Protein AF-0000000072634372 (afdb_homodimer)

Sequence (576 aa):
MAIQLDMNSPKYSQESLPKKKAKNDYFDNLQPISSNPHNFIQINLTENLLTKPACIGEFSLDKSRLPSLGRSQARYFYESSLGNCNKTKISTKLTQGFDKFKKEEKEDEGLLVLMRWILAVSVPNSSLKKSIHESDFIVWRGTITRLMFSCYDNGPNSVGVKVACCKFKGVYFIRELNTKTKIKNENSKTDYEEKMCFAGHKFEQIVTVEDLNMKPNTSQNVDLNSEFVGIFKATLNPPSNLLNSSNLDKFNLFYGAEIDCISSNGQHLEIKTQYKNIGFGKGFSNKGMAIQLDMNSPKYSQESLPKKKAKNDYFDNLQPISSNPHNFIQINLTENLLTKPACIGEFSLDKSRLPSLGRSQARYFYESSLGNCNKTKISTKLTQGFDKFKKEEKEDEGLLVLMRWILAVSVPNSSLKKSIHESDFIVWRGTITRLMFSCYDNGPNSVGVKVACCKFKGVYFIRELNTKTKIKNENSKTDYEEKMCFAGHKFEQIVTVEDLNMKPNTSQNVDLNSEFVGIFKATLNPPSNLLNSSNLDKFNLFYGAEIDCISSNGQHLEIKTQYKNIGFGKGFSNKG

pLDDT: mean 74.03, std 22.65, range [18.2, 98.06]

Nearest PDB structures (foldseek):
  6wuk-assembly1_A  TM=7.743E-01  e=7.594E-12  Mus musculus
  6aix-assembly1_A  TM=7.696E-01  e=8.062E-12  Mus musculus
  6aiy-assembly1_A  TM=7.689E-01  e=1.154E-11  Mus musculus
  3fqj-assembly1_A  TM=7.912E-01  e=3.187E-11  Mus musculus
  3fqi-assembly1_A  TM=8.073E-01  e=5.458E-11  Mus musculus

InterPro domains:
  IPR013961 RAI1-like [PF08652] (52-274)
  IPR039039 RAI1-like family [PTHR12395] (49-275)

Solvent-accessible surface area (backbone atoms only — not comparable to full-atom values): 34393 Å² total; per-residue (Å²): 136,77,88,75,78,77,74,76,60,76,75,70,67,80,65,68,65,76,72,62,70,65,63,65,57,62,70,68,63,57,74,76,75,78,73,51,64,87,75,48,76,86,58,66,84,84,59,76,41,59,49,78,68,42,58,55,38,38,25,27,32,40,86,83,60,52,70,43,44,27,46,34,79,43,28,26,51,38,66,78,66,60,34,62,98,82,67,65,72,78,78,70,62,49,60,70,64,53,88,74,60,74,85,69,85,73,71,87,47,52,56,59,45,49,50,50,44,51,55,70,28,32,58,88,93,48,52,64,40,53,52,51,54,53,26,39,33,41,35,30,45,65,47,54,51,48,62,70,42,50,78,69,52,75,51,96,82,46,45,73,86,39,72,48,76,46,78,56,88,84,28,36,38,43,42,71,46,83,31,73,54,41,50,50,50,64,74,60,56,46,70,65,57,52,47,51,53,47,24,54,50,38,46,50,43,56,39,26,16,73,46,90,92,53,69,51,64,76,85,56,78,80,67,86,47,59,45,31,34,39,30,31,38,32,39,38,44,54,50,72,90,48,54,80,43,90,77,61,65,68,42,32,37,26,32,41,38,82,43,72,27,21,40,90,73,51,43,81,38,83,82,80,87,78,72,94,46,76,85,52,84,70,58,78,81,78,75,114,136,79,86,74,79,77,75,76,60,78,75,70,68,77,64,66,66,74,74,60,70,63,61,67,57,61,70,68,63,57,74,77,75,79,72,50,65,86,74,48,74,87,58,67,84,83,57,75,42,60,48,80,68,42,59,54,37,39,26,26,31,40,86,82,61,52,71,43,43,27,47,34,80,43,26,26,51,37,66,77,66,60,32,62,98,81,68,64,73,79,79,70,64,49,59,70,62,54,88,76,58,73,84,70,87,73,71,87,47,53,56,60,46,50,49,50,44,52,56,69,27,31,56,87,94,48,52,65,40,52,51,51,54,54,26,40,33,42,36,29,45,67,46,53,53,48,62,70,43,50,78,69,53,74,51,95,82,45,45,74,84,40,72,49,77,47,76,54,88,83,27,35,39,44,41,72,45,84,32,72,54,41,51,49,51,62,73,61,57,48,71,65,56,50,47,52,54,47,24,53,51,37,47,51,41,57,37,25,17,73,45,92,91,54,69,51,64,74,83,56,77,79,66,87,47,58,43,31,34,38,31,31,38,32,38,39,45,53,50,73,89,46,54,80,43,90,80,61,66,67,43,32,36,27,33,41,38,81,42,72,26,21,40,92,73,52,44,82,38,82,82,80,88,76,73,93,52,75,84,53,84,70,58,76,83,78,73,115

Foldseek 3Di:
DDPPPPCPPPCPDPPPPPCPVPCPVVLVPDDDDPLPCVPPDDFPPPDDQKDDKDFPFKFKWFPVLATHGDCLQFWAFAVCVVPPVPDDPPVDDLLPCVVVDDDDDDDPCFQVSVVNVLPVQDDPPDQPCVSLPNFAEEEAPVLVVCVVCQSVQPDPLRQHWDWDWDDDNRHIYIDTDGGPSNVVCVVPDDPVNSSVVSSVQLVLQQGIGRDNPDHRDSPDHRGPGIWMKTKIKIKRHDRPVCVVVVPDDIGIYIYMDTFSGAYPVGHTDDDADDDPPPPVPPRVVPPD/DDPDPPCPPPPPPPPPPPCPVPVPVVLVPDDDDPLPCVPPDDFPPPDDQKDDKDFPFKFKWFPVLATHGDCLQFWAFAVVVVDPVPDDPPVDDLLPCVVVDDDDDDDPCFQVSVVNVLPVPDDPPDQPCVSLPNFAEEEAPVLVVCVVCQSVQPDPLRQHWDWDWDDDNRHIYIDTDGGPSNVVCVVPDDPVNSSVVSSVQLVLQQGIGRDNPDHRDSPDHRGPGIWMKTKIKIKRHDRPVCVVVVPDDIGIYIYMDTFSGAYPVGHTDDDDDDDPPPPPPPRVVPPD

Structure (mmCIF, N/CA/C/O backbone):
data_AF-0000000072634372-model_v1
#
loop_
_entity.id
_entity.type
_entity.pdbx_description
1 polymer 'Decapping nuclease'
#
loop_
_atom_site.group_PDB
_atom_site.id
_atom_site.type_symbol
_atom_site.label_atom_id
_atom_site.label_alt_id
_atom_site.label_comp_id
_atom_site.label_asym_id
_atom_site.label_entity_id
_atom_site.label_seq_id
_atom_site.pdbx_PDB_ins_code
_atom_site.Cartn_x
_atom_site.Cartn_y
_atom_site.Cartn_z
_atom_site.occupancy
_atom_site.B_iso_or_equiv
_atom_site.auth_seq_id
_atom_site.auth_comp_id
_atom_site.auth_asym_id
_atom_site.auth_atom_id
_atom_site.pdbx_PDB_model_num
ATOM 1 N N . MET A 1 1 ? -29.188 11.773 -32.438 1 18.2 1 MET A N 1
ATOM 2 C CA . MET A 1 1 ? -28.141 11.672 -33.438 1 18.2 1 MET A CA 1
ATOM 3 C C . MET A 1 1 ? -26.781 11.445 -32.812 1 18.2 1 MET A C 1
ATOM 5 O O . MET A 1 1 ? -26.375 12.195 -31.922 1 18.2 1 MET A O 1
ATOM 9 N N . ALA A 1 2 ? -26.156 10.305 -32.656 1 20.25 2 ALA A N 1
ATOM 10 C CA . ALA A 1 2 ? -25.312 9.625 -31.688 1 20.25 2 ALA A CA 1
ATOM 11 C C . ALA A 1 2 ? -23.844 9.883 -31.969 1 20.25 2 ALA A C 1
ATOM 13 O O . ALA A 1 2 ? -23.406 9.836 -33.125 1 20.25 2 ALA A O 1
ATOM 14 N N . ILE A 1 3 ? -23.125 10.789 -31.406 1 20.84 3 ILE A N 1
ATOM 15 C CA . ILE A 1 3 ? -21.875 11.336 -31.938 1 20.84 3 ILE A CA 1
ATOM 16 C C . ILE A 1 3 ? -20.828 10.227 -32.062 1 20.84 3 ILE A C 1
ATOM 18 O O . ILE A 1 3 ? -20.547 9.516 -31.094 1 20.84 3 ILE A O 1
ATOM 22 N N . GLN A 1 4 ? -20.5 9.586 -33.156 1 18.42 4 GLN A N 1
ATOM 23 C CA . GLN A 1 4 ? -19.672 8.461 -33.594 1 18.42 4 GLN A CA 1
ATOM 24 C C . GLN A 1 4 ? -18.188 8.828 -33.562 1 18.42 4 GLN A C 1
ATOM 26 O O . GLN A 1 4 ? -17.75 9.742 -34.25 1 18.42 4 GLN A O 1
ATOM 31 N N . LEU A 1 5 ? -17.609 8.922 -32.531 1 20.69 5 LEU A N 1
ATOM 32 C CA . LEU A 1 5 ? -16.234 9.391 -32.406 1 20.69 5 LEU A CA 1
ATOM 33 C C . LEU A 1 5 ? -15.297 8.539 -33.25 1 20.69 5 LEU A C 1
ATOM 35 O O . LEU A 1 5 ? -15.312 7.312 -33.156 1 20.69 5 LEU A O 1
ATOM 39 N N . ASP A 1 6 ? -15.102 8.883 -34.438 1 21.09 6 ASP A N 1
ATOM 40 C CA . ASP A 1 6 ? -14.273 8.219 -35.438 1 21.09 6 ASP A CA 1
ATOM 41 C C . ASP A 1 6 ? -12.82 8.148 -35 1 21.09 6 ASP A C 1
ATOM 43 O O . ASP A 1 6 ? -12.164 9.18 -34.844 1 21.09 6 ASP A O 1
ATOM 47 N N . MET A 1 7 ? -12.43 7.559 -34.219 1 21.91 7 MET A N 1
ATOM 48 C CA . MET A 1 7 ? -11.148 7.25 -33.594 1 21.91 7 MET A CA 1
ATOM 49 C C . MET A 1 7 ? -10.125 6.805 -34.625 1 21.91 7 MET A C 1
ATOM 51 O O . MET A 1 7 ? -9.953 5.609 -34.875 1 21.91 7 MET A O 1
ATOM 55 N N . ASN A 1 8 ? -10 7.531 -35.688 1 23.95 8 ASN A N 1
ATOM 56 C CA . ASN A 1 8 ? -8.977 7.129 -36.656 1 23.95 8 ASN A CA 1
ATOM 57 C C . ASN A 1 8 ? -7.582 7.176 -36.031 1 23.95 8 ASN A C 1
ATOM 59 O O . ASN A 1 8 ? -7.07 8.258 -35.719 1 23.95 8 ASN A O 1
ATOM 63 N N . SER A 1 9 ? -7.332 6.578 -35.188 1 23.83 9 SER A N 1
ATOM 64 C CA . SER A 1 9 ? -6.055 6.379 -34.5 1 23.83 9 SER A CA 1
ATOM 65 C C . SER A 1 9 ? -4.926 6.168 -35.531 1 23.83 9 SER A C 1
ATOM 67 O O . SER A 1 9 ? -5.055 5.367 -36.438 1 23.83 9 SER A O 1
ATOM 69 N N . PRO A 1 10 ? -4.281 7.219 -35.875 1 25.64 10 PRO A N 1
ATOM 70 C CA . PRO A 1 10 ? -3.277 6.789 -36.844 1 25.64 10 PRO A CA 1
ATOM 71 C C . PRO A 1 10 ? -2.615 5.465 -36.469 1 25.64 10 PRO A C 1
ATOM 73 O O . PRO A 1 10 ? -2.596 5.098 -35.312 1 25.64 10 PRO A O 1
ATOM 76 N N . LYS A 1 11 ? -2.51 4.582 -37.312 1 26.45 11 LYS A N 1
ATOM 77 C CA . LYS A 1 11 ? -1.83 3.289 -37.375 1 26.45 11 LYS A CA 1
ATOM 78 C C . LYS A 1 11 ? -0.406 3.396 -36.844 1 26.45 11 LYS A C 1
ATOM 80 O O . LYS A 1 11 ? 0.443 4.055 -37.438 1 26.45 11 LYS A O 1
ATOM 85 N N . TYR A 1 12 ? -0.3 3.869 -35.688 1 25.3 12 TYR A N 1
ATOM 86 C CA . TYR A 1 12 ? 1.075 3.734 -35.219 1 25.3 12 TYR A CA 1
ATOM 87 C C . TYR A 1 12 ? 1.694 2.434 -35.719 1 25.3 12 TYR A C 1
ATOM 89 O O . TYR A 1 12 ? 1.144 1.353 -35.5 1 25.3 12 TYR A O 1
ATOM 97 N N . SER A 1 13 ? 2.195 2.49 -36.812 1 24.62 13 SER A N 1
ATOM 98 C CA . SER A 1 13 ? 2.969 1.38 -37.344 1 24.62 13 SER A CA 1
ATOM 99 C C . SER A 1 13 ? 3.775 0.684 -36.25 1 24.62 13 SER A C 1
ATOM 101 O O . SER A 1 13 ? 4.258 1.331 -35.344 1 24.62 13 SER A O 1
ATOM 103 N N . GLN A 1 14 ? 3.328 -0.469 -35.875 1 26.27 14 GLN A N 1
ATOM 104 C CA . GLN A 1 14 ? 4.148 -1.471 -35.188 1 26.27 14 GLN A CA 1
ATOM 105 C C . GLN A 1 14 ? 5.613 -1.349 -35.594 1 26.27 14 GLN A C 1
ATOM 107 O O . GLN A 1 14 ? 6.039 -1.954 -36.594 1 26.27 14 GLN A O 1
ATOM 112 N N . GLU A 1 15 ? 6.016 -0.118 -35.812 1 28.86 15 GLU A N 1
ATOM 113 C CA . GLU A 1 15 ? 7.422 -0.174 -36.219 1 28.86 15 GLU A CA 1
ATOM 114 C C . GLU A 1 15 ? 8.195 -1.167 -35.344 1 28.86 15 GLU A C 1
ATOM 116 O O . GLU A 1 15 ? 8.023 -1.209 -34.125 1 28.86 15 GLU A O 1
ATOM 121 N N . SER A 1 16 ? 8.664 -2.254 -36 1 26.5 16 SER A N 1
ATOM 122 C CA . SER A 1 16 ? 9.5 -3.365 -35.531 1 26.5 16 SER A CA 1
ATOM 123 C C . SER A 1 16 ? 10.57 -2.893 -34.562 1 26.5 16 SER A C 1
ATOM 125 O O . SER A 1 16 ? 11.32 -1.958 -34.875 1 26.5 16 SER A O 1
ATOM 127 N N . LEU A 1 17 ? 10.172 -2.619 -33.438 1 29.97 17 LEU A N 1
ATOM 128 C CA . LEU A 1 17 ? 11.359 -2.477 -32.594 1 29.97 17 LEU A CA 1
ATOM 129 C C . LEU A 1 17 ? 12.547 -3.205 -33.219 1 29.97 17 LEU A C 1
ATOM 131 O O . LEU A 1 17 ? 12.406 -4.324 -33.719 1 29.97 17 LEU A O 1
ATOM 135 N N . PRO A 1 18 ? 13.43 -2.428 -33.844 1 30.77 18 PRO A N 1
ATOM 136 C CA . PRO A 1 18 ? 14.508 -3.221 -34.438 1 30.77 18 PRO A CA 1
ATOM 137 C C . PRO A 1 18 ? 14.859 -4.457 -33.625 1 30.77 18 PRO A C 1
ATOM 139 O O . PRO A 1 18 ? 14.906 -4.387 -32.406 1 30.77 18 PRO A O 1
ATOM 142 N N . LYS A 1 19 ? 14.406 -5.613 -34 1 28.61 19 LYS A N 1
ATOM 143 C CA . LYS A 1 19 ? 15.07 -6.82 -33.5 1 28.61 19 LYS A CA 1
ATOM 144 C C . LYS A 1 19 ? 16.594 -6.656 -33.531 1 28.61 19 LYS A C 1
ATOM 146 O O . LYS A 1 19 ? 17.219 -6.859 -34.562 1 28.61 19 LYS A O 1
ATOM 151 N N . LYS A 1 20 ? 17.125 -5.566 -33.125 1 31.62 20 LYS A N 1
ATOM 152 C CA . LYS A 1 20 ? 18.547 -5.887 -33.094 1 31.62 20 LYS A CA 1
ATOM 153 C C . LYS A 1 20 ? 18.781 -7.32 -32.625 1 31.62 20 LYS A C 1
ATOM 155 O O . LYS A 1 20 ? 18.234 -7.746 -31.609 1 31.62 20 LYS A O 1
ATOM 160 N N . LYS A 1 21 ? 19.109 -8.102 -33.469 1 31.5 21 LYS A N 1
ATOM 161 C CA . LYS A 1 21 ? 19.594 -9.438 -33.156 1 31.5 21 LYS A CA 1
ATOM 162 C C . LYS A 1 21 ? 20.172 -9.484 -31.75 1 31.5 21 LYS A C 1
ATOM 164 O O . LYS A 1 21 ? 21.141 -8.789 -31.438 1 31.5 21 LYS A O 1
ATOM 169 N N . ALA A 1 22 ? 19.375 -9.547 -30.828 1 32.88 22 ALA A N 1
ATOM 170 C CA . ALA A 1 22 ? 19.953 -9.922 -29.547 1 32.88 22 ALA A CA 1
ATOM 171 C C . ALA A 1 22 ? 21.25 -10.719 -29.734 1 32.88 22 ALA A C 1
ATOM 173 O O . ALA A 1 22 ? 21.234 -11.781 -30.359 1 32.88 22 ALA A O 1
ATOM 174 N N . LYS A 1 23 ? 22.281 -10.141 -30.078 1 33.59 23 LYS A N 1
ATOM 175 C CA . LYS A 1 23 ? 23.484 -10.961 -30.094 1 33.59 23 LYS A CA 1
ATOM 176 C C . LYS A 1 23 ? 23.375 -12.117 -29.109 1 33.59 23 LYS A C 1
ATOM 178 O O . LYS A 1 23 ? 23.375 -11.898 -27.891 1 33.59 23 LYS A O 1
ATOM 183 N N . ASN A 1 24 ? 22.406 -13.094 -29.234 1 34.84 24 ASN A N 1
ATOM 184 C CA . ASN A 1 24 ? 22.344 -14.406 -28.594 1 34.84 24 ASN A CA 1
ATOM 185 C C . ASN A 1 24 ? 23.656 -14.773 -27.922 1 34.84 24 ASN A C 1
ATOM 187 O O . ASN A 1 24 ? 23.719 -15.719 -27.141 1 34.84 24 ASN A O 1
ATOM 191 N N . ASP A 1 25 ? 24.609 -14.102 -28.438 1 37.81 25 ASP A N 1
ATOM 192 C CA . ASP A 1 25 ? 25.969 -14.406 -27.969 1 37.81 25 ASP A CA 1
ATOM 193 C C . ASP A 1 25 ? 26.203 -13.859 -26.562 1 37.81 25 ASP A C 1
ATOM 195 O O . ASP A 1 25 ? 27.047 -14.367 -25.828 1 37.81 25 ASP A O 1
ATOM 199 N N . TYR A 1 26 ? 25.531 -12.75 -26.297 1 39.28 26 TYR A N 1
ATOM 200 C CA . TYR A 1 26 ? 25.828 -12.211 -24.969 1 39.28 26 TYR A CA 1
ATOM 201 C C . TYR A 1 26 ? 25.344 -13.156 -23.875 1 39.28 26 TYR A C 1
ATOM 203 O O . TYR A 1 26 ? 25.969 -13.266 -22.828 1 39.28 26 TYR A O 1
ATOM 211 N N . PHE A 1 27 ? 24.188 -13.711 -24.125 1 44.34 27 PHE A N 1
ATOM 212 C CA . PHE A 1 27 ? 23.703 -14.617 -23.094 1 44.34 27 PHE A CA 1
ATOM 213 C C . PHE A 1 27 ? 24.516 -15.906 -23.078 1 44.34 27 PHE A C 1
ATOM 215 O O . PHE A 1 27 ? 24.5 -16.641 -22.094 1 44.34 27 PHE A O 1
ATOM 222 N N . ASP A 1 28 ? 25.031 -16.172 -24.219 1 44.62 28 ASP A N 1
ATOM 223 C CA . ASP A 1 28 ? 25.781 -17.422 -24.297 1 44.62 28 ASP A CA 1
ATOM 224 C C . ASP A 1 28 ? 27.047 -17.359 -23.422 1 44.62 28 ASP A C 1
ATOM 226 O O . ASP A 1 28 ? 27.578 -18.391 -23.016 1 44.62 28 ASP A O 1
ATOM 230 N N . ASN A 1 29 ? 27.516 -16.109 -23.172 1 43.69 29 ASN A N 1
ATOM 231 C CA . ASN A 1 29 ? 28.766 -16.016 -22.438 1 43.69 29 ASN A CA 1
ATOM 232 C C . ASN A 1 29 ? 28.547 -15.758 -20.953 1 43.69 29 ASN A C 1
ATOM 234 O O . ASN A 1 29 ? 29.438 -15.258 -20.266 1 43.69 29 ASN A O 1
ATOM 238 N N . LEU A 1 30 ? 27.359 -15.844 -20.547 1 46.5 30 LEU A N 1
ATOM 239 C CA . LEU A 1 30 ? 27.219 -15.562 -19.125 1 46.5 30 LEU A CA 1
ATOM 240 C C . LEU A 1 30 ? 27.781 -16.703 -18.281 1 46.5 30 LEU A C 1
ATOM 242 O O . LEU A 1 30 ? 27.578 -17.875 -18.594 1 46.5 30 LEU A O 1
ATOM 246 N N . GLN A 1 31 ? 28.797 -16.422 -17.562 1 47.88 31 GLN A N 1
ATOM 247 C CA . GLN A 1 31 ? 29.438 -17.375 -16.672 1 47.88 31 GLN A CA 1
ATOM 248 C C . GLN A 1 31 ? 28.453 -17.969 -15.672 1 47.88 31 GLN A C 1
ATOM 250 O O . GLN A 1 31 ? 27.641 -17.234 -15.102 1 47.88 31 GLN A O 1
ATOM 255 N N . PRO A 1 32 ? 28.25 -19.25 -15.75 1 50.31 32 PRO A N 1
ATOM 256 C CA . PRO A 1 32 ? 27.406 -19.922 -14.758 1 50.31 32 PRO A CA 1
ATOM 257 C C . PRO A 1 32 ? 27.812 -19.609 -13.32 1 50.31 32 PRO A C 1
ATOM 259 O O . PRO A 1 32 ? 29 -19.406 -13.047 1 50.31 32 PRO A O 1
ATOM 262 N N . ILE A 1 33 ? 26.984 -19.078 -12.586 1 51.38 33 ILE A N 1
ATOM 263 C CA . ILE A 1 33 ? 27.25 -18.953 -11.156 1 51.38 33 ILE A CA 1
ATOM 264 C C . ILE A 1 33 ? 27.422 -20.344 -10.547 1 51.38 33 ILE A C 1
ATOM 266 O O . ILE A 1 33 ? 26.609 -21.234 -10.797 1 51.38 33 ILE A O 1
ATOM 270 N N . SER A 1 34 ? 28.656 -20.562 -10.062 1 49.47 34 SER A N 1
ATOM 271 C CA . SER A 1 34 ? 28.953 -21.875 -9.477 1 49.47 34 SER A CA 1
ATOM 272 C C . SER A 1 34 ? 27.969 -22.219 -8.375 1 49.47 34 SER A C 1
ATOM 274 O O . SER A 1 34 ? 27.672 -21.391 -7.508 1 49.47 34 SER A O 1
ATOM 276 N N . SER A 1 35 ? 27.141 -23.172 -8.562 1 50.69 35 SER A N 1
ATOM 277 C CA . SER A 1 35 ? 26.266 -23.719 -7.531 1 50.69 35 SER A CA 1
ATOM 278 C C . SER A 1 35 ? 27.062 -24.562 -6.531 1 50.69 35 SER A C 1
ATOM 280 O O . SER A 1 35 ? 26.484 -25.391 -5.82 1 50.69 35 SER A O 1
ATOM 282 N N . ASN A 1 36 ? 28.328 -24.344 -6.465 1 51.19 36 ASN A N 1
ATOM 283 C CA . ASN A 1 36 ? 29.125 -25.109 -5.508 1 51.19 36 ASN A CA 1
ATOM 284 C C . ASN A 1 36 ? 28.812 -24.703 -4.07 1 51.19 36 ASN A C 1
ATOM 286 O O . ASN A 1 36 ? 29.062 -23.547 -3.686 1 51.19 36 ASN A O 1
ATOM 290 N N . PRO A 1 37 ? 28.156 -25.562 -3.35 1 52.97 37 PRO A N 1
ATOM 291 C CA . PRO A 1 37 ? 27.797 -25.25 -1.964 1 52.97 37 PRO A CA 1
ATOM 292 C C . PRO A 1 37 ? 28.969 -24.703 -1.158 1 52.97 37 PRO A C 1
ATOM 294 O O . PRO A 1 37 ? 28.766 -24 -0.17 1 52.97 37 PRO A O 1
ATOM 297 N N . HIS A 1 38 ? 30.125 -25.188 -1.522 1 52.88 38 HIS A N 1
ATOM 298 C CA . HIS A 1 38 ? 31.281 -24.688 -0.797 1 52.88 38 HIS A CA 1
ATOM 299 C C . HIS A 1 38 ? 31.375 -23.156 -0.879 1 52.88 38 HIS A C 1
ATOM 301 O O . HIS A 1 38 ? 32.031 -22.531 -0.052 1 52.88 38 HIS A O 1
ATOM 307 N N . ASN A 1 39 ? 30.75 -22.672 -1.9 1 51.47 39 ASN A N 1
ATOM 308 C CA . ASN A 1 39 ? 30.766 -21.219 -2.094 1 51.47 39 ASN A CA 1
ATOM 309 C C . ASN A 1 39 ? 29.672 -20.531 -1.284 1 51.47 39 ASN A C 1
ATOM 311 O O . ASN A 1 39 ? 29.594 -19.297 -1.247 1 51.47 39 ASN A O 1
ATOM 315 N N . PHE A 1 40 ? 28.906 -21.438 -0.699 1 55.62 40 PHE A N 1
ATOM 316 C CA . PHE A 1 40 ? 27.797 -20.859 0.059 1 55.62 40 PHE A CA 1
ATOM 317 C C . PHE A 1 40 ? 28.25 -20.5 1.471 1 55.62 40 PHE A C 1
ATOM 319 O O . PHE A 1 40 ? 29.016 -21.234 2.098 1 55.62 40 PHE A O 1
ATOM 326 N N . ILE A 1 41 ? 28.047 -19.312 1.795 1 56.53 41 ILE A N 1
ATOM 327 C CA . ILE A 1 41 ? 28.312 -18.875 3.158 1 56.53 41 ILE A CA 1
ATOM 328 C C . ILE A 1 41 ? 27.391 -19.609 4.129 1 56.53 41 ILE A C 1
ATOM 330 O O . ILE A 1 41 ? 26.203 -19.766 3.857 1 56.53 41 ILE A O 1
ATOM 334 N N . GLN A 1 42 ? 28.016 -20.281 5.035 1 55.25 42 GLN A N 1
ATOM 335 C CA . GLN A 1 42 ? 27.234 -20.906 6.094 1 55.25 42 GLN A CA 1
ATOM 336 C C . GLN A 1 42 ? 26.422 -19.891 6.875 1 55.25 42 GLN A C 1
ATOM 338 O O . GLN A 1 42 ? 26.969 -18.891 7.348 1 55.25 42 GLN A O 1
ATOM 343 N N . ILE A 1 43 ? 25.203 -19.797 6.574 1 59.12 43 ILE A N 1
ATOM 344 C CA . ILE A 1 43 ? 24.312 -18.891 7.293 1 59.12 43 ILE A CA 1
ATOM 345 C C . ILE A 1 43 ? 23.641 -19.641 8.445 1 59.12 43 ILE A C 1
ATOM 347 O O . ILE A 1 43 ? 23.391 -20.844 8.359 1 59.12 43 ILE A O 1
ATOM 351 N N . ASN A 1 44 ? 23.703 -18.938 9.578 1 57.84 44 ASN A N 1
ATOM 352 C CA . ASN A 1 44 ? 22.875 -19.469 10.656 1 57.84 44 ASN A CA 1
ATOM 353 C C . ASN A 1 44 ? 21.438 -19.672 10.211 1 57.84 44 ASN A C 1
ATOM 355 O O . ASN A 1 44 ? 20.75 -18.719 9.836 1 57.84 44 ASN A O 1
ATOM 359 N N . LEU A 1 45 ? 21.047 -20.891 10.031 1 57.62 45 LEU A N 1
ATOM 360 C CA . LEU A 1 45 ? 19.766 -21.312 9.477 1 57.62 45 LEU A CA 1
ATOM 361 C C . LEU A 1 45 ? 18.609 -20.703 10.273 1 57.62 45 LEU A C 1
ATOM 363 O O . LEU A 1 45 ? 17.484 -20.609 9.781 1 57.62 45 LEU A O 1
ATOM 367 N N . THR A 1 46 ? 18.953 -20.203 11.5 1 60.25 46 THR A N 1
ATOM 368 C CA . THR A 1 46 ? 17.844 -19.703 12.32 1 60.25 46 THR A CA 1
ATOM 369 C C . THR A 1 46 ? 17.609 -18.219 12.055 1 60.25 46 THR A C 1
ATOM 371 O O . THR A 1 46 ? 16.609 -17.656 12.516 1 60.25 46 THR A O 1
ATOM 374 N N . GLU A 1 47 ? 18.562 -17.781 11.281 1 7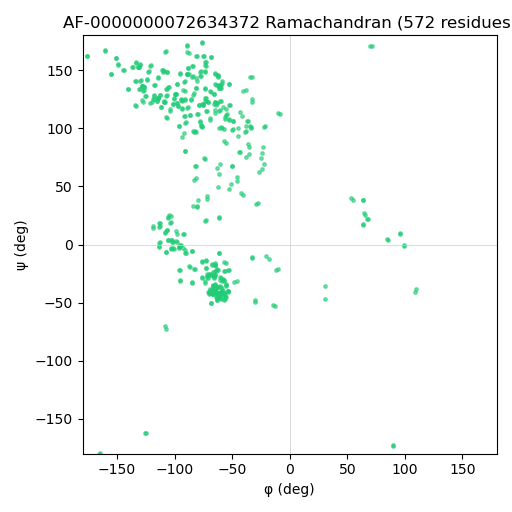0 47 GLU A N 1
ATOM 375 C CA . GLU A 1 47 ? 18.438 -16.344 11.086 1 70 47 GLU A CA 1
ATOM 376 C C . GLU A 1 47 ? 17.547 -16.016 9.891 1 70 47 GLU A C 1
ATOM 378 O O . GLU A 1 47 ? 17.734 -16.578 8.805 1 70 47 GLU A O 1
ATOM 383 N N . ASN A 1 48 ? 16.469 -15.359 10.148 1 74.69 48 ASN A N 1
ATOM 384 C CA . ASN A 1 48 ? 15.648 -14.844 9.055 1 74.69 48 ASN A CA 1
ATOM 385 C C . ASN A 1 48 ? 16.25 -13.578 8.453 1 74.69 48 ASN A C 1
ATOM 387 O O . ASN A 1 48 ? 16.25 -12.516 9.094 1 74.69 48 ASN A O 1
ATOM 391 N N . LEU A 1 49 ? 16.797 -13.758 7.312 1 81 49 LEU A N 1
ATOM 392 C CA . LEU A 1 49 ? 17.516 -12.648 6.695 1 81 49 LEU A CA 1
ATOM 393 C C . LEU A 1 49 ? 16.547 -11.711 5.973 1 81 49 LEU A C 1
ATOM 395 O O . LEU A 1 49 ? 16.891 -10.562 5.68 1 81 49 LEU A O 1
ATOM 399 N N . LEU A 1 50 ? 15.359 -12.258 5.656 1 85.06 50 LEU A N 1
ATOM 400 C CA . LEU A 1 50 ? 14.375 -11.438 4.961 1 85.06 50 LEU A CA 1
ATOM 401 C C . LEU A 1 50 ? 13.406 -10.797 5.945 1 85.06 50 LEU A C 1
ATOM 403 O O . LEU A 1 50 ? 12.812 -11.484 6.781 1 85.06 50 LEU A O 1
ATOM 407 N N . THR A 1 51 ? 13.289 -9.484 5.879 1 89.56 51 THR A N 1
ATOM 408 C CA . THR A 1 51 ? 12.328 -8.797 6.738 1 89.56 51 THR A CA 1
ATOM 409 C C . THR A 1 51 ? 10.898 -9.133 6.332 1 89.56 51 THR A C 1
ATOM 411 O O . THR A 1 51 ? 10.656 -9.609 5.219 1 89.56 51 THR A O 1
ATOM 414 N N . LYS A 1 52 ? 9.992 -8.891 7.23 1 89.88 52 LYS A N 1
ATOM 415 C CA . LYS A 1 52 ? 8.578 -9.086 6.91 1 89.88 52 LYS A CA 1
ATOM 416 C C . LYS A 1 52 ? 8.156 -8.195 5.742 1 89.88 52 LYS A C 1
ATOM 418 O O . LYS A 1 52 ? 8.359 -6.98 5.777 1 89.88 52 LYS A O 1
ATOM 423 N N . PRO A 1 53 ? 7.641 -8.852 4.742 1 92.5 53 PRO A N 1
ATOM 424 C CA . PRO A 1 53 ? 7.207 -8.062 3.586 1 92.5 53 PRO A CA 1
ATOM 425 C C . PRO A 1 53 ? 6.098 -7.07 3.93 1 92.5 53 PRO A C 1
ATOM 427 O O . PRO A 1 53 ? 5.219 -7.379 4.734 1 92.5 53 PRO A O 1
ATOM 430 N N . ALA A 1 54 ? 6.227 -5.871 3.467 1 94.12 54 ALA A N 1
ATOM 431 C CA . ALA A 1 54 ? 5.176 -4.863 3.568 1 94.12 54 ALA A CA 1
ATOM 432 C C . ALA A 1 54 ? 4.426 -4.719 2.246 1 94.12 54 ALA A C 1
ATOM 434 O O . ALA A 1 54 ? 5.039 -4.504 1.198 1 94.12 54 ALA A O 1
ATOM 435 N N . CYS A 1 55 ? 3.139 -4.953 2.283 1 95.75 55 CYS A N 1
ATOM 436 C CA . CYS A 1 55 ? 2.328 -4.758 1.087 1 95.75 55 CYS A CA 1
ATOM 437 C C . CYS A 1 55 ? 2.096 -3.277 0.818 1 95.75 55 CYS A C 1
ATOM 439 O O . CYS A 1 55 ? 1.521 -2.574 1.649 1 95.75 55 CYS A O 1
ATOM 441 N N . ILE A 1 56 ? 2.52 -2.799 -0.305 1 95.44 56 ILE A N 1
ATOM 442 C CA . ILE A 1 56 ? 2.457 -1.36 -0.538 1 95.44 56 ILE A CA 1
ATOM 443 C C . ILE A 1 56 ? 1.461 -1.062 -1.656 1 95.44 56 ILE A C 1
ATOM 445 O O . ILE A 1 56 ? 1.22 0.101 -1.987 1 95.44 56 ILE A O 1
ATOM 449 N N . GLY A 1 57 ? 0.913 -2.088 -2.184 1 96.56 57 GLY A N 1
ATOM 450 C CA . GLY A 1 57 ? -0.074 -1.914 -3.238 1 96.56 57 GLY A CA 1
ATOM 451 C C . GLY A 1 57 ? -0.693 -3.221 -3.695 1 96.56 57 GLY A C 1
ATOM 452 O O . GLY A 1 57 ? -0.17 -4.297 -3.402 1 96.56 57 GLY A O 1
ATOM 453 N N . GLU A 1 58 ? -1.799 -3.096 -4.355 1 97.94 58 GLU A N 1
ATOM 454 C CA . GLU A 1 58 ? -2.535 -4.227 -4.914 1 97.94 58 GLU A CA 1
ATOM 455 C C . GLU A 1 58 ? -3.186 -3.859 -6.242 1 97.94 58 GLU A C 1
ATOM 457 O O . GLU A 1 58 ? -3.498 -2.691 -6.484 1 97.94 58 GLU A O 1
ATOM 462 N N . PHE A 1 59 ? -3.314 -4.867 -7.055 1 98 59 PHE A N 1
ATOM 463 C CA . PHE A 1 59 ? -4.02 -4.641 -8.312 1 98 59 PHE A CA 1
ATOM 464 C C . PHE A 1 59 ? -4.492 -5.957 -8.914 1 98 59 PHE A C 1
ATOM 466 O O . PHE A 1 59 ? -4.094 -7.031 -8.461 1 98 59 PHE A O 1
ATOM 473 N N . SER A 1 60 ? -5.332 -5.824 -9.875 1 96.75 60 SER A N 1
ATOM 474 C CA . SER A 1 60 ? -5.844 -6.984 -10.602 1 96.75 60 SER A CA 1
ATOM 475 C C . SER A 1 60 ? -5.562 -6.875 -12.094 1 96.75 60 SER A C 1
ATOM 477 O O . SER A 1 60 ? -5.387 -5.773 -12.617 1 96.75 60 SER A O 1
ATOM 479 N N . LEU A 1 61 ? -5.391 -8.039 -12.633 1 93.31 61 LEU A N 1
ATOM 480 C CA . LEU A 1 61 ? -5.18 -8.141 -14.07 1 93.31 61 LEU A CA 1
ATOM 481 C C . LEU A 1 61 ? -6.34 -8.867 -14.742 1 93.31 61 LEU A C 1
ATOM 483 O O . LEU A 1 61 ? -6.941 -9.766 -14.148 1 93.31 61 LEU A O 1
ATOM 487 N N . ASP A 1 62 ? -6.617 -8.367 -15.914 1 89.5 62 ASP A N 1
ATOM 488 C CA . ASP A 1 62 ? -7.559 -9.07 -16.781 1 89.5 62 ASP A CA 1
ATOM 489 C C . ASP A 1 62 ? -6.934 -9.375 -18.141 1 89.5 62 ASP A C 1
ATOM 491 O O . ASP A 1 62 ? -5.711 -9.445 -18.266 1 89.5 62 ASP A O 1
ATOM 495 N N . LYS A 1 63 ? -7.695 -9.672 -19.125 1 84.5 63 LYS A N 1
ATOM 496 C CA . LYS A 1 63 ? -7.211 -10.055 -20.453 1 84.5 63 LYS A CA 1
ATOM 497 C C . LYS A 1 63 ? -6.367 -8.945 -21.062 1 84.5 63 LYS A C 1
ATOM 499 O O . LYS A 1 63 ? -5.445 -9.219 -21.844 1 84.5 63 LYS A O 1
ATOM 504 N N . SER A 1 64 ? -6.641 -7.715 -20.688 1 86.19 64 SER A N 1
ATOM 505 C CA . SER A 1 64 ? -5.898 -6.578 -21.234 1 86.19 64 SER A CA 1
ATOM 506 C C . SER A 1 64 ? -4.488 -6.516 -20.656 1 86.19 64 SER A C 1
ATOM 508 O O . SER A 1 64 ? -3.615 -5.844 -21.203 1 86.19 64 SER A O 1
ATOM 510 N N . ARG A 1 65 ? -4.281 -7.152 -19.547 1 89 65 ARG A N 1
ATOM 511 C CA . ARG A 1 65 ? -3.021 -7.215 -18.812 1 89 65 ARG A CA 1
ATOM 512 C C . ARG A 1 65 ? -2.613 -5.832 -18.312 1 89 65 ARG A C 1
ATOM 514 O O . ARG A 1 65 ? -1.436 -5.586 -18.047 1 89 65 ARG A O 1
ATOM 521 N N . LEU A 1 66 ? -3.572 -4.902 -18.281 1 91.56 66 LEU A N 1
ATOM 522 C CA . LEU A 1 66 ? -3.379 -3.617 -17.625 1 91.56 66 LEU A CA 1
ATOM 523 C C . LEU A 1 66 ? -3.855 -3.678 -16.172 1 91.56 66 LEU A C 1
ATOM 525 O O . LEU A 1 66 ? -4.895 -4.273 -15.883 1 91.56 66 LEU A O 1
ATOM 529 N N . PRO A 1 67 ? -3.09 -3.057 -15.367 1 95.31 67 PRO A N 1
ATOM 530 C CA . PRO A 1 67 ? -3.438 -3.172 -13.945 1 95.31 67 PRO A CA 1
ATOM 531 C C . PRO A 1 67 ? -4.684 -2.371 -13.578 1 95.31 67 PRO A C 1
ATOM 533 O O . PRO A 1 67 ? -4.785 -1.188 -13.906 1 95.31 67 PRO A O 1
ATOM 536 N N . SER A 1 68 ? -5.656 -3.057 -13.031 1 96.44 68 SER A N 1
ATOM 537 C CA . SER A 1 68 ? -6.727 -2.402 -12.289 1 96.44 68 SER A CA 1
ATOM 538 C C . SER A 1 68 ? -6.332 -2.193 -10.828 1 96.44 68 SER A C 1
ATOM 540 O O . SER A 1 68 ? -6.309 -3.145 -10.047 1 96.44 68 SER A O 1
ATOM 542 N N . LEU A 1 69 ? -6.141 -0.942 -10.453 1 97.44 69 LEU A N 1
ATOM 543 C CA . LEU A 1 69 ? -5.512 -0.633 -9.172 1 97.44 69 LEU A CA 1
ATOM 544 C C . LEU A 1 69 ? -6.469 -0.908 -8.016 1 97.44 69 LEU A C 1
ATOM 546 O O . LEU A 1 69 ? -7.68 -0.712 -8.148 1 97.44 69 LEU A O 1
ATOM 550 N N . GLY A 1 70 ? -5.855 -1.292 -6.879 1 97 70 GLY A N 1
ATOM 551 C CA . GLY A 1 70 ? -6.629 -1.568 -5.68 1 97 70 GLY A CA 1
ATOM 552 C C . GLY A 1 70 ? -7.074 -3.016 -5.578 1 97 70 GLY A C 1
ATOM 553 O O . GLY A 1 70 ? -6.668 -3.854 -6.383 1 97 70 GLY A O 1
ATOM 554 N N . ARG A 1 71 ? -7.891 -3.299 -4.602 1 97.25 71 ARG A N 1
ATOM 555 C CA . ARG A 1 71 ? -8.234 -4.688 -4.328 1 97.25 71 ARG A CA 1
ATOM 556 C C . ARG A 1 71 ? -9.711 -4.957 -4.621 1 97.25 71 ARG A C 1
ATOM 558 O O . ARG A 1 71 ? -10.258 -5.977 -4.199 1 97.25 71 ARG A O 1
ATOM 565 N N . SER A 1 72 ? -10.367 -4.062 -5.344 1 94.94 72 SER A N 1
ATOM 566 C CA . SER A 1 72 ? -11.812 -4.156 -5.539 1 94.94 72 SER A CA 1
ATOM 567 C C . SER A 1 72 ? -12.18 -5.414 -6.32 1 94.94 72 SER A C 1
ATOM 569 O O . SER A 1 72 ? -13.312 -5.895 -6.234 1 94.94 72 SER A O 1
ATOM 571 N N . GLN A 1 73 ? -11.227 -5.957 -7.078 1 94.06 73 GLN A N 1
ATOM 572 C CA . GLN A 1 73 ? -11.531 -7.125 -7.898 1 94.06 73 GLN A CA 1
ATOM 573 C C . GLN A 1 73 ? -10.992 -8.398 -7.266 1 94.06 73 GLN A C 1
ATOM 575 O O . GLN A 1 73 ? -11.047 -9.477 -7.871 1 94.06 73 GLN A O 1
ATOM 580 N N . ALA A 1 74 ? -10.422 -8.281 -6.086 1 95.94 74 ALA A N 1
ATOM 581 C CA . ALA A 1 74 ? -9.992 -9.469 -5.359 1 95.94 74 ALA A CA 1
ATOM 582 C C . ALA A 1 74 ? -11.18 -10.375 -5.035 1 95.94 74 ALA A C 1
ATOM 584 O O . ALA A 1 74 ? -12.281 -9.891 -4.789 1 95.94 74 ALA A O 1
ATOM 585 N N . ARG A 1 75 ? -10.953 -11.648 -5.078 1 94.44 75 ARG A N 1
ATOM 586 C CA . ARG A 1 75 ? -12 -12.586 -4.699 1 94.44 75 ARG A CA 1
ATOM 587 C C . ARG A 1 75 ? -11.852 -13.008 -3.242 1 94.44 75 ARG A C 1
ATOM 589 O O . ARG A 1 75 ? -10.742 -13.086 -2.717 1 94.44 75 ARG A O 1
ATOM 596 N N . TYR A 1 76 ? -13 -13.258 -2.617 1 95.5 76 TYR A N 1
ATOM 597 C CA . TYR A 1 76 ? -13.023 -13.727 -1.236 1 95.5 76 TYR A CA 1
ATOM 598 C C . TYR A 1 76 ? -12.961 -15.25 -1.175 1 95.5 76 TYR A C 1
ATOM 600 O O . TYR A 1 76 ? -13.484 -15.93 -2.057 1 95.5 76 TYR A O 1
ATOM 608 N N . PHE A 1 77 ? -12.344 -15.727 -0.182 1 93 77 PHE A N 1
ATOM 609 C CA . PHE A 1 77 ? -12.469 -17.156 0.12 1 93 77 PHE A CA 1
ATOM 610 C C . PHE A 1 77 ? -13.898 -17.484 0.526 1 93 77 PHE A C 1
ATOM 612 O O . PHE A 1 77 ? -14.5 -16.797 1.351 1 93 77 PHE A O 1
ATOM 619 N N . TYR A 1 78 ? -14.422 -18.469 -0.097 1 90.5 78 TYR A N 1
ATOM 620 C CA . TYR A 1 78 ? -15.766 -18.938 0.228 1 90.5 78 TYR A CA 1
ATOM 621 C C . TYR A 1 78 ? -15.742 -19.859 1.437 1 90.5 78 TYR A C 1
ATOM 623 O O . TYR A 1 78 ? -15.617 -21.078 1.29 1 90.5 78 TYR A O 1
ATOM 631 N N . GLU A 1 79 ? -16.031 -19.359 2.617 1 82.88 79 GLU A N 1
ATOM 632 C CA . GLU A 1 79 ? -15.852 -20.062 3.881 1 82.88 79 GLU A CA 1
ATOM 633 C C . GLU A 1 79 ? -16.781 -21.281 3.969 1 82.88 79 GLU A C 1
ATOM 635 O O . GLU A 1 79 ? -16.453 -22.281 4.598 1 82.88 79 GLU A O 1
ATOM 640 N N . SER A 1 80 ? -17.938 -21.078 3.379 1 77.44 80 SER A N 1
ATOM 641 C CA . SER A 1 80 ? -18.922 -22.156 3.441 1 77.44 80 SER A CA 1
ATOM 642 C C . SER A 1 80 ? -18.438 -23.391 2.699 1 77.44 80 SER A C 1
ATOM 644 O O . SER A 1 80 ? -19.016 -24.484 2.84 1 77.44 80 SER A O 1
ATOM 646 N N . SER A 1 81 ? -17.453 -23.203 1.862 1 68.81 81 SER A N 1
ATOM 647 C CA . SER A 1 81 ? -16.875 -24.328 1.142 1 68.81 81 SER A CA 1
ATOM 648 C C . SER A 1 81 ? -16.125 -25.266 2.086 1 68.81 81 SER A C 1
ATOM 650 O O . SER A 1 81 ? -15.867 -26.422 1.752 1 68.81 81 SER A O 1
ATOM 652 N N . LEU A 1 82 ? -15.664 -24.625 3.197 1 62.72 82 LEU A N 1
ATOM 653 C CA . LEU A 1 82 ? -14.969 -25.438 4.18 1 62.72 82 LEU A CA 1
ATOM 654 C C . LEU A 1 82 ? -15.938 -26.344 4.922 1 62.72 82 LEU A C 1
ATOM 656 O O . LEU A 1 82 ? -16.844 -25.875 5.605 1 62.72 82 LEU A O 1
ATOM 660 N N . GLY A 1 83 ? -16.922 -26.906 4.238 1 51.19 83 GLY A N 1
ATOM 661 C CA . GLY A 1 83 ? -17.922 -27.828 4.754 1 51.19 83 GLY A CA 1
ATOM 662 C C . GLY A 1 83 ? -17.625 -28.312 6.156 1 51.19 83 GLY A C 1
ATOM 663 O O . GLY A 1 83 ? -16.453 -28.422 6.543 1 51.19 83 GLY A O 1
ATOM 664 N N . ASN A 1 84 ? -18.344 -28 7.117 1 46.81 84 ASN A N 1
ATOM 665 C CA . ASN A 1 84 ? -18.391 -29 8.172 1 46.81 84 ASN A CA 1
ATOM 666 C C . ASN A 1 84 ? -18.266 -30.422 7.605 1 46.81 84 ASN A C 1
ATOM 668 O O . ASN A 1 84 ? -18.688 -30.672 6.477 1 46.81 84 ASN A O 1
ATOM 672 N N . CYS A 1 85 ? -17.344 -31.391 7.957 1 41.84 85 CYS A N 1
ATOM 673 C CA . CYS A 1 85 ? -17.328 -32.781 7.504 1 41.84 85 CYS A CA 1
ATOM 674 C C . CYS A 1 85 ? -18.656 -33.156 6.855 1 41.84 85 CYS A C 1
ATOM 676 O O . CYS A 1 85 ? -18.688 -34 5.953 1 41.84 85 CYS A O 1
ATOM 678 N N . ASN A 1 86 ? -19.797 -32.938 7.48 1 41.03 86 ASN A N 1
ATOM 679 C CA . ASN A 1 86 ? -21.031 -33.656 7.234 1 41.03 86 ASN A CA 1
ATOM 680 C C . ASN A 1 86 ? -21.812 -33.062 6.062 1 41.03 86 ASN A C 1
ATOM 682 O O . ASN A 1 86 ? -22.75 -33.688 5.555 1 41.03 86 ASN A O 1
ATOM 686 N N . LYS A 1 87 ? -21.812 -31.703 5.742 1 46.81 87 LYS A N 1
ATOM 687 C CA . LYS A 1 87 ? -23.016 -31.375 4.965 1 46.81 87 LYS A CA 1
ATOM 688 C C . LYS A 1 87 ? -22.672 -31.125 3.5 1 46.81 87 LYS A C 1
ATOM 690 O O . LYS A 1 87 ? -23.359 -31.609 2.604 1 46.81 87 LYS A O 1
ATOM 695 N N . THR A 1 88 ? -21.984 -29.953 2.977 1 45.5 88 THR A N 1
ATOM 696 C CA . THR A 1 88 ? -22.109 -29.641 1.557 1 45.5 88 THR A CA 1
ATOM 697 C C . THR A 1 88 ? -20.984 -30.297 0.761 1 45.5 88 THR A C 1
ATOM 699 O O . THR A 1 88 ? -19.812 -29.953 0.928 1 45.5 88 THR A O 1
ATOM 702 N N . LYS A 1 89 ? -21.109 -31.516 0.476 1 46.78 89 LYS A N 1
ATOM 703 C CA . LYS A 1 89 ? -20.297 -32.281 -0.477 1 46.78 89 LYS A CA 1
ATOM 704 C C . LYS A 1 89 ? -20.062 -31.469 -1.756 1 46.78 89 LYS A C 1
ATOM 706 O O . LYS A 1 89 ? -21.016 -31.156 -2.479 1 46.78 89 LYS A O 1
ATOM 711 N N . ILE A 1 90 ? -19.125 -30.516 -1.782 1 51.44 90 ILE A N 1
ATOM 712 C CA . ILE A 1 90 ? -18.781 -29.953 -3.09 1 51.44 90 ILE A CA 1
ATOM 713 C C . ILE A 1 90 ? -18.5 -31.094 -4.07 1 51.44 90 ILE A C 1
ATOM 715 O O . ILE A 1 90 ? -17.453 -31.75 -3.979 1 51.44 90 ILE A O 1
ATOM 719 N N . SER A 1 91 ? -19.5 -31.844 -4.418 1 56.19 91 SER A N 1
ATOM 720 C CA . SER A 1 91 ? -19.422 -32.938 -5.391 1 56.19 91 SER A CA 1
ATOM 721 C C . SER A 1 91 ? -19 -32.406 -6.762 1 56.19 91 SER A C 1
ATOM 723 O O . SER A 1 91 ? -19.25 -33.062 -7.781 1 56.19 91 SER A O 1
ATOM 725 N N . THR A 1 92 ? -18.297 -31.188 -6.832 1 59.78 92 THR A N 1
ATOM 726 C CA . THR A 1 92 ? -18.016 -30.75 -8.188 1 59.78 92 THR A CA 1
ATOM 727 C C . THR A 1 92 ? -16.75 -31.422 -8.727 1 59.78 92 THR A C 1
ATOM 729 O O . THR A 1 92 ? -15.773 -31.578 -8 1 59.78 92 THR A O 1
ATOM 732 N N . LYS A 1 93 ? -16.891 -32 -9.914 1 70.62 93 LYS A N 1
ATOM 733 C CA . LYS A 1 93 ? -15.758 -32.562 -10.641 1 70.62 93 LYS A CA 1
ATOM 734 C C . LYS A 1 93 ? -14.773 -31.453 -11.039 1 70.62 93 LYS A C 1
ATOM 736 O O . LYS A 1 93 ? -15.133 -30.516 -11.758 1 70.62 93 LYS A O 1
ATOM 741 N N . LEU A 1 94 ? -13.617 -31.453 -10.555 1 77.88 94 LEU A N 1
ATOM 742 C CA . LEU A 1 94 ? -12.562 -30.469 -10.82 1 77.88 94 LEU A CA 1
ATOM 743 C C . LEU A 1 94 ? -12.188 -30.469 -12.297 1 77.88 94 LEU A C 1
ATOM 745 O O . LEU A 1 94 ? -11.469 -29.578 -12.75 1 77.88 94 LEU A O 1
ATOM 749 N N . THR A 1 95 ? -12.75 -31.422 -12.992 1 78 95 THR A N 1
ATOM 750 C CA . THR A 1 95 ? -12.383 -31.484 -14.398 1 78 95 THR A CA 1
ATOM 751 C C . THR A 1 95 ? -13.523 -30.984 -15.281 1 78 95 THR A C 1
ATOM 753 O O . THR A 1 95 ? -13.414 -30.984 -16.516 1 78 95 THR A O 1
ATOM 756 N N . GLN A 1 96 ? -14.516 -30.547 -14.609 1 79 96 GLN A N 1
ATOM 757 C CA . GLN A 1 96 ? -15.633 -30.016 -15.383 1 79 96 GLN A CA 1
ATOM 758 C C . GLN A 1 96 ? -15.219 -28.781 -16.172 1 79 96 GLN A C 1
ATOM 760 O O . GLN A 1 96 ? -14.734 -27.812 -15.594 1 79 96 GLN A O 1
ATOM 765 N N . GLY A 1 97 ? -15.352 -28.859 -17.516 1 80 97 GLY A N 1
ATOM 766 C CA . GLY A 1 97 ? -15.031 -27.719 -18.375 1 80 97 GLY A CA 1
ATOM 767 C C . GLY A 1 97 ? -13.656 -27.828 -19 1 80 97 GLY A C 1
ATOM 768 O O . GLY A 1 97 ? -13.242 -26.938 -19.75 1 80 97 GLY A O 1
ATOM 769 N N . PHE A 1 98 ? -12.945 -28.891 -18.703 1 84.12 98 PHE A N 1
ATOM 770 C CA . PHE A 1 98 ? -11.602 -29.062 -19.234 1 84.12 98 PHE A CA 1
ATOM 771 C C . PHE A 1 98 ? -11.617 -29.109 -20.766 1 84.12 98 PHE A C 1
ATOM 773 O O . PHE A 1 98 ? -10.688 -28.625 -21.406 1 84.12 98 PHE A O 1
ATOM 780 N N . ASP A 1 99 ? -12.602 -29.562 -21.266 1 80.5 99 ASP A N 1
ATOM 781 C CA . ASP A 1 99 ? -12.727 -29.703 -22.719 1 80.5 99 ASP A CA 1
ATOM 782 C C . ASP A 1 99 ? -12.742 -28.328 -23.391 1 80.5 99 ASP A C 1
ATOM 784 O O . ASP A 1 99 ? -12.344 -28.203 -24.547 1 80.5 99 ASP A O 1
ATOM 788 N N . LYS A 1 100 ? -13.18 -27.297 -22.719 1 78.12 100 LYS A N 1
ATOM 789 C CA . LYS A 1 100 ? -13.273 -25.953 -23.266 1 78.12 100 LYS A CA 1
ATOM 790 C C . LYS A 1 100 ? -12.055 -25.125 -22.891 1 78.12 100 LYS A C 1
ATOM 792 O O . LYS A 1 100 ? -11.93 -23.969 -23.297 1 78.12 100 LYS A O 1
ATOM 797 N N . PHE A 1 101 ? -11.227 -25.781 -22.125 1 76.56 101 PHE A N 1
ATOM 798 C CA . PHE A 1 101 ? -10.094 -25.062 -21.547 1 76.56 101 PHE A CA 1
ATOM 799 C C . PHE A 1 101 ? -8.977 -24.922 -22.578 1 76.56 101 PHE A C 1
ATOM 801 O O . PHE A 1 101 ? -8.547 -25.922 -23.172 1 76.56 101 PHE A O 1
ATOM 808 N N . LYS A 1 102 ? -8.711 -23.703 -23.016 1 67.62 102 LYS A N 1
ATOM 809 C CA . LYS A 1 102 ? -7.551 -23.422 -23.859 1 67.62 102 LYS A CA 1
ATOM 810 C C . LYS A 1 102 ? -6.461 -22.688 -23.094 1 67.62 102 LYS A C 1
ATOM 812 O O . LYS A 1 102 ? -6.672 -21.578 -22.625 1 67.62 102 LYS A O 1
ATOM 817 N N . LYS A 1 103 ? -5.418 -23.453 -22.859 1 65.19 103 LYS A N 1
ATOM 818 C CA . LYS A 1 103 ? -4.305 -22.812 -22.172 1 65.19 103 LYS A CA 1
ATOM 819 C C . LYS A 1 103 ? -3.51 -21.922 -23.109 1 65.19 103 LYS A C 1
ATOM 821 O O . LYS A 1 103 ? -3.037 -22.375 -24.156 1 65.19 103 LYS A O 1
ATOM 826 N N . GLU A 1 104 ? -3.746 -20.641 -23.016 1 60.03 104 GLU A N 1
ATOM 827 C CA . GLU A 1 104 ? -2.865 -19.75 -23.766 1 60.03 104 GLU A CA 1
ATOM 828 C C . GLU A 1 104 ? -1.505 -19.609 -23.094 1 60.03 104 GLU A C 1
ATOM 830 O O . GLU A 1 104 ? -1.416 -19.609 -21.859 1 60.03 104 GLU A O 1
ATOM 835 N N . GLU A 1 105 ? -0.475 -19.984 -23.875 1 56.72 105 GLU A N 1
ATOM 836 C CA . GLU A 1 105 ? 0.885 -19.812 -23.375 1 56.72 105 GLU A CA 1
ATOM 837 C C . GLU A 1 105 ? 1.1 -18.406 -22.828 1 56.72 105 GLU A C 1
ATOM 839 O O . GLU A 1 105 ? 0.827 -17.422 -23.516 1 56.72 105 GLU A O 1
ATOM 844 N N . LYS A 1 106 ? 1.149 -18.375 -21.484 1 58.31 106 LYS A N 1
ATOM 845 C CA . LYS A 1 106 ? 1.433 -17.062 -20.906 1 58.31 106 LYS A CA 1
ATOM 846 C C . LYS A 1 106 ? 2.934 -16.859 -20.719 1 58.31 106 LYS A C 1
ATOM 848 O O . LYS A 1 106 ? 3.623 -17.719 -20.188 1 58.31 106 LYS A O 1
ATOM 853 N N . GLU A 1 107 ? 3.549 -16 -21.656 1 58.06 107 GLU A N 1
ATOM 854 C CA . GLU A 1 107 ? 4.906 -15.578 -21.312 1 58.06 107 GLU A CA 1
ATOM 855 C C . GLU A 1 107 ? 4.969 -14.984 -19.906 1 58.06 107 GLU A C 1
ATOM 857 O O . GLU A 1 107 ? 3.98 -14.438 -19.422 1 58.06 107 GLU A O 1
ATOM 862 N N . ASP A 1 108 ? 6.031 -15.391 -19.234 1 62.81 108 ASP A N 1
ATOM 863 C CA . ASP A 1 108 ? 6.293 -14.781 -17.938 1 62.81 108 ASP A CA 1
ATOM 864 C C . ASP A 1 108 ? 6.234 -13.258 -18.031 1 62.81 108 ASP A C 1
ATOM 866 O O . ASP A 1 108 ? 7.137 -12.625 -18.578 1 62.81 108 ASP A O 1
ATOM 870 N N . GLU A 1 109 ? 5.074 -12.773 -17.609 1 78.38 109 GLU A N 1
ATOM 871 C CA . GLU A 1 109 ? 4.891 -11.336 -17.75 1 78.38 109 GLU A CA 1
ATOM 872 C C . GLU A 1 109 ? 5.031 -10.633 -16.406 1 78.38 109 GLU A C 1
ATOM 874 O O . GLU A 1 109 ? 4.523 -9.523 -16.219 1 78.38 109 GLU A O 1
ATOM 879 N N . GLY A 1 110 ? 5.84 -11.383 -15.531 1 83.75 110 GLY A N 1
ATOM 880 C CA . GLY A 1 110 ? 5.867 -10.828 -14.188 1 83.75 110 GLY A CA 1
ATOM 881 C C . GLY A 1 110 ? 6.477 -9.438 -14.125 1 83.75 110 GLY A C 1
ATOM 882 O O . GLY A 1 110 ? 5.844 -8.5 -13.648 1 83.75 110 GLY A O 1
ATOM 883 N N . LEU A 1 111 ? 7.586 -9.32 -14.75 1 89.06 111 LEU A N 1
ATOM 884 C CA . LEU A 1 111 ? 8.281 -8.039 -14.688 1 89.06 111 LEU A CA 1
ATOM 885 C C . LEU A 1 111 ? 7.516 -6.969 -15.453 1 89.06 111 LEU A C 1
ATOM 887 O O . LEU A 1 111 ? 7.445 -5.816 -15.023 1 89.06 111 LEU A O 1
ATOM 891 N N . LEU A 1 112 ? 6.957 -7.41 -16.578 1 89.25 112 LEU A N 1
ATOM 892 C CA . LEU A 1 112 ? 6.219 -6.457 -17.391 1 89.25 112 LEU A CA 1
ATOM 893 C C . LEU A 1 112 ? 5.016 -5.906 -16.641 1 89.25 112 LEU A C 1
ATOM 895 O O . LEU A 1 112 ? 4.746 -4.703 -16.688 1 89.25 112 LEU A O 1
ATOM 899 N N . VAL A 1 113 ? 4.359 -6.773 -15.969 1 92 113 VAL A N 1
ATOM 900 C CA . VAL A 1 113 ? 3.172 -6.367 -15.227 1 92 113 VAL A CA 1
ATOM 901 C C . VAL A 1 113 ? 3.572 -5.441 -14.078 1 92 113 VAL A C 1
ATOM 903 O O . VAL A 1 113 ? 2.869 -4.477 -13.773 1 92 113 VAL A O 1
ATOM 906 N N . LEU A 1 114 ? 4.719 -5.68 -13.477 1 95.56 114 LEU A N 1
ATOM 907 C CA . LEU A 1 114 ? 5.227 -4.82 -12.414 1 95.56 114 LEU A CA 1
ATOM 908 C C . LEU A 1 114 ? 5.551 -3.428 -12.945 1 95.56 114 LEU A C 1
ATOM 910 O O . LEU A 1 114 ? 5.23 -2.424 -12.305 1 95.56 114 LEU A O 1
ATOM 914 N N . MET A 1 115 ? 6.094 -3.451 -14.078 1 95.19 115 MET A N 1
ATOM 915 C CA . MET A 1 115 ? 6.441 -2.17 -14.688 1 95.19 115 MET A CA 1
ATOM 916 C C . MET A 1 115 ? 5.188 -1.37 -15.031 1 95.19 115 MET A C 1
ATOM 918 O O . MET A 1 115 ? 5.16 -0.151 -14.859 1 95.19 115 MET A O 1
ATOM 922 N N . ARG A 1 116 ? 4.23 -2.084 -15.484 1 95.5 116 ARG A N 1
ATOM 923 C CA . ARG A 1 116 ? 2.975 -1.409 -15.789 1 95.5 116 ARG A CA 1
ATOM 924 C C . ARG A 1 116 ? 2.355 -0.812 -14.531 1 95.5 116 ARG A C 1
ATOM 926 O O . ARG A 1 116 ? 1.794 0.285 -14.562 1 95.5 116 ARG A O 1
ATOM 933 N N . TRP A 1 117 ? 2.404 -1.539 -13.469 1 97 117 TRP A N 1
ATOM 934 C CA . TRP A 1 117 ? 1.89 -1.011 -12.203 1 97 117 TRP A CA 1
ATOM 935 C C . TRP A 1 117 ? 2.67 0.226 -11.773 1 97 117 TRP A C 1
ATOM 937 O O . TRP A 1 117 ? 2.08 1.231 -11.367 1 97 117 TRP A O 1
ATOM 947 N N . ILE A 1 118 ? 4.008 0.162 -11.875 1 97.31 118 ILE A N 1
ATOM 948 C CA . ILE A 1 118 ? 4.859 1.283 -11.492 1 97.31 118 ILE A CA 1
ATOM 949 C C . ILE A 1 118 ? 4.488 2.518 -12.312 1 97.31 118 ILE A C 1
ATOM 951 O O . ILE A 1 118 ? 4.379 3.619 -11.766 1 97.31 118 ILE A O 1
ATOM 955 N N . LEU A 1 119 ? 4.262 2.311 -13.555 1 95.69 119 LEU A N 1
ATOM 956 C CA . LEU A 1 119 ? 3.891 3.418 -14.43 1 95.69 119 LEU A CA 1
ATOM 957 C C . LEU A 1 119 ? 2.531 3.988 -14.039 1 95.69 119 LEU A C 1
ATOM 959 O O . LEU A 1 119 ? 2.316 5.199 -14.109 1 95.69 119 LEU A O 1
ATOM 963 N N . ALA A 1 120 ? 1.657 3.115 -13.633 1 95.31 120 ALA A N 1
ATOM 964 C CA . ALA A 1 120 ? 0.3 3.529 -13.289 1 95.31 120 ALA A CA 1
ATOM 965 C C . ALA A 1 120 ? 0.291 4.359 -12.008 1 95.31 120 ALA A C 1
ATOM 967 O O . ALA A 1 120 ? -0.602 5.188 -11.797 1 95.31 120 ALA A O 1
ATOM 968 N N . VAL A 1 121 ? 1.303 4.172 -11.133 1 95.81 121 VAL A N 1
ATOM 969 C CA . VAL A 1 121 ? 1.264 4.848 -9.836 1 95.81 121 VAL A CA 1
ATOM 970 C C . VAL A 1 121 ? 2.391 5.875 -9.758 1 95.81 121 VAL A C 1
ATOM 972 O O . VAL A 1 121 ? 2.883 6.184 -8.672 1 95.81 121 VAL A O 1
ATOM 975 N N . SER A 1 122 ? 2.881 6.219 -10.82 1 95.31 122 SER A N 1
ATOM 976 C CA . SER A 1 122 ? 3.914 7.25 -10.875 1 95.31 122 SER A CA 1
ATOM 977 C C . SER A 1 122 ? 3.6 8.297 -11.938 1 95.31 122 SER A C 1
ATOM 979 O O . SER A 1 122 ? 2.885 8.016 -12.898 1 95.31 122 SER A O 1
ATOM 981 N N . VAL A 1 123 ? 4.109 9.461 -11.672 1 93.31 123 VAL A N 1
ATOM 982 C CA . VAL A 1 123 ? 3.967 10.492 -12.703 1 93.31 123 VAL A CA 1
ATOM 983 C C . VAL A 1 123 ? 5.09 10.352 -13.727 1 93.31 123 VAL A C 1
ATOM 985 O O . VAL A 1 123 ? 6.18 9.875 -13.406 1 93.31 123 VAL A O 1
ATOM 988 N N . PRO A 1 124 ? 4.852 10.789 -14.898 1 91.75 124 PRO A N 1
ATOM 989 C CA . PRO A 1 124 ? 5.875 10.68 -15.945 1 91.75 124 PRO A CA 1
ATOM 990 C C . PRO A 1 124 ? 7.172 11.406 -15.578 1 91.75 124 PRO A C 1
ATOM 992 O O . PRO A 1 124 ? 7.133 12.477 -14.969 1 91.75 124 PRO A O 1
ATOM 995 N N . ASN A 1 125 ? 8.305 10.766 -15.906 1 89.88 125 ASN A N 1
ATOM 996 C CA . ASN A 1 125 ? 9.641 11.328 -15.766 1 89.88 125 ASN A CA 1
ATOM 997 C C . ASN A 1 125 ? 10.016 11.508 -14.297 1 89.88 125 ASN A C 1
ATOM 999 O O . ASN A 1 125 ? 10.836 12.367 -13.961 1 89.88 125 ASN A O 1
ATOM 1003 N N . SER A 1 126 ? 9.352 10.781 -13.523 1 91.94 126 SER A N 1
ATOM 1004 C CA . SER A 1 126 ? 9.688 10.82 -12.102 1 91.94 126 SER A CA 1
ATOM 1005 C C . SER A 1 126 ? 10.758 9.789 -11.766 1 91.94 126 SER A C 1
ATOM 1007 O O . SER A 1 126 ? 11.141 8.977 -12.609 1 91.94 126 SER A O 1
ATOM 1009 N N . SER A 1 127 ? 11.25 9.844 -10.602 1 93.5 127 SER A N 1
ATOM 1010 C CA . SER A 1 127 ? 12.312 8.953 -10.141 1 93.5 127 SER A CA 1
ATOM 1011 C C . SER A 1 127 ? 11.797 7.535 -9.945 1 93.5 127 SER A C 1
ATOM 1013 O O . SER A 1 127 ? 10.867 7.309 -9.156 1 93.5 127 SER A O 1
ATOM 1015 N N . LEU A 1 128 ? 12.438 6.613 -10.648 1 95.56 128 LEU A N 1
ATOM 1016 C CA . LEU A 1 128 ? 12.102 5.203 -10.477 1 95.56 128 LEU A CA 1
ATOM 1017 C C . LEU A 1 128 ? 12.398 4.742 -9.055 1 95.56 128 LEU A C 1
ATOM 1019 O O . LEU A 1 128 ? 11.555 4.098 -8.422 1 95.56 128 LEU A O 1
ATOM 1023 N N . LYS A 1 129 ? 13.578 5.125 -8.578 1 95.69 129 LYS A N 1
ATOM 1024 C CA . LYS A 1 129 ? 14 4.73 -7.238 1 95.69 129 LYS A CA 1
ATOM 1025 C C . LYS A 1 129 ? 12.992 5.188 -6.188 1 95.69 129 LYS A C 1
ATOM 1027 O O . LYS A 1 129 ? 12.656 4.434 -5.273 1 95.69 129 LYS A O 1
ATOM 1032 N N . LYS A 1 130 ? 12.523 6.336 -6.32 1 95.94 130 LYS A N 1
ATOM 1033 C CA . LYS A 1 130 ? 11.523 6.883 -5.402 1 95.94 130 LYS A CA 1
ATOM 1034 C C . LYS A 1 130 ? 10.203 6.129 -5.512 1 95.94 130 LYS A C 1
ATOM 1036 O O . LYS A 1 130 ? 9.594 5.781 -4.5 1 95.94 130 LYS A O 1
ATOM 1041 N N . SER A 1 131 ? 9.781 5.812 -6.734 1 96.5 131 SER A N 1
ATOM 1042 C CA . SER A 1 131 ? 8.5 5.156 -6.996 1 96.5 131 SER A CA 1
ATOM 1043 C C . SER A 1 131 ? 8.469 3.748 -6.418 1 96.5 131 SER A C 1
ATOM 1045 O O . SER A 1 131 ? 7.406 3.24 -6.059 1 96.5 131 SER A O 1
ATOM 1047 N N . ILE A 1 132 ? 9.656 3.162 -6.34 1 97.75 132 ILE A N 1
ATOM 1048 C CA . ILE A 1 132 ? 9.695 1.783 -5.867 1 97.75 132 ILE A CA 1
ATOM 1049 C C . ILE A 1 132 ? 10.242 1.74 -4.445 1 97.75 132 ILE A C 1
ATOM 1051 O O . ILE A 1 132 ? 10.844 0.746 -4.035 1 97.75 132 ILE A O 1
ATOM 1055 N N . HIS A 1 133 ? 10.148 2.854 -3.697 1 97.19 133 HIS A N 1
ATOM 1056 C CA . HIS A 1 133 ? 10.461 2.932 -2.275 1 97.19 133 HIS A CA 1
ATOM 1057 C C . HIS A 1 133 ? 11.93 2.645 -2.018 1 97.19 133 HIS A C 1
ATOM 1059 O O . HIS A 1 133 ? 12.273 1.902 -1.095 1 97.19 133 HIS A O 1
ATOM 1065 N N . GLU A 1 134 ? 12.789 3.123 -2.883 1 96.38 134 GLU A N 1
ATOM 1066 C CA . GLU A 1 134 ? 14.242 3.09 -2.758 1 96.38 134 GLU A CA 1
ATOM 1067 C C . GLU A 1 134 ? 14.766 1.656 -2.787 1 96.38 134 GLU A C 1
ATOM 1069 O O . GLU A 1 134 ? 15.781 1.35 -2.164 1 96.38 134 GLU A O 1
ATOM 1074 N N . SER A 1 135 ? 14.008 0.746 -3.412 1 97.19 135 SER A N 1
ATOM 1075 C CA . SER A 1 135 ? 14.438 -0.644 -3.537 1 97.19 135 SER A CA 1
ATOM 1076 C C . SER A 1 135 ? 15.57 -0.785 -4.551 1 97.19 135 SER A C 1
ATOM 1078 O O . SER A 1 135 ? 15.703 0.041 -5.457 1 97.19 135 SER A O 1
ATOM 1080 N N . ASP A 1 136 ? 16.297 -1.855 -4.363 1 97 136 ASP A N 1
ATOM 1081 C CA . ASP A 1 136 ? 17.438 -2.117 -5.23 1 97 136 ASP A CA 1
ATOM 1082 C C . ASP A 1 136 ? 17.062 -3.055 -6.375 1 97 136 ASP A C 1
ATOM 1084 O O . ASP A 1 136 ? 17.594 -2.949 -7.477 1 97 136 ASP A O 1
ATOM 1088 N N . PHE A 1 137 ? 16.125 -3.922 -6.098 1 97 137 PHE A N 1
ATOM 1089 C CA . PHE A 1 137 ? 15.773 -4.965 -7.051 1 97 137 PHE A CA 1
ATOM 1090 C C . PHE A 1 137 ? 14.266 -4.977 -7.312 1 97 137 PHE A C 1
ATOM 1092 O O . PHE A 1 137 ? 13.469 -4.809 -6.387 1 97 137 PHE A O 1
ATOM 1099 N N . ILE A 1 138 ? 13.898 -5.109 -8.547 1 97.44 138 ILE A N 1
ATOM 1100 C CA . ILE A 1 138 ? 12.539 -5.434 -8.945 1 97.44 138 ILE A CA 1
ATOM 1101 C C . ILE A 1 138 ? 12.484 -6.863 -9.484 1 97.44 138 ILE A C 1
ATOM 1103 O O . ILE A 1 138 ? 13.203 -7.211 -10.422 1 97.44 138 ILE A O 1
ATOM 1107 N N . VAL A 1 139 ? 11.68 -7.637 -8.883 1 95.81 139 VAL A N 1
ATOM 1108 C CA . VAL A 1 139 ? 11.672 -9.055 -9.219 1 95.81 139 VAL A CA 1
ATOM 1109 C C . VAL A 1 139 ? 10.305 -9.656 -8.891 1 95.81 139 VAL A C 1
ATOM 1111 O O . VAL A 1 139 ? 9.609 -9.18 -7.988 1 95.81 139 VAL A O 1
ATOM 1114 N N . TRP A 1 140 ? 9.914 -10.609 -9.68 1 94.81 140 TRP A N 1
ATOM 1115 C CA . TRP A 1 140 ? 8.695 -11.352 -9.375 1 94.81 140 TRP A CA 1
ATOM 1116 C C . TRP A 1 140 ? 8.945 -12.383 -8.281 1 94.81 140 TRP A C 1
ATOM 1118 O O . TRP A 1 140 ? 10.016 -12.984 -8.219 1 94.81 140 TRP A O 1
ATOM 1128 N N . ARG A 1 141 ? 7.957 -12.578 -7.453 1 92.25 141 ARG A N 1
ATOM 1129 C CA . ARG A 1 141 ? 8.133 -13.453 -6.297 1 92.25 141 ARG A CA 1
ATOM 1130 C C . ARG A 1 141 ? 8.578 -14.844 -6.723 1 92.25 141 ARG A C 1
ATOM 1132 O O . ARG A 1 141 ? 9.438 -15.445 -6.086 1 92.25 141 ARG A O 1
ATOM 1139 N N . GLY A 1 142 ? 7.992 -15.391 -7.75 1 87.94 142 GLY A N 1
ATOM 1140 C CA . GLY A 1 142 ? 8.391 -16.703 -8.242 1 87.94 142 GLY A CA 1
ATOM 1141 C C . GLY A 1 142 ? 9.867 -16.797 -8.57 1 87.94 142 GLY A C 1
ATOM 1142 O O . GLY A 1 142 ? 10.5 -17.812 -8.32 1 87.94 142 GLY A O 1
ATOM 1143 N N . THR A 1 143 ? 10.414 -15.773 -9.047 1 88.5 143 THR A N 1
ATOM 1144 C CA . THR A 1 143 ? 11.828 -15.734 -9.391 1 88.5 143 THR A CA 1
ATOM 1145 C C . THR A 1 143 ? 12.688 -15.766 -8.125 1 88.5 143 THR A C 1
ATOM 1147 O O . THR A 1 143 ? 13.727 -16.438 -8.094 1 88.5 143 THR A O 1
ATOM 1150 N N . ILE A 1 144 ? 12.289 -15.023 -7.141 1 86.5 144 ILE A N 1
ATOM 1151 C CA . ILE A 1 144 ? 13 -15.047 -5.867 1 86.5 144 ILE A CA 1
ATOM 1152 C C . ILE A 1 144 ? 13.055 -16.469 -5.332 1 86.5 144 ILE A C 1
ATOM 1154 O O . ILE A 1 144 ? 14.117 -16.953 -4.922 1 86.5 144 ILE A O 1
ATOM 1158 N N . THR A 1 145 ? 11.906 -17.125 -5.363 1 83 145 THR A N 1
ATOM 1159 C CA . THR A 1 145 ? 11.797 -18.5 -4.871 1 83 145 THR A CA 1
ATOM 1160 C C . THR A 1 145 ? 12.727 -19.422 -5.652 1 83 145 THR A C 1
ATOM 1162 O O . THR A 1 145 ? 13.438 -20.234 -5.062 1 83 145 THR A O 1
ATOM 1165 N N . ARG A 1 146 ? 12.68 -19.266 -6.926 1 83.5 146 ARG A N 1
ATOM 1166 C CA . ARG A 1 146 ? 13.523 -20.094 -7.773 1 83.5 146 ARG A CA 1
ATOM 1167 C C . ARG A 1 146 ? 15 -19.875 -7.465 1 83.5 146 ARG A C 1
ATOM 1169 O O . ARG A 1 146 ? 15.781 -20.828 -7.398 1 83.5 146 ARG A O 1
ATOM 1176 N N . LEU A 1 147 ? 15.375 -18.672 -7.281 1 83.12 147 LEU A N 1
ATOM 1177 C CA . LEU A 1 147 ? 16.75 -18.328 -6.965 1 83.12 147 LEU A CA 1
ATOM 1178 C C . LEU A 1 147 ? 17.156 -18.891 -5.613 1 83.12 147 LEU A C 1
ATOM 1180 O O . LEU A 1 147 ? 18.266 -19.422 -5.461 1 83.12 147 LEU A O 1
ATOM 1184 N N . MET A 1 148 ? 16.25 -18.844 -4.715 1 76.56 148 MET A N 1
ATOM 1185 C CA . MET A 1 148 ? 16.531 -19.312 -3.359 1 76.56 148 MET A CA 1
ATOM 1186 C C . MET A 1 148 ? 16.656 -20.828 -3.314 1 76.56 148 MET A C 1
ATOM 1188 O O . MET A 1 148 ? 17.438 -21.359 -2.533 1 76.56 148 MET A O 1
ATOM 1192 N N . PHE A 1 149 ? 15.961 -21.5 -4.215 1 74.5 149 PHE A N 1
ATOM 1193 C CA . PHE A 1 149 ? 15.938 -22.953 -4.184 1 74.5 149 PHE A CA 1
ATOM 1194 C C . PHE A 1 149 ? 16.891 -23.531 -5.219 1 74.5 149 PHE A C 1
ATOM 1196 O O . PHE A 1 149 ? 17.094 -24.75 -5.281 1 74.5 149 PHE A O 1
ATOM 1203 N N . SER A 1 150 ? 17.469 -22.703 -5.961 1 75.25 150 SER A N 1
ATOM 1204 C CA . SER A 1 150 ? 18.312 -23.156 -7.055 1 75.25 150 SER A CA 1
ATOM 1205 C C . SER A 1 150 ? 19.438 -24.047 -6.543 1 75.25 150 SER A C 1
ATOM 1207 O O . SER A 1 150 ? 19.859 -25 -7.223 1 75.25 150 SER A O 1
ATOM 1209 N N . CYS A 1 151 ? 19.875 -23.812 -5.32 1 68.06 151 CYS A N 1
ATOM 1210 C CA . CYS A 1 151 ? 20.984 -24.594 -4.781 1 68.06 151 CYS A CA 1
ATOM 1211 C C . CYS A 1 151 ? 20.547 -26.016 -4.453 1 68.06 151 CYS A C 1
ATOM 1213 O O . CYS A 1 151 ? 21.375 -26.922 -4.332 1 68.06 151 CYS A O 1
ATOM 1215 N N . TYR A 1 152 ? 19.25 -26.219 -4.43 1 68.44 152 TYR A N 1
ATOM 1216 C CA . TYR A 1 152 ? 18.703 -27.516 -4.078 1 68.44 152 TYR A CA 1
ATOM 1217 C C . TYR A 1 152 ? 18.141 -28.219 -5.305 1 68.44 152 TYR A C 1
ATOM 1219 O O . TYR A 1 152 ? 17.719 -29.375 -5.227 1 68.44 152 TYR A O 1
ATOM 1227 N N . ASP A 1 153 ? 18.156 -27.484 -6.34 1 67.75 153 ASP A N 1
ATOM 1228 C CA . ASP A 1 153 ? 17.562 -28.016 -7.562 1 67.75 153 ASP A CA 1
ATOM 1229 C C . ASP A 1 153 ? 18.547 -28.922 -8.297 1 67.75 153 ASP A C 1
ATOM 1231 O O . ASP A 1 153 ? 19.062 -28.547 -9.359 1 67.75 153 ASP A O 1
ATOM 1235 N N . ASN A 1 154 ? 18.891 -30.047 -7.75 1 63.84 154 ASN A N 1
ATOM 1236 C CA . ASN A 1 154 ? 19.891 -30.938 -8.344 1 63.84 154 ASN A CA 1
ATOM 1237 C C . ASN A 1 154 ? 19.281 -32.312 -8.688 1 63.84 154 ASN A C 1
ATOM 1239 O O . ASN A 1 154 ? 20 -33.25 -9.016 1 63.84 154 ASN A O 1
AT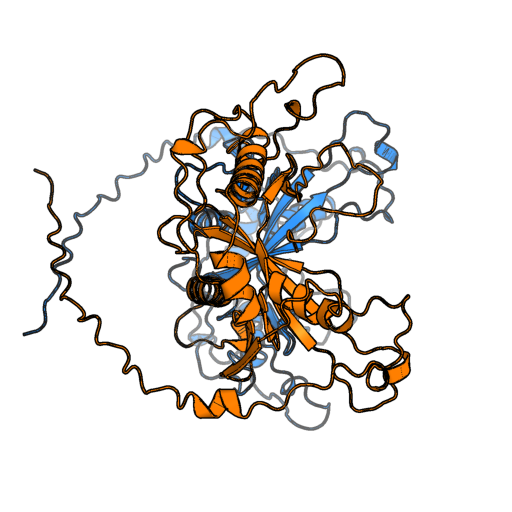OM 1243 N N . GLY A 1 155 ? 18.047 -32.344 -8.68 1 62.97 155 GLY A N 1
ATOM 1244 C CA . GLY A 1 155 ? 17.453 -33.625 -8.945 1 62.97 155 GLY A CA 1
ATOM 1245 C C . GLY A 1 155 ? 17.234 -33.906 -10.422 1 62.97 155 GLY A C 1
ATOM 1246 O O . GLY A 1 155 ? 17.5 -33.062 -11.258 1 62.97 155 GLY A O 1
ATOM 1247 N N . PRO A 1 156 ? 16.984 -35.156 -10.805 1 63.03 156 PRO A N 1
ATOM 1248 C CA . PRO A 1 156 ? 16.797 -35.594 -12.195 1 63.03 156 PRO A CA 1
ATOM 1249 C C . PRO A 1 156 ? 15.727 -34.781 -12.922 1 63.03 156 PRO A C 1
ATOM 1251 O O . PRO A 1 156 ? 15.797 -34.594 -14.141 1 63.03 156 PRO A O 1
ATOM 1254 N N . ASN A 1 157 ? 14.891 -34.188 -12.148 1 66.69 157 ASN A N 1
ATOM 1255 C CA . ASN A 1 157 ? 13.805 -33.438 -12.766 1 66.69 157 ASN A CA 1
ATOM 1256 C C . ASN A 1 157 ? 14.07 -31.922 -12.703 1 66.69 157 ASN A C 1
ATOM 1258 O O . ASN A 1 157 ? 13.156 -31.125 -12.898 1 66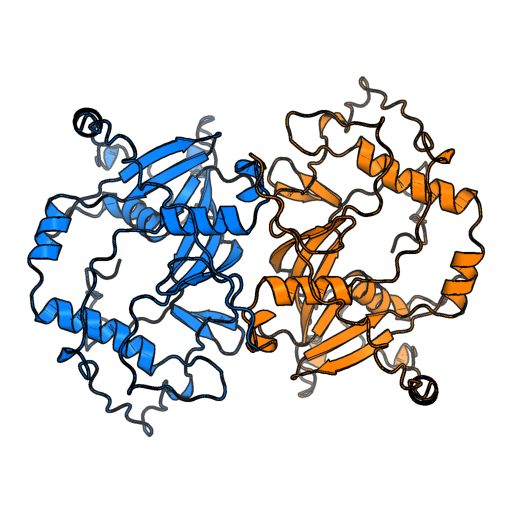.69 157 ASN A O 1
ATOM 1262 N N . SER A 1 158 ? 15.352 -31.703 -12.484 1 76.31 158 SER A N 1
ATOM 1263 C CA . SER A 1 158 ? 15.695 -30.297 -12.398 1 76.31 158 SER A CA 1
ATOM 1264 C C . SER A 1 158 ? 15.672 -29.641 -13.781 1 76.31 158 SER A C 1
ATOM 1266 O O . SER A 1 158 ? 16.125 -30.219 -14.766 1 76.31 158 SER A O 1
ATOM 1268 N N . VAL A 1 159 ? 15.062 -28.469 -13.859 1 77.38 159 VAL A N 1
ATOM 1269 C CA . VAL A 1 159 ? 14.977 -27.75 -15.133 1 77.38 159 VAL A CA 1
ATOM 1270 C C . VAL A 1 159 ? 16.016 -26.625 -15.164 1 77.38 159 VAL A C 1
ATOM 1272 O O . VAL A 1 159 ? 16.156 -25.938 -16.172 1 77.38 159 VAL A O 1
ATOM 1275 N N . GLY A 1 160 ? 16.75 -26.562 -14.148 1 77.88 160 GLY A N 1
ATOM 1276 C CA . GLY A 1 160 ? 17.734 -25.484 -14.094 1 77.88 160 GLY A CA 1
ATOM 1277 C C . GLY A 1 160 ? 17.094 -24.109 -13.906 1 77.88 160 GLY A C 1
ATOM 1278 O O . GLY A 1 160 ? 15.875 -23.984 -13.836 1 77.88 160 GLY A O 1
ATOM 1279 N N . VAL A 1 161 ? 17.922 -23.141 -13.672 1 81.75 161 VAL A N 1
ATOM 1280 C CA . VAL A 1 161 ? 17.438 -21.781 -13.492 1 81.75 161 VAL A CA 1
ATOM 1281 C C . VAL A 1 161 ? 18.219 -20.844 -14.414 1 81.75 161 VAL A C 1
ATOM 1283 O O . VAL A 1 161 ? 19.438 -20.922 -14.516 1 81.75 161 VAL A O 1
ATOM 1286 N N . LYS A 1 162 ? 17.5 -20.141 -15.211 1 85.69 162 LYS A N 1
ATOM 1287 C CA . LYS A 1 162 ? 18.047 -19.109 -16.062 1 85.69 162 LYS A CA 1
ATOM 1288 C C . LYS A 1 162 ? 17.406 -17.75 -15.773 1 85.69 162 LYS A C 1
ATOM 1290 O O . LYS A 1 162 ? 16.188 -17.609 -15.812 1 85.69 162 LYS A O 1
ATOM 1295 N N . VAL A 1 163 ? 18.281 -16.75 -15.398 1 87.81 163 VAL A N 1
ATOM 1296 C CA . VAL A 1 163 ? 17.766 -15.43 -15.062 1 87.81 163 VAL A CA 1
ATOM 1297 C C . VAL A 1 163 ? 18.531 -14.352 -15.836 1 87.81 163 VAL A C 1
ATOM 1299 O O . VAL A 1 163 ? 19.719 -14.523 -16.141 1 87.81 163 VAL A O 1
ATOM 1302 N N . ALA A 1 164 ? 17.797 -13.367 -16.266 1 89.94 164 ALA A N 1
ATOM 1303 C CA . ALA A 1 164 ? 18.391 -12.164 -16.844 1 89.94 164 ALA A CA 1
ATOM 1304 C C . ALA A 1 164 ? 18.297 -10.992 -15.867 1 89.94 164 ALA A C 1
ATOM 1306 O O . ALA A 1 164 ? 17.297 -10.828 -15.18 1 89.94 164 ALA A O 1
ATOM 1307 N N . CYS A 1 165 ? 19.406 -10.25 -15.75 1 92.44 165 CYS A N 1
ATOM 1308 C CA . CYS A 1 165 ? 19.453 -9.086 -14.883 1 92.44 165 CYS A CA 1
ATOM 1309 C C . CYS A 1 165 ? 19.906 -7.848 -15.656 1 92.44 165 CYS A C 1
ATOM 1311 O O . CYS A 1 165 ? 20.859 -7.91 -16.438 1 92.44 165 CYS A O 1
ATOM 1313 N N . CYS A 1 166 ? 19.141 -6.785 -15.57 1 93.31 166 CYS A N 1
ATOM 1314 C CA . CYS A 1 166 ? 19.469 -5.508 -16.188 1 93.31 166 CYS A CA 1
ATOM 1315 C C . CYS A 1 166 ? 19.422 -4.379 -15.164 1 93.31 166 CYS A C 1
ATOM 1317 O O . CYS A 1 166 ? 18.547 -4.34 -14.312 1 93.31 166 CYS A O 1
ATOM 1319 N N . LYS A 1 167 ? 20.406 -3.559 -15.242 1 94.69 167 LYS A N 1
ATOM 1320 C CA . LYS A 1 167 ? 20.406 -2.363 -14.406 1 94.69 167 LYS A CA 1
ATOM 1321 C C . LYS A 1 167 ? 19.906 -1.149 -15.18 1 94.69 167 LYS A C 1
ATOM 1323 O O . LYS A 1 167 ? 20.391 -0.848 -16.266 1 94.69 167 LYS A O 1
ATOM 1328 N N . PHE A 1 168 ? 18.922 -0.567 -14.727 1 94.12 168 PHE A N 1
ATOM 1329 C CA . PHE A 1 168 ? 18.328 0.629 -15.32 1 94.12 168 PHE A CA 1
ATOM 1330 C C . PHE A 1 168 ? 18.047 1.677 -14.258 1 94.12 168 PHE A C 1
ATOM 1332 O O . PHE A 1 168 ? 17.297 1.414 -13.305 1 94.12 168 PHE A O 1
ATOM 1339 N N . LYS A 1 169 ? 18.641 2.871 -14.328 1 93.38 169 LYS A N 1
ATOM 1340 C CA . LYS A 1 169 ? 18.469 3.992 -13.414 1 93.38 169 LYS A CA 1
ATOM 1341 C C . LYS A 1 169 ? 18.719 3.568 -11.969 1 93.38 169 LYS A C 1
ATOM 1343 O O . LYS A 1 169 ? 17.922 3.877 -11.078 1 93.38 169 LYS A O 1
ATOM 1348 N N . GLY A 1 170 ? 19.719 2.75 -11.805 1 93.88 170 GLY A N 1
ATOM 1349 C CA . GLY A 1 170 ? 20.188 2.387 -10.477 1 93.88 170 GLY A CA 1
ATOM 1350 C C . GLY A 1 170 ? 19.406 1.236 -9.867 1 93.88 170 GLY A C 1
ATOM 1351 O O . GLY A 1 170 ? 19.625 0.881 -8.703 1 93.88 170 GLY A O 1
ATOM 1352 N N . VAL A 1 171 ? 18.484 0.652 -10.617 1 96.69 171 VAL A N 1
ATOM 1353 C CA . VAL A 1 171 ? 17.641 -0.436 -10.125 1 96.69 171 VAL A CA 1
ATOM 1354 C C . VAL A 1 171 ? 17.906 -1.701 -10.938 1 96.69 171 VAL A C 1
ATOM 1356 O O . VAL A 1 171 ? 18.031 -1.643 -12.164 1 96.69 171 VAL A O 1
ATOM 1359 N N . TYR A 1 172 ? 18 -2.803 -10.273 1 97.12 172 TYR A N 1
ATOM 1360 C CA . TYR A 1 172 ? 18.219 -4.082 -10.945 1 97.12 172 TYR A CA 1
ATOM 1361 C C . TYR A 1 172 ? 16.891 -4.781 -11.219 1 97.12 172 TYR A C 1
ATOM 1363 O O . TYR A 1 172 ? 16.094 -5.012 -10.305 1 97.12 172 TYR A O 1
ATOM 1371 N N . PHE A 1 173 ? 16.719 -5.074 -12.5 1 96.12 173 PHE A N 1
ATOM 1372 C CA . PHE A 1 173 ? 15.555 -5.859 -12.922 1 96.12 173 PHE A CA 1
ATOM 1373 C C . PHE A 1 173 ? 15.945 -7.312 -13.156 1 96.12 173 PHE A C 1
ATOM 1375 O O . PHE A 1 173 ? 16.875 -7.602 -13.914 1 96.12 173 PHE A O 1
ATOM 1382 N N . ILE A 1 174 ? 15.219 -8.172 -12.484 1 93.81 174 ILE A N 1
ATOM 1383 C CA . ILE A 1 174 ? 15.539 -9.594 -12.633 1 93.81 174 ILE A CA 1
ATOM 1384 C C . ILE A 1 174 ? 14.344 -10.32 -13.242 1 93.81 174 ILE A C 1
ATOM 1386 O O . ILE A 1 174 ? 13.211 -10.18 -12.766 1 93.81 174 ILE A O 1
ATOM 1390 N N . ARG A 1 175 ? 14.633 -11.016 -14.258 1 90.69 175 ARG A N 1
ATOM 1391 C CA . ARG A 1 175 ? 13.602 -11.805 -14.922 1 90.69 175 ARG A CA 1
ATOM 1392 C C . ARG A 1 175 ? 14.039 -13.25 -15.102 1 90.69 175 ARG A C 1
ATOM 1394 O O . ARG A 1 175 ? 15.195 -13.516 -15.453 1 90.69 175 ARG A O 1
ATOM 1401 N N . GLU A 1 176 ? 13.133 -14.07 -14.828 1 87.25 176 GLU A N 1
ATOM 1402 C CA . GLU A 1 176 ? 13.391 -15.477 -15.117 1 87.25 176 GLU A CA 1
ATOM 1403 C C . GLU A 1 176 ? 13.141 -15.797 -16.594 1 87.25 176 GLU A C 1
ATOM 1405 O O . GLU A 1 176 ? 12.164 -15.328 -17.172 1 87.25 176 GLU A O 1
ATOM 1410 N N . LEU A 1 177 ? 14.07 -16.531 -17.156 1 85.12 177 LEU A N 1
ATOM 1411 C CA . LEU A 1 177 ? 13.93 -17.031 -18.516 1 85.12 177 LEU A CA 1
ATOM 1412 C C . LEU A 1 177 ? 13.695 -18.531 -18.531 1 85.12 177 LEU A C 1
ATOM 1414 O O . LEU A 1 177 ? 14.156 -19.25 -17.641 1 85.12 177 LEU A O 1
ATOM 1418 N N . ASN A 1 178 ? 12.977 -18.922 -19.531 1 84.25 178 ASN A N 1
ATOM 1419 C CA . ASN A 1 178 ? 12.766 -20.359 -19.672 1 84.25 178 ASN A CA 1
ATOM 1420 C C . ASN A 1 178 ? 14.023 -21.062 -20.172 1 84.25 178 ASN A C 1
ATOM 1422 O O . ASN A 1 178 ? 14.594 -20.688 -21.188 1 84.25 178 ASN A O 1
ATOM 1426 N N . THR A 1 179 ? 14.375 -22.062 -19.375 1 84.62 179 THR A N 1
ATOM 1427 C CA . THR A 1 179 ? 15.469 -22.906 -19.844 1 84.62 179 THR A CA 1
ATOM 1428 C C . THR A 1 179 ? 15 -23.828 -20.969 1 84.62 179 THR A C 1
ATOM 1430 O O . THR A 1 179 ? 13.797 -24.031 -21.156 1 84.62 179 THR A O 1
ATOM 1433 N N . LYS A 1 180 ? 15.984 -24.375 -21.719 1 85.25 180 LYS A N 1
ATOM 1434 C CA . LYS A 1 180 ? 15.633 -25.328 -22.766 1 85.25 180 LYS A CA 1
ATOM 1435 C C . LYS A 1 180 ? 14.891 -26.531 -22.203 1 85.25 180 LYS A C 1
ATOM 1437 O O . LYS A 1 180 ? 13.93 -27.016 -22.797 1 85.25 180 LYS A O 1
ATOM 1442 N N . THR A 1 181 ? 15.344 -26.906 -21.062 1 84.44 181 THR A N 1
ATOM 1443 C CA . THR A 1 181 ? 14.727 -28.062 -20.406 1 84.44 181 THR A CA 1
ATOM 1444 C C . THR A 1 181 ? 13.297 -27.734 -19.984 1 84.44 181 THR A C 1
ATOM 1446 O O . THR A 1 181 ? 12.391 -28.562 -20.156 1 84.44 181 THR A O 1
ATOM 1449 N N . LYS A 1 182 ? 13.125 -26.594 -19.469 1 82.06 182 LYS A N 1
ATOM 1450 C CA . LYS A 1 182 ? 11.781 -26.172 -19.062 1 82.06 182 LYS A CA 1
ATOM 1451 C C . LYS A 1 182 ? 10.844 -26.125 -20.266 1 82.06 182 LYS A C 1
ATOM 1453 O O . LYS A 1 182 ? 9.695 -26.562 -20.188 1 82.06 182 LYS A O 1
ATOM 1458 N N . ILE A 1 183 ? 11.336 -25.562 -21.312 1 83.56 183 ILE A N 1
ATOM 1459 C CA . ILE A 1 183 ? 10.539 -25.453 -22.531 1 83.56 183 ILE A CA 1
ATOM 1460 C C . ILE A 1 183 ? 10.172 -26.844 -23.031 1 83.56 183 ILE A C 1
ATOM 1462 O O . ILE A 1 183 ? 9.023 -27.094 -23.422 1 83.56 183 ILE A O 1
ATOM 1466 N N . LYS A 1 184 ? 11.125 -27.734 -22.984 1 84.31 184 LYS A N 1
ATOM 1467 C CA . LYS A 1 184 ? 10.883 -29.094 -23.422 1 84.31 184 LYS A CA 1
ATOM 1468 C C . LYS A 1 184 ? 9.836 -29.781 -22.547 1 84.31 184 LYS A C 1
ATOM 1470 O O . LYS A 1 184 ? 8.938 -30.453 -23.047 1 84.31 184 LYS A O 1
ATOM 1475 N N . ASN A 1 185 ? 10 -29.594 -21.312 1 79.88 185 ASN A N 1
ATOM 1476 C CA . ASN A 1 185 ? 9.062 -30.188 -20.375 1 79.88 185 ASN A CA 1
ATOM 1477 C C . ASN A 1 185 ? 7.648 -29.656 -20.578 1 79.88 185 ASN A C 1
ATOM 1479 O O . ASN A 1 185 ? 6.672 -30.406 -20.5 1 79.88 185 ASN A O 1
ATOM 1483 N N . GLU A 1 186 ? 7.578 -28.359 -20.781 1 77.75 186 GLU A N 1
ATOM 1484 C CA . GLU A 1 186 ? 6.273 -27.734 -21 1 77.75 186 GLU A CA 1
ATOM 1485 C C . GLU A 1 186 ? 5.617 -28.25 -22.281 1 77.75 186 GLU A C 1
ATOM 1487 O O . GLU A 1 186 ? 4.398 -28.453 -22.312 1 77.75 186 GLU A O 1
ATOM 1492 N N . ASN A 1 187 ? 6.422 -28.438 -23.219 1 80.5 187 ASN A N 1
ATOM 1493 C CA . ASN A 1 187 ? 5.918 -28.891 -24.516 1 80.5 187 ASN A CA 1
ATOM 1494 C C . ASN A 1 187 ? 5.566 -30.375 -24.484 1 80.5 187 ASN A C 1
ATOM 1496 O O . ASN A 1 187 ? 4.84 -30.859 -25.359 1 80.5 187 ASN A O 1
ATOM 1500 N N . SER A 1 188 ? 6.059 -31.031 -23.453 1 80.75 188 SER A N 1
ATOM 1501 C CA . SER A 1 188 ? 5.836 -32.469 -23.375 1 80.75 188 SER A CA 1
ATOM 1502 C C . SER A 1 188 ? 4.801 -32.812 -22.312 1 80.75 188 SER A C 1
ATOM 1504 O O . SER A 1 188 ? 4.699 -33.969 -21.891 1 80.75 188 SER A O 1
ATOM 1506 N N . LYS A 1 189 ? 4.172 -31.812 -21.891 1 77.88 189 LYS A N 1
ATOM 1507 C CA . LYS A 1 189 ? 3.189 -32.062 -20.844 1 77.88 189 LYS A CA 1
ATOM 1508 C C . LYS A 1 189 ? 2.115 -33.031 -21.328 1 77.88 189 LYS A C 1
ATOM 1510 O O . LYS A 1 189 ? 1.625 -32.938 -22.453 1 77.88 189 LYS A O 1
ATOM 1515 N N . THR A 1 190 ? 1.771 -33.938 -20.484 1 80.25 190 THR A N 1
ATOM 1516 C CA . THR A 1 190 ? 0.733 -34.906 -20.766 1 80.25 190 THR A CA 1
ATOM 1517 C C . THR A 1 190 ? -0.653 -34.344 -20.531 1 80.25 190 THR A C 1
ATOM 1519 O O . THR A 1 190 ? -0.784 -33.281 -19.891 1 80.25 190 THR A O 1
ATOM 1522 N N . ASP A 1 191 ? -1.599 -34.938 -21.047 1 79.19 191 ASP A N 1
ATOM 1523 C CA . ASP A 1 191 ? -2.986 -34.531 -20.812 1 79.19 191 ASP A CA 1
ATOM 1524 C C . ASP A 1 191 ? -3.314 -34.531 -19.328 1 79.19 191 ASP A C 1
ATOM 1526 O O . ASP A 1 191 ? -4.07 -33.656 -18.859 1 79.19 191 ASP A O 1
ATOM 1530 N N . TYR A 1 192 ? -2.645 -35.438 -18.719 1 79.94 192 TYR A N 1
ATOM 1531 C CA . TYR A 1 192 ? -2.879 -35.531 -17.281 1 79.94 192 TYR A CA 1
ATOM 1532 C C . TYR A 1 192 ? -2.354 -34.312 -16.562 1 79.94 192 TYR A C 1
ATOM 1534 O O . TYR A 1 192 ? -3.037 -33.75 -15.711 1 79.94 192 TYR A O 1
ATOM 1542 N N . GLU A 1 193 ? -1.219 -33.875 -16.969 1 77.25 193 GLU A N 1
ATOM 1543 C CA . GLU A 1 193 ? -0.619 -32.688 -16.344 1 77.25 193 GLU A CA 1
ATOM 1544 C C . GLU A 1 193 ? -1.44 -31.422 -16.641 1 77.25 193 GLU A C 1
ATOM 1546 O O . GLU A 1 193 ? -1.607 -30.578 -15.758 1 77.25 193 GLU A O 1
ATOM 1551 N N . GLU A 1 194 ? -1.955 -31.375 -17.75 1 79.31 194 GLU A N 1
ATOM 1552 C CA . GLU A 1 194 ? -2.797 -30.234 -18.125 1 79.31 194 GLU A CA 1
ATOM 1553 C C . GLU A 1 194 ? -4.109 -30.25 -17.344 1 79.31 194 GLU A C 1
ATOM 1555 O O . GLU A 1 194 ? -4.602 -29.188 -16.938 1 79.31 194 GLU A O 1
ATOM 1560 N N . LYS A 1 195 ? -4.625 -31.422 -17.219 1 80.06 195 LYS A N 1
ATOM 1561 C CA . LYS A 1 195 ? -5.863 -31.578 -16.469 1 80.06 195 LYS A CA 1
ATOM 1562 C C . LYS A 1 195 ? -5.66 -31.188 -15 1 80.06 195 LYS A C 1
ATOM 1564 O O . LYS A 1 195 ? -6.539 -30.562 -14.391 1 80.06 195 LYS A O 1
ATOM 1569 N N . MET A 1 196 ? -4.496 -31.516 -14.5 1 76.94 196 MET A N 1
ATOM 1570 C CA . MET A 1 196 ? -4.188 -31.172 -13.117 1 76.94 196 MET A CA 1
ATOM 1571 C C . MET A 1 196 ? -4.066 -29.656 -12.953 1 76.94 196 MET A C 1
ATOM 1573 O O . MET A 1 196 ? -4.527 -29.094 -11.953 1 76.94 196 MET A O 1
ATOM 1577 N N . CYS A 1 197 ? -3.453 -29.078 -13.953 1 76.62 197 CYS A N 1
ATOM 1578 C CA . CYS A 1 197 ? -3.355 -27.625 -13.938 1 76.62 197 CYS A CA 1
ATOM 1579 C C . CYS A 1 197 ? -4.738 -26.984 -13.984 1 76.62 197 CYS A C 1
ATOM 1581 O O . CYS A 1 197 ? -5.035 -26.078 -13.211 1 76.62 197 CYS A O 1
ATOM 1583 N N . PHE A 1 198 ? -5.551 -27.516 -14.82 1 81.56 198 PHE A N 1
ATOM 1584 C CA . PHE A 1 198 ? -6.922 -27.031 -14.938 1 81.56 198 PHE A CA 1
ATOM 1585 C C . PHE A 1 198 ? -7.68 -27.234 -13.633 1 81.56 198 PHE A C 1
ATOM 1587 O O . PHE A 1 198 ? -8.406 -26.344 -13.188 1 81.56 198 PHE A O 1
ATOM 1594 N N . ALA A 1 199 ? -7.488 -28.328 -13.07 1 79.06 199 ALA A N 1
ATOM 1595 C CA . ALA A 1 199 ? -8.172 -28.656 -11.82 1 79.06 199 ALA A CA 1
ATOM 1596 C C . ALA A 1 199 ? -7.809 -27.672 -10.719 1 79.06 199 ALA A C 1
ATOM 1598 O O . ALA A 1 199 ? -8.648 -27.328 -9.883 1 79.06 199 ALA A O 1
ATOM 1599 N N . GLY A 1 200 ? -6.562 -27.203 -10.711 1 80.06 200 GLY A N 1
ATOM 1600 C CA . GLY A 1 200 ? -6.156 -26.203 -9.75 1 80.06 200 GLY A CA 1
ATOM 1601 C C . GLY A 1 200 ? -6.91 -24.891 -9.898 1 80.06 200 GLY A C 1
ATOM 1602 O O . GLY A 1 200 ? -7.371 -24.312 -8.914 1 80.06 200 GLY A O 1
ATOM 1603 N N . HIS A 1 201 ? -7.047 -24.547 -11.07 1 82.5 201 HIS A N 1
ATOM 1604 C CA . HIS A 1 201 ? -7.766 -23.312 -11.344 1 82.5 201 HIS A CA 1
ATOM 1605 C C . HIS A 1 201 ? -9.258 -23.469 -11.047 1 82.5 201 HIS A C 1
ATOM 1607 O O . HIS A 1 201 ? -9.891 -22.516 -10.562 1 82.5 201 HIS A O 1
ATOM 1613 N N . LYS A 1 202 ? -9.734 -24.578 -11.422 1 83.44 202 LYS A N 1
ATOM 1614 C CA . LYS A 1 202 ? -11.148 -24.844 -11.156 1 83.44 202 LYS A CA 1
ATOM 1615 C C . LYS A 1 202 ? -11.43 -24.859 -9.656 1 83.44 202 LYS A C 1
ATOM 1617 O O . LYS A 1 202 ? -12.469 -24.359 -9.211 1 83.44 202 LYS A O 1
ATOM 1622 N N . PHE A 1 203 ? -10.508 -25.5 -8.93 1 84.06 203 PHE A N 1
ATOM 1623 C CA . PHE A 1 203 ? -10.641 -25.516 -7.477 1 84.06 203 PHE A CA 1
ATOM 1624 C C . PHE A 1 203 ? -10.734 -24.109 -6.922 1 84.06 203 PHE A C 1
ATOM 1626 O O . PHE A 1 203 ? -11.586 -23.812 -6.086 1 84.06 203 PHE A O 1
ATOM 1633 N N . GLU A 1 204 ? -9.867 -23.234 -7.402 1 85.12 204 GLU A N 1
ATOM 1634 C CA . GLU A 1 204 ? -9.898 -21.844 -6.98 1 85.12 204 GLU A CA 1
ATOM 1635 C C . GLU A 1 204 ? -11.242 -21.203 -7.312 1 85.12 204 GLU A C 1
ATOM 1637 O O . GLU A 1 204 ? -11.773 -20.422 -6.512 1 85.12 204 GLU A O 1
ATOM 1642 N N . GLN A 1 205 ? -11.711 -21.5 -8.398 1 85 205 GLN A N 1
ATOM 1643 C CA . GLN A 1 205 ? -12.992 -20.953 -8.82 1 85 205 GLN A CA 1
ATOM 1644 C C . GLN A 1 205 ? -14.117 -21.406 -7.887 1 85 205 GLN A C 1
ATOM 1646 O O . GLN A 1 205 ? -15.031 -20.625 -7.594 1 85 205 GLN A O 1
ATOM 1651 N N . ILE A 1 206 ? -14.008 -22.609 -7.438 1 84 206 ILE A N 1
ATOM 1652 C CA . ILE A 1 206 ? -15.062 -23.203 -6.629 1 84 206 ILE A CA 1
ATOM 1653 C C . ILE A 1 206 ? -15.023 -22.641 -5.215 1 84 206 ILE A C 1
ATOM 1655 O O . ILE A 1 206 ? -16.062 -22.469 -4.574 1 84 206 ILE A O 1
ATOM 1659 N N . VAL A 1 207 ? -13.828 -22.25 -4.824 1 87.62 207 VAL A N 1
ATOM 1660 C CA . VAL A 1 207 ? -13.719 -21.922 -3.406 1 87.62 207 VAL A CA 1
ATOM 1661 C C . VAL A 1 207 ? -13.57 -20.406 -3.23 1 87.62 207 VAL A C 1
ATOM 1663 O O . VAL A 1 207 ? -13.234 -19.938 -2.145 1 87.62 207 VAL A O 1
ATOM 1666 N N . THR A 1 208 ? -13.758 -19.656 -4.195 1 91.56 208 THR A N 1
ATOM 1667 C CA . THR A 1 208 ? -13.68 -18.203 -4.074 1 91.56 208 THR A CA 1
ATOM 1668 C C . THR A 1 208 ? -14.914 -17.547 -4.676 1 91.56 208 THR A C 1
ATOM 1670 O O . THR A 1 208 ? -15.586 -18.125 -5.527 1 91.56 208 THR A O 1
ATOM 1673 N N . VAL A 1 209 ? -15.195 -16.359 -4.188 1 93.69 209 VAL A N 1
ATOM 1674 C CA . VAL A 1 209 ? -16.344 -15.594 -4.656 1 93.69 209 VAL A CA 1
ATOM 1675 C C . VAL A 1 209 ? -15.945 -14.133 -4.844 1 93.69 209 VAL A C 1
ATOM 1677 O O . VAL A 1 209 ? -15.031 -13.641 -4.18 1 93.69 209 VAL A O 1
ATOM 1680 N N . GLU A 1 210 ? -16.609 -13.516 -5.703 1 91.94 210 GLU A N 1
ATOM 1681 C CA . GLU A 1 210 ? -16.312 -12.109 -5.984 1 91.94 210 GLU A CA 1
ATOM 1682 C C . GLU A 1 210 ? -16.688 -11.219 -4.801 1 91.94 210 GLU A C 1
ATOM 1684 O O . GLU A 1 210 ? -15.977 -10.273 -4.48 1 91.94 210 GLU A O 1
ATOM 1689 N N . ASP A 1 211 ? -17.859 -11.516 -4.184 1 92.56 211 ASP A N 1
ATOM 1690 C CA . ASP A 1 211 ? -18.344 -10.781 -3.02 1 92.56 211 ASP A CA 1
ATOM 1691 C C . ASP A 1 211 ? -18.828 -11.734 -1.926 1 92.56 211 ASP A C 1
ATOM 1693 O O . ASP A 1 211 ? -19.266 -12.844 -2.215 1 92.56 211 ASP A O 1
ATOM 1697 N N . LEU A 1 212 ? -18.812 -11.242 -0.715 1 90.12 212 LEU A N 1
ATOM 1698 C CA . LEU A 1 212 ? -19.078 -12.094 0.439 1 90.12 212 LEU A CA 1
ATOM 1699 C C . LEU A 1 212 ? -20.516 -12.625 0.405 1 90.12 212 LEU A C 1
ATOM 1701 O O . LEU A 1 212 ? -20.781 -13.703 0.931 1 90.12 212 LEU A O 1
ATOM 1705 N N . ASN A 1 213 ? -21.391 -11.922 -0.228 1 87.94 213 ASN A N 1
ATOM 1706 C CA . ASN A 1 213 ? -22.781 -12.32 -0.253 1 87.94 213 ASN A CA 1
ATOM 1707 C C . ASN A 1 213 ? -23.109 -13.188 -1.468 1 87.94 213 ASN A C 1
ATOM 1709 O O . ASN A 1 213 ? -24.266 -13.531 -1.705 1 87.94 213 ASN A O 1
ATOM 1713 N N . MET A 1 214 ? -22.141 -13.602 -2.18 1 90.31 214 MET A N 1
ATOM 1714 C CA . MET A 1 214 ? -22.344 -14.375 -3.398 1 90.31 214 MET A CA 1
ATOM 1715 C C . MET A 1 214 ? -21.953 -15.836 -3.186 1 90.31 214 MET A C 1
ATOM 1717 O O . MET A 1 214 ? -21.328 -16.172 -2.176 1 90.31 214 MET A O 1
ATOM 1721 N N . LYS A 1 215 ? -22.359 -16.656 -4.133 1 88.56 215 LYS A N 1
ATOM 1722 C CA . LYS A 1 215 ? -21.938 -18.047 -4.223 1 88.56 215 LYS A CA 1
ATOM 1723 C C . LYS A 1 215 ? -21.031 -18.281 -5.426 1 88.56 215 LYS A C 1
ATOM 1725 O O . LYS A 1 215 ? -21.109 -17.547 -6.418 1 88.56 215 LYS A O 1
ATOM 1730 N N . PRO A 1 216 ? -20.172 -19.25 -5.223 1 87.44 216 PRO A N 1
ATOM 1731 C CA . PRO A 1 216 ? -19.312 -19.516 -6.371 1 87.44 216 PRO A CA 1
ATOM 1732 C C . PRO A 1 216 ? -20.094 -19.906 -7.625 1 87.44 216 PRO A C 1
ATOM 1734 O O . PRO A 1 216 ? -21.094 -20.625 -7.531 1 87.44 216 PRO A O 1
ATOM 1737 N N . ASN A 1 217 ? -19.688 -19.312 -8.688 1 83.62 217 ASN A N 1
ATOM 1738 C CA . ASN A 1 217 ? -20.234 -19.688 -9.977 1 83.62 217 ASN A CA 1
ATOM 1739 C C . ASN A 1 217 ? -19.344 -20.688 -10.703 1 83.62 217 ASN A C 1
ATOM 1741 O O . ASN A 1 217 ? -18.375 -20.312 -11.352 1 83.62 217 ASN A O 1
ATOM 1745 N N . THR A 1 218 ? -19.688 -21.938 -10.703 1 79.06 218 THR A N 1
ATOM 1746 C CA . THR A 1 218 ? -18.844 -22.984 -11.242 1 79.06 218 THR A CA 1
ATOM 1747 C C . THR A 1 218 ? -19.219 -23.297 -12.688 1 79.06 218 THR A C 1
ATOM 1749 O O . THR A 1 218 ? -18.578 -24.141 -13.328 1 79.06 218 THR A O 1
ATOM 1752 N N . SER A 1 219 ? -20.188 -22.594 -13.133 1 79.44 219 SER A N 1
ATOM 1753 C CA . SER A 1 219 ? -20.625 -22.859 -14.5 1 79.44 219 SER A CA 1
ATOM 1754 C C . SER A 1 219 ? -19.828 -22.047 -15.508 1 79.44 219 SER A C 1
ATOM 1756 O O . SER A 1 219 ? -19.797 -22.375 -16.688 1 79.44 219 SER A O 1
ATOM 1758 N N . GLN A 1 220 ? -19.219 -21.047 -14.992 1 80.25 220 GLN A N 1
ATOM 1759 C CA . GLN A 1 220 ? -18.406 -20.219 -15.875 1 80.25 220 GLN A CA 1
ATOM 1760 C C . GLN A 1 220 ? -17.062 -20.891 -16.188 1 80.25 220 GLN A C 1
ATOM 1762 O O . GLN A 1 220 ? -16.547 -21.656 -15.367 1 80.25 220 GLN A O 1
ATOM 1767 N N . ASN A 1 221 ? -16.578 -20.609 -17.391 1 82.94 221 ASN A N 1
ATOM 1768 C CA . ASN A 1 221 ? -15.258 -21.125 -17.734 1 82.94 221 ASN A CA 1
ATOM 1769 C C . ASN A 1 221 ? -14.18 -20.562 -16.828 1 82.94 221 ASN A C 1
ATOM 1771 O O . ASN A 1 221 ? -14.281 -19.422 -16.359 1 82.94 221 ASN A O 1
ATOM 1775 N N . VAL A 1 222 ? -13.258 -21.391 -16.609 1 81.06 222 VAL A N 1
ATOM 1776 C CA . VAL A 1 222 ? -12.125 -20.969 -15.805 1 81.06 222 VAL A CA 1
ATOM 1777 C C . VAL A 1 222 ? -11.359 -19.859 -16.531 1 81.06 222 VAL A C 1
ATOM 1779 O O . VAL A 1 222 ? -11.039 -20 -17.719 1 81.06 222 VAL A O 1
ATOM 1782 N N . ASP A 1 223 ? -11.25 -18.75 -15.852 1 78 223 ASP A N 1
ATOM 1783 C CA . ASP A 1 223 ? -10.5 -17.641 -16.406 1 78 223 ASP A CA 1
ATOM 1784 C C . ASP A 1 223 ? -9.047 -17.656 -15.945 1 78 223 ASP A C 1
ATOM 1786 O O . ASP A 1 223 ? -8.773 -17.469 -14.758 1 78 223 ASP A O 1
ATOM 1790 N N . LEU A 1 224 ? -8.133 -17.812 -16.938 1 77.88 224 LEU A N 1
ATOM 1791 C CA . LEU A 1 224 ? -6.719 -17.891 -16.578 1 77.88 224 LEU A CA 1
ATOM 1792 C C . LEU A 1 224 ? -6.078 -16.5 -16.625 1 77.88 224 LEU A C 1
ATOM 1794 O O . LEU A 1 224 ? -4.926 -16.328 -16.234 1 77.88 224 LEU A O 1
ATOM 1798 N N . ASN A 1 225 ? -6.832 -15.547 -17.016 1 79.69 225 ASN A N 1
ATOM 1799 C CA . ASN A 1 225 ? -6.25 -14.227 -17.234 1 79.69 225 ASN A CA 1
ATOM 1800 C C . ASN A 1 225 ? -6.449 -13.328 -16 1 79.69 225 ASN A C 1
ATOM 1802 O O . ASN A 1 225 ? -5.75 -12.328 -15.844 1 79.69 225 ASN A O 1
ATOM 1806 N N . SER A 1 226 ? -7.402 -13.711 -15.273 1 87.06 226 SER A N 1
ATOM 1807 C CA . SER A 1 226 ? -7.664 -12.906 -14.086 1 87.06 226 SER A CA 1
ATOM 1808 C C . SER A 1 226 ? -6.684 -13.234 -12.969 1 87.06 226 SER A C 1
ATOM 1810 O O . SER A 1 226 ? -6.535 -14.398 -12.586 1 87.06 226 SER A O 1
ATOM 1812 N N . GLU A 1 227 ? -5.977 -12.289 -12.578 1 91.69 227 GLU A N 1
ATOM 1813 C CA . GLU A 1 227 ? -5.016 -12.445 -11.484 1 91.69 227 GLU A CA 1
ATOM 1814 C C . GLU A 1 227 ? -5.117 -11.297 -10.492 1 91.69 227 GLU A C 1
ATOM 1816 O O . GLU A 1 227 ? -5.445 -10.164 -10.867 1 91.69 227 GLU A O 1
ATOM 1821 N N . PHE A 1 228 ? -5.004 -11.594 -9.312 1 95.75 228 PHE A N 1
ATOM 1822 C CA . PHE A 1 228 ? -4.852 -10.617 -8.242 1 95.75 228 PHE A CA 1
ATOM 1823 C C . PHE A 1 228 ? -3.426 -10.617 -7.711 1 95.75 228 PHE A C 1
ATOM 1825 O O . PHE A 1 228 ? -2.871 -11.672 -7.402 1 95.75 228 PHE A O 1
ATOM 1832 N N . VAL A 1 229 ? -2.846 -9.391 -7.66 1 96.75 229 VAL A N 1
ATOM 1833 C CA . VAL A 1 229 ? -1.418 -9.281 -7.383 1 96.75 229 VAL A CA 1
ATOM 1834 C C . VAL A 1 229 ? -1.188 -8.32 -6.219 1 96.75 229 VAL A C 1
ATOM 1836 O O . VAL A 1 229 ? -1.812 -7.262 -6.148 1 96.75 229 VAL A O 1
ATOM 1839 N N . GLY A 1 230 ? -0.38 -8.719 -5.273 1 97.19 230 GLY A N 1
ATOM 1840 C CA . GLY A 1 230 ? 0.141 -7.82 -4.258 1 97.19 230 GLY A CA 1
ATOM 1841 C C . GLY A 1 230 ? 1.541 -7.32 -4.562 1 97.19 230 GLY A C 1
ATOM 1842 O O . GLY A 1 230 ? 2.379 -8.078 -5.059 1 97.19 230 GLY A O 1
ATOM 1843 N N . ILE A 1 231 ? 1.784 -6.035 -4.316 1 97.75 231 ILE A N 1
ATOM 1844 C CA . ILE A 1 231 ? 3.107 -5.43 -4.422 1 97.75 231 ILE A CA 1
ATOM 1845 C C . ILE A 1 231 ? 3.734 -5.316 -3.033 1 97.75 231 ILE A C 1
ATOM 1847 O O . ILE A 1 231 ? 3.123 -4.773 -2.109 1 97.75 231 ILE A O 1
ATOM 1851 N N . PHE A 1 232 ? 5.004 -5.82 -2.951 1 97.25 232 PHE A N 1
ATOM 1852 C CA . PHE A 1 232 ? 5.629 -5.902 -1.638 1 97.25 232 PHE A CA 1
ATOM 1853 C C . PHE A 1 232 ? 7.031 -5.309 -1.669 1 97.25 232 PHE A C 1
ATOM 1855 O O . PHE A 1 232 ? 7.664 -5.246 -2.727 1 97.25 232 PHE A O 1
ATOM 1862 N N . LYS A 1 233 ? 7.434 -4.832 -0.519 1 96.81 233 LYS A N 1
ATOM 1863 C CA . LYS A 1 233 ? 8.836 -4.496 -0.279 1 96.81 233 LYS A CA 1
ATOM 1864 C C . LYS A 1 233 ? 9.383 -5.246 0.934 1 96.81 233 LYS A C 1
ATOM 1866 O O . LYS A 1 233 ? 8.648 -5.496 1.895 1 96.81 233 LYS A O 1
ATOM 1871 N N . ALA A 1 234 ? 10.594 -5.648 0.816 1 95 234 ALA A N 1
ATOM 1872 C CA . ALA A 1 234 ? 11.297 -6.316 1.907 1 95 234 ALA A CA 1
ATOM 1873 C C . ALA A 1 234 ? 12.797 -6.066 1.828 1 95 234 ALA A C 1
ATOM 1875 O O . ALA A 1 234 ? 13.305 -5.598 0.805 1 95 234 ALA A O 1
ATOM 1876 N N . THR A 1 235 ? 13.469 -6.258 2.906 1 93.5 235 THR A N 1
ATOM 1877 C CA . THR A 1 235 ? 14.914 -6.086 2.965 1 93.5 235 THR A CA 1
ATOM 1878 C C . THR A 1 235 ? 15.609 -7.418 3.229 1 93.5 235 THR A C 1
ATOM 1880 O O . THR A 1 235 ? 15.172 -8.188 4.086 1 93.5 235 THR A O 1
ATOM 1883 N N . LEU A 1 236 ? 16.516 -7.762 2.426 1 89.56 236 LEU A N 1
ATOM 1884 C CA . LEU A 1 236 ? 17.391 -8.898 2.67 1 89.56 236 LEU A CA 1
ATOM 1885 C C . LEU A 1 236 ? 18.656 -8.461 3.402 1 89.56 236 LEU A C 1
ATOM 1887 O O . LEU A 1 236 ? 19.5 -7.773 2.828 1 89.56 236 LEU A O 1
ATOM 1891 N N . ASN A 1 237 ? 18.734 -8.867 4.59 1 86.31 237 ASN A N 1
ATOM 1892 C CA . ASN A 1 237 ? 19.875 -8.508 5.414 1 86.31 237 ASN A CA 1
ATOM 1893 C C . ASN A 1 237 ? 21.016 -9.523 5.258 1 86.31 237 ASN A C 1
ATOM 1895 O O . ASN A 1 237 ? 20.766 -10.703 5.016 1 86.31 237 ASN A O 1
ATOM 1899 N N . PRO A 1 238 ? 22.156 -8.984 5.469 1 82.06 238 PRO A N 1
ATOM 1900 C CA . PRO A 1 238 ? 23.266 -9.945 5.477 1 82.06 238 PRO A CA 1
ATOM 1901 C C . PRO A 1 238 ? 23.281 -10.805 6.738 1 82.06 238 PRO A C 1
ATOM 1903 O O . PRO A 1 238 ? 22.734 -10.414 7.77 1 82.06 238 PRO A O 1
ATOM 1906 N N . PRO A 1 239 ? 23.875 -11.961 6.547 1 77.25 239 PRO A N 1
ATOM 1907 C CA . PRO A 1 239 ? 24 -12.797 7.746 1 77.25 239 PRO A CA 1
ATOM 1908 C C . PRO A 1 239 ? 24.859 -12.133 8.828 1 77.25 239 PRO A C 1
ATOM 1910 O O . PRO A 1 239 ? 25.828 -11.445 8.523 1 77.25 239 PRO A O 1
ATOM 1913 N N . SER A 1 240 ? 24.281 -12.297 10.023 1 73.5 240 SER A N 1
ATOM 1914 C CA . SER A 1 240 ? 24.922 -11.641 11.164 1 73.5 240 SER A CA 1
ATOM 1915 C C . SER A 1 240 ? 26.391 -12.023 11.258 1 73.5 240 SER A C 1
ATOM 1917 O O . SER A 1 240 ? 27.219 -11.211 11.672 1 73.5 240 SER A O 1
ATOM 1919 N N . ASN A 1 241 ? 26.641 -13.297 11 1 70.38 241 ASN A N 1
ATOM 1920 C CA . ASN A 1 241 ? 28 -13.766 11.141 1 70.38 241 ASN A CA 1
ATOM 1921 C C . ASN A 1 241 ? 28.922 -13.156 10.078 1 70.38 241 ASN A C 1
ATOM 1923 O O . ASN A 1 241 ? 30.141 -13.25 10.18 1 70.38 241 ASN A O 1
ATOM 1927 N N . LEU A 1 242 ? 28.297 -12.664 9.086 1 67 242 LEU A N 1
ATOM 1928 C CA . LEU A 1 242 ? 29.109 -12.039 8.039 1 67 242 LEU A CA 1
ATOM 1929 C C . LEU A 1 242 ? 29.047 -10.516 8.148 1 67 242 LEU A C 1
ATOM 1931 O O . LEU A 1 242 ? 29.562 -9.812 7.277 1 67 242 LEU A O 1
ATOM 1935 N N . LEU A 1 243 ? 28.266 -10.047 9.07 1 60.44 243 LEU A N 1
ATOM 1936 C CA . LEU A 1 243 ? 28.078 -8.609 9.242 1 60.44 243 LEU A CA 1
ATOM 1937 C C . LEU A 1 243 ? 29.422 -7.902 9.391 1 60.44 243 LEU A C 1
ATOM 1939 O O . LEU A 1 243 ? 29.562 -6.75 8.969 1 60.44 243 LEU A O 1
ATOM 1943 N N . ASN A 1 244 ? 30.297 -8.594 10.148 1 55.72 244 ASN A N 1
ATOM 1944 C CA . ASN A 1 244 ? 31.609 -7.969 10.344 1 55.72 244 ASN A CA 1
ATOM 1945 C C . ASN A 1 244 ? 32.375 -7.852 9.031 1 55.72 244 ASN A C 1
ATOM 1947 O O . ASN A 1 244 ? 33.438 -7.234 8.977 1 55.72 244 ASN A O 1
ATOM 1951 N N . SER A 1 245 ? 31.859 -8.641 8.141 1 52.97 245 SER A N 1
ATOM 1952 C CA . SER A 1 245 ? 32.562 -8.477 6.875 1 52.97 245 SER A CA 1
ATOM 1953 C C . SER A 1 245 ? 32.031 -7.285 6.094 1 52.97 245 SER A C 1
ATOM 1955 O O . SER A 1 245 ? 30.812 -7.141 5.93 1 52.97 245 SER A O 1
ATOM 1957 N N . SER A 1 246 ? 32.688 -6.117 6.184 1 54.25 246 SER A N 1
ATOM 1958 C CA . SER A 1 246 ? 32.469 -4.727 5.789 1 54.25 246 SER A CA 1
ATOM 1959 C C . SER A 1 246 ? 31.672 -4.641 4.492 1 54.25 246 SER A C 1
ATOM 1961 O O . SER A 1 246 ? 31.172 -3.57 4.137 1 54.25 246 SER A O 1
ATOM 1963 N N . ASN A 1 247 ? 31.531 -5.949 3.764 1 56.34 247 ASN A N 1
ATOM 1964 C CA . ASN A 1 247 ? 31.234 -5.723 2.355 1 56.34 247 ASN A CA 1
ATOM 1965 C C . ASN A 1 247 ? 29.828 -6.199 2.002 1 56.34 247 ASN A C 1
ATOM 1967 O O . ASN A 1 247 ? 29.453 -6.25 0.828 1 56.34 247 ASN A O 1
ATOM 1971 N N . LEU A 1 248 ? 29.094 -6.707 3.049 1 63.62 248 LEU A N 1
ATOM 1972 C CA . LEU A 1 248 ? 27.812 -7.176 2.537 1 63.62 248 LEU A CA 1
ATOM 1973 C C . LEU A 1 248 ? 26.703 -6.191 2.881 1 63.62 248 LEU A C 1
ATOM 1975 O O . LEU A 1 248 ? 26.438 -5.926 4.059 1 63.62 248 LEU A O 1
ATOM 1979 N N . ASP A 1 249 ? 26.125 -5.633 1.893 1 78.62 249 ASP A N 1
ATOM 1980 C CA . ASP A 1 249 ? 25.062 -4.645 2.027 1 78.62 249 ASP A CA 1
ATOM 1981 C C . ASP A 1 249 ? 23.688 -5.316 2.082 1 78.62 249 ASP A C 1
ATOM 1983 O O . ASP A 1 249 ? 23.547 -6.473 1.676 1 78.62 249 ASP A O 1
ATOM 1987 N N . LYS A 1 250 ? 22.875 -4.672 2.836 1 88 250 LYS A N 1
ATOM 1988 C CA . LYS A 1 250 ? 21.469 -5.07 2.727 1 88 250 LYS A CA 1
ATOM 1989 C C . LYS A 1 250 ? 20.922 -4.758 1.34 1 88 250 LYS A C 1
ATOM 1991 O O . LYS A 1 250 ? 21.406 -3.854 0.659 1 88 250 LYS A O 1
ATOM 1996 N N . PHE A 1 251 ? 19.984 -5.633 0.879 1 91.75 251 PHE A N 1
ATOM 1997 C CA . PHE A 1 251 ? 19.297 -5.414 -0.387 1 91.75 251 PHE A CA 1
ATOM 1998 C C . PHE A 1 251 ? 17.812 -5.16 -0.157 1 91.75 251 PHE A C 1
ATOM 2000 O O . PHE A 1 251 ? 17.156 -5.914 0.556 1 91.75 251 PHE A O 1
ATOM 2007 N N . ASN A 1 252 ? 17.375 -4.086 -0.679 1 95.81 252 ASN A N 1
ATOM 2008 C CA . ASN A 1 252 ? 15.945 -3.797 -0.653 1 95.81 252 ASN A CA 1
ATOM 2009 C C . ASN A 1 252 ? 15.242 -4.336 -1.896 1 95.81 252 ASN A C 1
ATOM 2011 O O . ASN A 1 252 ? 15.641 -4.023 -3.021 1 95.81 252 ASN A O 1
ATOM 2015 N N . LEU A 1 253 ? 14.25 -5.125 -1.642 1 96.56 253 LEU A N 1
ATOM 2016 C CA . LEU A 1 253 ? 13.547 -5.824 -2.713 1 96.56 253 LEU A CA 1
ATOM 2017 C C . LEU A 1 253 ? 12.164 -5.211 -2.943 1 96.56 253 LEU A C 1
ATOM 2019 O O . LEU A 1 253 ? 11.469 -4.867 -1.989 1 96.56 253 LEU A O 1
ATOM 2023 N N . PHE A 1 254 ? 11.82 -4.98 -4.168 1 98.06 254 PHE A N 1
ATOM 2024 C CA . PHE A 1 254 ? 10.484 -4.664 -4.668 1 98.06 254 PHE A CA 1
ATOM 2025 C C . PHE A 1 254 ? 9.945 -5.801 -5.523 1 98.06 254 PHE A C 1
ATOM 2027 O O . PHE A 1 254 ? 10.516 -6.125 -6.566 1 98.06 254 PHE A O 1
ATOM 2034 N N . TYR A 1 255 ? 8.812 -6.41 -5.102 1 97.19 255 TYR A N 1
ATOM 2035 C CA . TYR A 1 255 ? 8.398 -7.578 -5.875 1 97.19 255 TYR A CA 1
ATOM 2036 C C . TYR A 1 255 ? 6.883 -7.727 -5.871 1 97.19 255 TYR A C 1
ATOM 2038 O O . TYR A 1 255 ? 6.195 -7.152 -5.023 1 97.19 255 TYR A O 1
ATOM 2046 N N . GLY A 1 256 ? 6.391 -8.344 -6.84 1 96.62 256 GLY A N 1
ATOM 2047 C CA . GLY A 1 256 ? 4.988 -8.703 -6.965 1 96.62 256 GLY A CA 1
ATOM 2048 C C . GLY A 1 256 ? 4.727 -10.18 -6.746 1 96.62 256 GLY A C 1
ATOM 2049 O O . GLY A 1 256 ? 5.594 -11.016 -7.016 1 96.62 256 GLY A O 1
ATOM 2050 N N . ALA A 1 257 ? 3.58 -10.461 -6.219 1 94.94 257 ALA A N 1
ATOM 2051 C CA . ALA A 1 257 ? 3.168 -11.844 -5.977 1 94.94 257 ALA A CA 1
ATOM 2052 C C . ALA A 1 257 ? 1.688 -12.039 -6.297 1 94.94 257 ALA A C 1
ATOM 2054 O O . ALA A 1 257 ? 0.856 -11.195 -5.945 1 94.94 257 ALA A O 1
ATOM 2055 N N . GLU A 1 258 ? 1.442 -13.062 -6.973 1 91.94 258 GLU A N 1
ATOM 2056 C CA . GLU A 1 258 ? 0.045 -13.43 -7.176 1 91.94 258 GLU A CA 1
ATOM 2057 C C . GLU A 1 258 ? -0.598 -13.906 -5.875 1 91.94 258 GLU A C 1
ATOM 2059 O O . GLU A 1 258 ? -0.008 -14.695 -5.137 1 91.94 258 GLU A O 1
ATOM 2064 N N . ILE A 1 259 ? -1.758 -13.367 -5.598 1 93.75 259 ILE A N 1
ATOM 2065 C CA . ILE A 1 259 ? -2.535 -13.719 -4.418 1 93.75 259 ILE A CA 1
ATOM 2066 C C . ILE A 1 259 ? -3.812 -14.445 -4.84 1 93.75 259 ILE A C 1
ATOM 2068 O O . ILE A 1 259 ? -4.535 -13.977 -5.723 1 93.75 259 ILE A O 1
ATOM 2072 N N . ASP A 1 260 ? -4.086 -15.555 -4.285 1 90.81 260 ASP A N 1
ATOM 2073 C CA . ASP A 1 260 ? -5.227 -16.359 -4.707 1 90.81 260 ASP A CA 1
ATOM 2074 C C . ASP A 1 260 ? -6.547 -15.672 -4.355 1 90.81 260 ASP A C 1
ATOM 2076 O O . ASP A 1 260 ? -7.449 -15.586 -5.191 1 90.81 260 ASP A O 1
ATOM 2080 N N . CYS A 1 261 ? -6.648 -15.281 -3.172 1 94.25 261 CYS A N 1
ATOM 2081 C CA . CYS A 1 261 ? -7.871 -14.625 -2.715 1 94.25 261 CYS A CA 1
ATOM 2082 C C . CYS A 1 261 ? -7.645 -13.922 -1.382 1 94.25 261 CYS A C 1
ATOM 2084 O O . CYS A 1 261 ? -6.52 -13.859 -0.888 1 94.25 261 CYS A O 1
ATOM 2086 N N . ILE A 1 262 ? -8.672 -13.289 -0.855 1 95.75 262 ILE A N 1
ATOM 2087 C CA . ILE A 1 262 ? -8.625 -12.656 0.457 1 95.75 262 ILE A CA 1
ATOM 2088 C C . ILE A 1 262 ? -9.688 -13.273 1.369 1 95.75 262 ILE A C 1
ATOM 2090 O O . ILE A 1 262 ? -10.68 -13.82 0.892 1 95.75 262 ILE A O 1
ATOM 2094 N N . SER A 1 263 ? -9.469 -13.227 2.666 1 93.69 263 SER A N 1
ATOM 2095 C CA . SER A 1 263 ? -10.445 -13.664 3.656 1 93.69 263 SER A CA 1
ATOM 2096 C C . SER A 1 263 ? -11.562 -12.633 3.824 1 93.69 263 SER A C 1
ATOM 2098 O O . SER A 1 263 ? -11.484 -11.531 3.27 1 93.69 263 SER A O 1
ATOM 2100 N N . SER A 1 264 ? -12.562 -13.008 4.605 1 92.38 264 SER A N 1
ATOM 2101 C CA . SER A 1 264 ? -13.688 -12.117 4.863 1 92.38 264 SER A CA 1
ATOM 2102 C C . SER A 1 264 ? -13.234 -10.844 5.582 1 92.38 264 SER A C 1
ATOM 2104 O O . SER A 1 264 ? -13.852 -9.789 5.441 1 92.38 264 SER A O 1
ATOM 2106 N N . ASN A 1 265 ? -12.086 -10.922 6.25 1 90.75 265 ASN A N 1
ATOM 2107 C CA . ASN A 1 265 ? -11.555 -9.758 6.949 1 90.75 265 ASN A CA 1
ATOM 2108 C C . ASN A 1 265 ? -10.5 -9.031 6.117 1 90.75 265 ASN A C 1
ATOM 2110 O O . ASN A 1 265 ? -9.844 -8.117 6.609 1 90.75 265 ASN A O 1
ATOM 2114 N N . GLY A 1 266 ? -10.273 -9.492 4.949 1 92.5 266 GLY A N 1
ATOM 2115 C CA . GLY A 1 266 ? -9.438 -8.758 4.012 1 92.5 266 GLY A CA 1
ATOM 2116 C C . GLY A 1 266 ? -7.996 -9.227 4.008 1 92.5 266 GLY A C 1
ATOM 2117 O O . GLY A 1 266 ? -7.137 -8.609 3.377 1 92.5 266 GLY A O 1
ATOM 2118 N N . GLN A 1 267 ? -7.707 -10.266 4.637 1 92.75 267 GLN A N 1
ATOM 2119 C CA . GLN A 1 267 ? -6.34 -10.773 4.672 1 92.75 267 GLN A CA 1
ATOM 2120 C C . GLN A 1 267 ? -6.035 -11.625 3.445 1 92.75 267 GLN A C 1
ATOM 2122 O O . GLN A 1 267 ? -6.898 -12.367 2.971 1 92.75 267 GLN A O 1
ATOM 2127 N N . HIS A 1 268 ? -4.84 -11.531 3.004 1 94.38 268 HIS A N 1
ATOM 2128 C CA . HIS A 1 268 ? -4.41 -12.359 1.887 1 94.38 268 HIS A CA 1
ATOM 2129 C C . HIS A 1 268 ? -4.426 -13.844 2.264 1 94.38 268 HIS A C 1
ATOM 2131 O O . HIS A 1 268 ? -4.035 -14.203 3.377 1 94.38 268 HIS A O 1
ATOM 2137 N N . LEU A 1 269 ? -4.902 -14.672 1.345 1 90.62 269 LEU A N 1
ATOM 2138 C CA . LEU A 1 269 ? -4.938 -16.109 1.571 1 90.62 269 LEU A CA 1
ATOM 2139 C C . LEU A 1 269 ? -4.344 -16.859 0.383 1 90.62 269 LEU A C 1
ATOM 2141 O O . LEU A 1 269 ? -4.582 -16.5 -0.77 1 90.62 269 LEU A O 1
ATOM 2145 N N . GLU A 1 270 ? -3.512 -17.797 0.646 1 84.81 270 GLU A N 1
ATOM 2146 C CA . GLU A 1 270 ? -3.057 -18.781 -0.339 1 84.81 270 GLU A CA 1
ATOM 2147 C C . GLU A 1 270 ? -3.818 -20.094 -0.205 1 84.81 270 GLU A C 1
ATOM 2149 O O . GLU A 1 270 ? -4.02 -20.594 0.905 1 84.81 270 GLU A O 1
ATOM 2154 N N . ILE A 1 271 ? -4.328 -20.562 -1.379 1 76.38 271 ILE A N 1
ATOM 2155 C CA . ILE A 1 271 ? -5.105 -21.797 -1.368 1 76.38 271 ILE A CA 1
ATOM 2156 C C . ILE A 1 271 ? -4.305 -22.906 -2.037 1 76.38 271 ILE A C 1
ATOM 2158 O O . ILE A 1 271 ? -3.727 -22.703 -3.107 1 76.38 271 ILE A O 1
ATOM 2162 N N . LYS A 1 272 ? -4.105 -24 -1.274 1 67.19 272 LYS A N 1
ATOM 2163 C CA . LYS A 1 272 ? -3.441 -25.172 -1.828 1 67.19 272 LYS A CA 1
ATOM 2164 C C . LYS A 1 272 ? -4.367 -26.391 -1.806 1 67.19 272 LYS A C 1
ATOM 2166 O O . LYS A 1 272 ? -5.113 -26.578 -0.847 1 67.19 272 LYS A O 1
ATOM 2171 N N . THR A 1 273 ? -4.602 -27.047 -2.918 1 59.91 273 THR A N 1
ATOM 2172 C CA . THR A 1 273 ? -5.391 -28.266 -3.014 1 59.91 273 THR A CA 1
ATOM 2173 C C . THR A 1 273 ? -4.484 -29.5 -3.008 1 59.91 273 THR A C 1
ATOM 2175 O O . THR A 1 273 ? -3.4 -29.469 -3.59 1 59.91 273 THR A O 1
ATOM 2178 N N . GLN A 1 274 ? -4.641 -30.391 -2.01 1 54.12 274 GLN A N 1
ATOM 2179 C CA . GLN A 1 274 ? -3.859 -31.625 -1.976 1 54.12 274 GLN A CA 1
ATOM 2180 C C . GLN A 1 274 ? -4.754 -32.844 -2.129 1 54.12 274 GLN A C 1
ATOM 2182 O O . GLN A 1 274 ? -5.895 -32.844 -1.665 1 54.12 274 GLN A O 1
ATOM 2187 N N . TYR A 1 275 ? -4.426 -33.625 -3.145 1 50.41 275 TYR A N 1
ATOM 2188 C CA . TYR A 1 275 ? -5.09 -34.938 -3.254 1 50.41 275 TYR A CA 1
ATOM 2189 C C . TYR A 1 275 ? -4.441 -35.938 -2.328 1 50.41 275 TYR A C 1
ATOM 2191 O O . TYR A 1 275 ? -3.24 -36.219 -2.422 1 50.41 275 TYR A O 1
ATOM 2199 N N . LYS A 1 276 ? -5.23 -36.844 -1.654 1 50.53 276 LYS A N 1
ATOM 2200 C CA . LYS A 1 276 ? -4.938 -37.969 -0.773 1 50.53 276 LYS A CA 1
ATOM 2201 C C . LYS A 1 276 ? -3.646 -37.75 0.007 1 50.53 276 LYS A C 1
ATOM 2203 O O . LYS A 1 276 ? -3.369 -38.438 0.981 1 50.53 276 LYS A O 1
ATOM 2208 N N . ASN A 1 277 ? -2.568 -37.125 -0.513 1 39.66 277 ASN A N 1
ATOM 2209 C CA . ASN A 1 277 ? -1.246 -37.156 0.105 1 39.66 277 ASN A CA 1
ATOM 2210 C C . ASN A 1 277 ? -1.115 -36.094 1.194 1 39.66 277 ASN A C 1
ATOM 2212 O O . ASN A 1 277 ? -0.108 -35.375 1.26 1 39.66 277 ASN A O 1
ATOM 2216 N N . ILE A 1 278 ? -2.027 -35.812 1.817 1 37.59 278 ILE A N 1
ATOM 2217 C CA . ILE A 1 278 ? -1.877 -35.062 3.055 1 37.59 278 ILE A CA 1
ATOM 2218 C C . ILE A 1 278 ? -0.937 -35.781 4.004 1 37.59 278 ILE A C 1
ATOM 2220 O O . ILE A 1 278 ? -1.123 -36.969 4.266 1 37.59 278 ILE A O 1
ATOM 2224 N N . GLY A 1 279 ? 0.234 -35.312 4.227 1 37.72 279 GLY A N 1
ATOM 2225 C CA . GLY A 1 279 ? 1.285 -35.875 5.062 1 37.72 279 GLY A CA 1
ATOM 2226 C C . GLY A 1 279 ? 2.451 -36.438 4.262 1 37.72 279 GLY A C 1
ATOM 2227 O O . GLY A 1 279 ? 3.5 -36.75 4.828 1 37.72 279 GLY A O 1
ATOM 2228 N N . PHE A 1 280 ? 2.125 -37.156 3.084 1 33.88 280 PHE A N 1
ATOM 2229 C CA . PHE A 1 280 ? 3.328 -37.562 2.383 1 33.88 280 PHE A CA 1
ATOM 2230 C C . PHE A 1 280 ? 3.973 -36.406 1.642 1 33.88 280 PHE A C 1
ATOM 2232 O O . PHE A 1 280 ? 3.275 -35.562 1.093 1 33.88 280 PHE A O 1
ATOM 2239 N N . GLY A 1 281 ? 4.988 -35.75 2.01 1 35.66 281 GLY A N 1
ATOM 2240 C CA . GLY A 1 281 ? 5.891 -34.688 1.611 1 35.66 281 GLY A CA 1
ATOM 2241 C C . GLY A 1 281 ? 5.855 -34.375 0.123 1 35.66 281 GLY A C 1
ATOM 2242 O O . GLY A 1 281 ? 6.719 -33.688 -0.399 1 35.66 281 GLY A O 1
ATOM 2243 N N . LYS A 1 282 ? 5.219 -35.25 -0.689 1 34 282 LYS A N 1
ATOM 2244 C CA . LYS A 1 282 ? 5.398 -34.906 -2.09 1 34 282 LYS A CA 1
ATOM 2245 C C . LYS A 1 282 ? 4.406 -33.812 -2.506 1 34 282 LYS A C 1
ATOM 2247 O O . LYS A 1 282 ? 3.205 -34.062 -2.613 1 34 282 LYS A O 1
ATOM 2252 N N . GLY A 1 283 ? 4.289 -32.656 -1.97 1 37.78 283 GLY A N 1
ATOM 2253 C CA . GLY A 1 283 ? 3.516 -31.594 -2.576 1 37.78 283 GLY A CA 1
ATOM 2254 C C . GLY A 1 283 ? 3.57 -31.594 -4.094 1 37.78 283 GLY A C 1
ATOM 2255 O O . GLY A 1 283 ? 4.371 -32.312 -4.688 1 37.78 283 GLY A O 1
ATOM 2256 N N . PHE A 1 284 ? 2.443 -31.234 -4.773 1 38.84 284 PHE A N 1
ATOM 2257 C CA . PHE A 1 284 ? 2.584 -31.172 -6.227 1 38.84 284 PHE A CA 1
ATOM 2258 C C . PHE A 1 284 ? 3.941 -30.594 -6.613 1 38.84 284 PHE A C 1
ATOM 2260 O O . PHE A 1 284 ? 4.348 -29.547 -6.102 1 38.84 284 PHE A O 1
ATOM 2267 N N . SER A 1 285 ? 4.934 -31.406 -6.91 1 36.59 285 SER A N 1
ATOM 2268 C CA . SER A 1 285 ? 6.309 -31.047 -7.246 1 36.59 285 SER A CA 1
ATOM 2269 C C . SER A 1 285 ? 6.379 -29.688 -7.926 1 36.59 285 SER A C 1
ATOM 2271 O O . SER A 1 285 ? 7.34 -28.938 -7.727 1 36.59 285 SER A O 1
ATOM 2273 N N . ASN A 1 286 ? 5.562 -29.391 -8.969 1 35.78 286 ASN A N 1
ATOM 2274 C CA . ASN A 1 286 ? 5.852 -28.312 -9.898 1 35.78 286 ASN A CA 1
ATOM 2275 C C . ASN A 1 286 ? 5.125 -27.031 -9.5 1 35.78 286 ASN A C 1
ATOM 2277 O O . ASN A 1 286 ? 4.965 -26.125 -10.312 1 35.78 286 ASN A O 1
ATOM 2281 N N . LYS A 1 287 ? 4.336 -27.031 -8.438 1 34.91 287 LYS A N 1
ATOM 2282 C CA . LYS A 1 287 ? 3.66 -25.75 -8.219 1 34.91 287 LYS A CA 1
ATOM 2283 C C . LYS A 1 287 ? 4.586 -24.75 -7.531 1 34.91 287 LYS A C 1
ATOM 2285 O O . LYS A 1 287 ? 4.145 -23.672 -7.113 1 34.91 287 LYS A O 1
ATOM 2290 N N . GLY A 1 288 ? 5.875 -24.688 -7.695 1 28.34 288 GLY A N 1
ATOM 2291 C CA . GLY A 1 288 ? 6.699 -23.625 -7.129 1 28.34 288 GLY A CA 1
ATOM 2292 C C . GLY A 1 288 ? 6.43 -22.266 -7.734 1 28.34 288 GLY A C 1
ATOM 2293 O O . GLY A 1 288 ? 6 -22.172 -8.883 1 28.34 288 GLY A O 1
ATOM 2294 N N . MET B 1 1 ? 0.948 19.797 -39.188 1 18.36 1 MET B N 1
ATOM 2295 C CA . MET B 1 1 ? -0.406 20.328 -39.062 1 18.36 1 MET B CA 1
ATOM 2296 C C . MET B 1 1 ? -1.086 19.797 -37.812 1 18.36 1 MET B C 1
ATOM 2298 O O . MET B 1 1 ? -1.089 18.578 -37.562 1 18.36 1 MET B O 1
ATOM 2302 N N . ALA B 1 2 ? -1.313 20.422 -36.719 1 19.98 2 ALA B N 1
ATOM 2303 C CA . ALA B 1 2 ? -1.33 20.125 -35.281 1 19.98 2 ALA B CA 1
ATOM 2304 C C . ALA B 1 2 ? -2.732 19.75 -34.812 1 19.98 2 ALA B C 1
ATOM 2306 O O . ALA B 1 2 ? -3.717 20.391 -35.188 1 19.98 2 ALA B O 1
ATOM 2307 N N . ILE B 1 3 ? -3.166 18.562 -34.75 1 20.97 3 ILE B N 1
ATOM 2308 C CA . ILE B 1 3 ? -4.566 18.156 -34.688 1 20.97 3 ILE B CA 1
ATOM 2309 C C . ILE B 1 3 ? -5.223 18.766 -33.438 1 20.97 3 ILE B C 1
ATOM 2311 O O . ILE B 1 3 ? -4.727 18.594 -32.312 1 20.97 3 ILE B O 1
ATOM 2315 N N . GLN B 1 4 ? -5.984 19.812 -33.406 1 18.39 4 GLN B N 1
ATOM 2316 C CA . GLN B 1 4 ? -6.637 20.672 -32.438 1 18.39 4 GLN B CA 1
ATOM 2317 C C . GLN B 1 4 ? -7.852 19.984 -31.812 1 18.39 4 GLN B C 1
ATOM 2319 O O . GLN B 1 4 ? -8.797 19.625 -32.531 1 18.39 4 GLN B O 1
ATOM 2324 N N . LEU B 1 5 ? -7.75 19.125 -31.016 1 20.62 5 LEU B N 1
ATOM 2325 C CA . LEU B 1 5 ? -8.828 18.344 -30.438 1 20.62 5 LEU B CA 1
ATOM 2326 C C . LEU B 1 5 ? -9.883 19.234 -29.797 1 20.62 5 LEU B C 1
ATOM 2328 O O . LEU B 1 5 ? -9.562 20.094 -28.969 1 20.62 5 LEU B O 1
ATOM 2332 N N . ASP B 1 6 ? -10.828 19.688 -30.5 1 21.42 6 ASP B N 1
ATOM 2333 C CA . ASP B 1 6 ? -11.906 20.578 -30.094 1 21.42 6 ASP B CA 1
ATOM 2334 C C . ASP B 1 6 ? -12.789 19.938 -29.031 1 21.42 6 ASP B C 1
ATOM 2336 O O . ASP B 1 6 ? -13.453 18.922 -29.297 1 21.42 6 ASP B O 1
ATOM 2340 N N . MET B 1 7 ? -12.531 19.672 -28.031 1 22.22 7 MET B N 1
ATOM 2341 C CA . MET B 1 7 ? -13.141 19.109 -26.844 1 22.22 7 MET B CA 1
ATOM 2342 C C . MET B 1 7 ? -14.43 19.844 -26.484 1 22.22 7 MET B C 1
ATOM 2344 O O . MET B 1 7 ? -14.391 20.859 -25.781 1 22.22 7 MET B O 1
ATOM 2348 N N . ASN B 1 8 ? -15.336 20 -27.391 1 24.27 8 ASN B N 1
ATOM 2349 C CA . ASN B 1 8 ? -16.594 20.625 -26.984 1 24.27 8 ASN B CA 1
ATOM 2350 C C . ASN B 1 8 ? -17.312 19.797 -25.938 1 24.27 8 ASN B C 1
ATOM 2352 O O . ASN B 1 8 ? -17.859 18.734 -26.234 1 24.27 8 ASN B O 1
ATOM 2356 N N . SER B 1 9 ? -16.859 19.422 -25.062 1 24.25 9 SER B N 1
ATOM 2357 C CA . SER B 1 9 ? -17.469 18.672 -23.969 1 24.25 9 SER B CA 1
ATOM 2358 C C . SER B 1 9 ? -18.797 19.281 -23.547 1 24.25 9 SER B C 1
ATOM 2360 O O . SER B 1 9 ? -18.906 20.5 -23.438 1 24.25 9 SER B O 1
ATOM 2362 N N . PRO B 1 10 ? -19.875 18.734 -23.984 1 25.97 10 PRO B N 1
ATOM 2363 C CA . PRO B 1 10 ? -21.047 19.469 -23.516 1 25.97 10 PRO B CA 1
ATOM 2364 C C . PRO B 1 10 ? -20.891 19.969 -22.078 1 25.97 10 PRO B C 1
ATOM 2366 O O . PRO B 1 10 ? -20.125 19.391 -21.312 1 25.97 10 PRO B O 1
ATOM 2369 N N . LYS B 1 11 ? -21.172 21.109 -21.812 1 26.61 11 LYS B N 1
ATOM 2370 C CA . LYS B 1 11 ? -21.297 21.875 -20.578 1 26.61 11 LYS B CA 1
ATOM 2371 C C . LYS B 1 11 ? -22.078 21.109 -19.531 1 26.61 11 LYS B C 1
ATOM 2373 O O . LYS B 1 11 ? -23.281 20.859 -19.688 1 26.61 11 LYS B O 1
ATOM 2378 N N . TYR B 1 12 ? -21.641 20.016 -19.203 1 25.28 12 TYR B N 1
ATOM 2379 C CA . TYR B 1 12 ? -22.359 19.484 -18.031 1 25.28 12 TYR B CA 1
ATOM 2380 C C . TYR B 1 12 ? -22.734 20.594 -17.078 1 25.28 12 TYR B C 1
ATOM 2382 O O . TYR B 1 12 ? -21.875 21.359 -16.609 1 25.28 12 TYR B O 1
ATOM 2390 N N . SER B 1 13 ? -23.766 21.203 -17.328 1 24.39 13 SER B N 1
ATOM 2391 C CA . SER B 1 13 ? -24.344 22.156 -16.375 1 24.39 13 SER B CA 1
ATOM 2392 C C . SER B 1 13 ? -24.125 21.703 -14.938 1 24.39 13 SER B C 1
ATOM 2394 O O . SER B 1 13 ? -24.172 20.516 -14.633 1 24.39 13 SER B O 1
ATOM 2396 N N . GLN B 1 14 ? -23.172 22.297 -14.312 1 26.58 14 GLN B N 1
ATOM 2397 C CA . GLN B 1 14 ? -23.094 22.344 -12.852 1 26.58 14 GLN B CA 1
ATOM 2398 C C . GLN B 1 14 ? -24.484 22.25 -12.227 1 26.58 14 GLN B C 1
ATOM 2400 O O . GLN B 1 14 ? -25.141 23.281 -12.023 1 26.58 14 GLN B O 1
ATOM 2405 N N . GLU B 1 15 ? -25.328 21.469 -12.859 1 28.89 15 GLU B N 1
ATOM 2406 C CA . GLU B 1 15 ? -26.609 21.484 -12.141 1 28.89 15 GLU B CA 1
ATOM 2407 C C . GLU B 1 15 ? -26.391 21.438 -10.633 1 28.89 15 GLU B C 1
ATOM 2409 O O . GLU B 1 15 ? -25.562 20.672 -10.141 1 28.89 15 GLU B O 1
ATOM 2414 N N . SER B 1 16 ? -26.703 22.547 -9.969 1 26.91 16 SER B N 1
ATOM 2415 C CA . SER B 1 16 ? -26.734 22.844 -8.539 1 26.91 16 SER B CA 1
ATOM 2416 C C . SER B 1 16 ? -27.188 21.625 -7.738 1 26.91 16 SER B C 1
ATOM 2418 O O . SER B 1 16 ? -28.219 21.031 -8.039 1 26.91 16 SER B O 1
ATOM 2420 N N . LEU B 1 17 ? -26.297 20.75 -7.574 1 30.31 17 LEU B N 1
ATOM 2421 C CA . LEU B 1 17 ? -26.797 19.812 -6.57 1 30.31 17 LEU B CA 1
ATOM 2422 C C . LEU B 1 17 ? -27.875 20.469 -5.719 1 30.31 17 LEU B C 1
ATOM 2424 O O . LEU B 1 17 ? -27.75 21.641 -5.32 1 30.31 17 LEU B O 1
ATOM 2428 N N . PRO B 1 18 ? -29.125 20.141 -6.051 1 29.78 18 PRO B N 1
ATOM 2429 C CA . PRO B 1 18 ? -30.109 20.828 -5.207 1 29.78 18 PRO B CA 1
ATOM 2430 C C . PRO B 1 18 ? -29.609 21.047 -3.779 1 29.78 18 PRO B C 1
ATOM 2432 O O . PRO B 1 18 ? -28.969 20.156 -3.201 1 29.78 18 PRO B O 1
ATOM 2435 N N . LYS B 1 19 ? -29.141 22.234 -3.469 1 29.73 19 LYS B N 1
ATOM 2436 C CA . LYS B 1 19 ? -29.094 22.594 -2.057 1 29.73 19 LYS B CA 1
ATOM 2437 C C . LYS B 1 19 ? -30.344 22.125 -1.322 1 29.73 19 LYS B C 1
ATOM 2439 O O . LYS B 1 19 ? -31.375 22.812 -1.317 1 29.73 19 LYS B O 1
ATOM 2444 N N . LYS B 1 20 ? -30.844 20.969 -1.527 1 30.5 20 LYS B N 1
ATOM 2445 C CA . LYS B 1 20 ? -31.875 20.781 -0.513 1 30.5 20 LYS B CA 1
ATOM 2446 C C . LYS B 1 20 ? -31.438 21.375 0.828 1 30.5 20 LYS B C 1
ATOM 2448 O O . LYS B 1 20 ? -30.328 21.125 1.288 1 30.5 20 LYS B O 1
ATOM 2453 N N . LYS B 1 21 ? -31.906 22.469 1.166 1 28.31 21 LYS B N 1
ATOM 2454 C CA . LYS B 1 21 ? -31.781 22.953 2.537 1 28.31 21 LYS B CA 1
ATOM 2455 C C . LYS B 1 21 ? -31.547 21.797 3.506 1 28.31 21 LYS B C 1
ATOM 2457 O O . LYS B 1 21 ? -32.438 20.953 3.693 1 28.31 21 LYS B O 1
ATOM 2462 N N . ALA B 1 22 ? -30.453 21.234 3.412 1 33.19 22 ALA B N 1
ATOM 2463 C CA . ALA B 1 22 ? -30.203 20.391 4.582 1 33.19 22 ALA B CA 1
ATOM 2464 C C . ALA B 1 22 ? -31.016 20.875 5.781 1 33.19 22 ALA B C 1
ATOM 2466 O O . ALA B 1 22 ? -30.938 22.031 6.176 1 33.19 22 ALA B O 1
ATOM 2467 N N . LYS B 1 23 ? -32.188 20.5 5.895 1 33.06 23 LYS B N 1
ATOM 2468 C CA . LYS B 1 23 ? -32.875 20.891 7.121 1 33.06 23 LYS B CA 1
ATOM 2469 C C . LYS B 1 23 ? -31.891 21.172 8.25 1 33.06 23 LYS B C 1
ATOM 2471 O O . LYS B 1 23 ? -31.219 20.266 8.734 1 33.06 23 LYS B O 1
ATOM 2476 N N . ASN B 1 24 ? -31.016 22.188 8.188 1 35.19 24 ASN B N 1
ATOM 2477 C CA . ASN B 1 24 ? -30.25 22.766 9.297 1 35.19 24 ASN B CA 1
ATOM 2478 C C . ASN B 1 24 ? -30.734 22.234 10.641 1 35.19 24 ASN B C 1
ATOM 2480 O O . ASN B 1 24 ? -30.078 22.438 11.664 1 35.19 24 ASN B O 1
ATOM 2484 N N . ASP B 1 25 ? -31.922 21.781 10.555 1 37.5 25 ASP B N 1
ATOM 2485 C CA . ASP B 1 25 ? -32.594 21.328 11.773 1 37.5 25 ASP B CA 1
ATOM 2486 C C . ASP B 1 25 ? -32 19.984 12.234 1 37.5 25 ASP B C 1
ATOM 2488 O O . ASP B 1 25 ? -32.062 19.656 13.422 1 37.5 25 ASP B O 1
ATOM 2492 N N . TYR B 1 26 ? -31.594 19.203 11.234 1 39.28 26 TYR B N 1
ATOM 2493 C CA . TYR B 1 26 ? -31.156 17.891 11.695 1 39.28 26 TYR B CA 1
ATOM 2494 C C . TYR B 1 26 ? -29.875 18 12.516 1 39.28 26 TYR B C 1
ATOM 2496 O O . TYR B 1 26 ? -29.672 17.25 13.461 1 39.28 26 TYR B O 1
ATOM 2504 N N . PHE B 1 27 ? -29.016 18.875 12.055 1 44.38 27 PHE B N 1
ATOM 2505 C CA . PHE B 1 27 ? -27.781 19 12.828 1 44.38 27 PHE B CA 1
ATOM 2506 C C . PHE B 1 27 ? -28.047 19.703 14.156 1 44.38 27 PHE B C 1
ATOM 2508 O O . PHE B 1 27 ? -27.25 19.609 15.086 1 44.38 27 PHE B O 1
ATOM 2515 N N . ASP B 1 28 ? -29.078 20.469 14.102 1 44.53 28 ASP B N 1
ATOM 2516 C CA . ASP B 1 28 ? -29.375 21.203 15.336 1 44.53 28 ASP B CA 1
ATOM 2517 C C . ASP B 1 28 ? -29.781 20.25 16.453 1 44.53 28 ASP B C 1
ATOM 2519 O O . ASP B 1 28 ? -29.672 20.578 17.641 1 44.53 28 ASP B O 1
ATOM 2523 N N . ASN B 1 29 ? -30.281 19.047 16.047 1 42.72 29 ASN B N 1
ATOM 2524 C CA . ASN B 1 29 ? -30.781 18.172 17.094 1 42.72 29 ASN B CA 1
ATOM 2525 C C . ASN B 1 29 ? -29.766 17.109 17.484 1 42.72 29 ASN B C 1
ATOM 2527 O O . ASN B 1 29 ? -30.125 16.047 18 1 42.72 29 ASN B O 1
ATOM 2531 N N . LEU B 1 30 ? -28.594 17.266 17.031 1 46.03 30 LEU B N 1
ATOM 2532 C CA . LEU B 1 30 ? -27.656 16.219 17.422 1 46.03 30 LEU B CA 1
ATOM 2533 C C . LEU B 1 30 ? -27.297 16.328 18.891 1 46.03 30 LEU B C 1
ATOM 2535 O O . LEU B 1 30 ? -27.047 17.422 19.406 1 46.03 30 LEU B O 1
ATOM 2539 N N . GLN B 1 31 ? -27.672 15.352 19.656 1 47.25 31 GLN B N 1
ATOM 2540 C CA . GLN B 1 31 ? -27.375 15.281 21.078 1 47.25 31 GLN B CA 1
ATOM 2541 C C . GLN B 1 31 ? -25.875 15.336 21.328 1 47.25 31 GLN B C 1
ATOM 2543 O O . GLN B 1 31 ? -25.094 14.672 20.641 1 47.25 31 GLN B O 1
ATOM 2548 N N . PRO B 1 32 ? -25.438 16.359 22.031 1 49.66 32 PRO B N 1
ATOM 2549 C CA . PRO B 1 32 ? -24.031 16.438 22.422 1 49.66 32 PRO B CA 1
ATOM 2550 C C . PRO B 1 32 ? -23.547 15.18 23.141 1 49.66 32 PRO B C 1
ATOM 2552 O O . PRO B 1 32 ? -24.328 14.523 23.844 1 49.66 32 PRO B O 1
ATOM 2555 N N . ILE B 1 33 ? -22.609 14.562 22.625 1 51 33 ILE B N 1
ATOM 2556 C CA . ILE B 1 33 ? -21.969 13.477 23.375 1 51 33 ILE B CA 1
ATOM 2557 C C . ILE B 1 33 ? -21.359 14.023 24.656 1 51 33 ILE B C 1
ATOM 2559 O O . ILE B 1 33 ? -20.656 15.039 24.625 1 51 33 ILE B O 1
ATOM 2563 N N . SER B 1 34 ? -21.938 13.539 25.766 1 49.16 34 SER B N 1
ATOM 2564 C CA . SER B 1 34 ? -21.469 14.008 27.078 1 49.16 34 SER B CA 1
ATOM 2565 C C . SER B 1 34 ? -19.953 13.797 27.219 1 49.16 34 SER B C 1
ATOM 2567 O O . SER B 1 34 ? -19.438 12.719 26.906 1 49.16 34 SER B O 1
ATOM 2569 N N . SER B 1 35 ? -19.188 14.805 27.266 1 50.53 35 SER B N 1
ATOM 2570 C CA . SER B 1 35 ? -17.766 14.766 27.578 1 50.53 35 SER B CA 1
ATOM 2571 C C . SER B 1 35 ? -17.531 14.516 29.062 1 50.53 35 SER B C 1
ATOM 2573 O O . SER B 1 35 ? -16.453 14.797 29.594 1 50.53 35 SER B O 1
ATOM 2575 N N . ASN B 1 36 ? -18.516 13.992 29.734 1 50.91 36 ASN B N 1
ATOM 2576 C CA . ASN B 1 36 ? -18.344 13.711 31.156 1 50.91 36 ASN B CA 1
ATOM 2577 C C . ASN B 1 36 ? -17.359 12.57 31.391 1 50.91 36 ASN B C 1
ATOM 2579 O O . ASN B 1 36 ? -17.609 11.438 30.969 1 50.91 36 ASN B O 1
ATOM 2583 N N . PRO B 1 37 ? -16.188 12.922 31.875 1 52.69 37 PRO B N 1
ATOM 2584 C CA . PRO B 1 37 ? -15.164 11.898 32.125 1 52.69 37 PRO B CA 1
ATOM 2585 C C . PRO B 1 37 ? -15.711 10.672 32.844 1 52.69 37 PRO B C 1
ATOM 2587 O O . PRO B 1 37 ? -15.148 9.578 32.719 1 52.69 37 PRO B O 1
ATOM 2590 N N . HIS B 1 38 ? -16.688 10.93 33.656 1 52.44 38 HIS B N 1
ATOM 2591 C CA . HIS B 1 38 ? -17.266 9.797 34.375 1 52.44 38 HIS B CA 1
ATOM 2592 C C . HIS B 1 38 ? -17.766 8.742 33.406 1 52.44 38 HIS B C 1
ATOM 2594 O O . HIS B 1 38 ? -17.938 7.574 33.781 1 52.44 38 HIS B O 1
ATOM 2600 N N . ASN B 1 39 ? -18.016 9.227 32.219 1 50.84 39 ASN B N 1
ATOM 2601 C CA . ASN B 1 39 ? -18.516 8.312 31.203 1 50.84 39 ASN B CA 1
ATOM 2602 C C . ASN B 1 39 ? -17.375 7.586 30.5 1 50.84 39 ASN B C 1
ATOM 2604 O O . ASN B 1 39 ? -17.625 6.703 29.672 1 50.84 39 ASN B O 1
ATOM 2608 N N . PHE B 1 40 ? -16.219 8.062 30.906 1 55.22 40 PHE B N 1
ATOM 2609 C CA . PHE B 1 40 ? -15.086 7.453 30.234 1 55.22 40 PHE B CA 1
ATOM 2610 C C . PHE B 1 40 ? -14.672 6.16 30.938 1 55.22 40 PHE B C 1
ATOM 2612 O O . PHE B 1 40 ? -14.664 6.086 32.156 1 55.22 40 PHE B O 1
ATOM 2619 N N . ILE B 1 41 ? -14.648 5.148 30.203 1 56.25 41 ILE B N 1
ATOM 2620 C CA . ILE B 1 41 ? -14.148 3.877 30.719 1 56.25 41 ILE B CA 1
ATOM 2621 C C . ILE B 1 41 ? -12.68 4.016 31.094 1 56.25 41 ILE B C 1
ATOM 2623 O O . ILE B 1 41 ? -11.898 4.629 30.375 1 56.25 41 ILE B O 1
ATOM 2627 N N . GLN B 1 42 ? -12.453 3.74 32.344 1 54.56 42 GLN B N 1
ATOM 2628 C CA . GLN B 1 42 ? -11.062 3.705 32.781 1 54.56 42 GLN B CA 1
ATOM 2629 C C . GLN B 1 42 ? -10.25 2.697 31.969 1 54.56 42 GLN B C 1
ATOM 2631 O O . GLN B 1 42 ? -10.625 1.529 31.859 1 54.56 42 GLN B O 1
ATOM 2636 N N . ILE B 1 43 ? -9.547 3.154 31.031 1 58.78 43 ILE B N 1
ATOM 2637 C CA . ILE B 1 43 ? -8.672 2.301 30.234 1 58.78 43 ILE B CA 1
ATOM 2638 C C . ILE B 1 43 ? -7.277 2.266 30.859 1 58.78 43 ILE B C 1
ATOM 2640 O O . ILE B 1 43 ? -6.836 3.244 31.469 1 58.78 43 ILE B O 1
ATOM 2644 N N . ASN B 1 44 ? -6.832 1.02 30.953 1 57.56 44 ASN B N 1
ATOM 2645 C CA . ASN B 1 44 ? -5.418 0.919 31.297 1 57.56 44 ASN B CA 1
ATOM 2646 C C . ASN B 1 44 ? -4.551 1.754 30.359 1 57.56 44 ASN B C 1
ATOM 2648 O O . ASN B 1 44 ? -4.508 1.5 29.156 1 57.56 44 ASN B O 1
ATOM 2652 N N . LEU B 1 45 ? -4.051 2.826 30.875 1 57.72 45 LEU B N 1
ATOM 2653 C CA . LEU B 1 45 ? -3.312 3.832 30.109 1 57.72 45 LEU B CA 1
ATOM 2654 C C . LEU B 1 45 ? -2.119 3.207 29.391 1 57.72 45 LEU B C 1
ATOM 2656 O O . LEU B 1 45 ? -1.593 3.779 28.438 1 57.72 45 LEU B O 1
ATOM 2660 N N . THR B 1 46 ? -1.766 1.957 29.828 1 60.09 46 THR B N 1
ATOM 2661 C CA . THR B 1 46 ? -0.571 1.376 29.234 1 60.09 46 THR B CA 1
ATOM 2662 C C . THR B 1 46 ? -0.935 0.552 28 1 60.09 46 THR B C 1
ATOM 2664 O O . THR B 1 46 ? -0.054 0.121 27.25 1 60.09 46 THR B O 1
ATOM 2667 N N . GLU B 1 47 ? -2.236 0.475 27.922 1 70.25 47 GLU B N 1
ATOM 2668 C CA . GLU B 1 47 ? -2.641 -0.393 26.828 1 70.25 47 GLU B CA 1
ATOM 2669 C C . GLU B 1 47 ? -2.771 0.393 25.516 1 70.25 47 GLU B C 1
ATOM 2671 O O . GLU B 1 47 ? -3.414 1.443 25.484 1 70.25 47 GLU B O 1
ATOM 2676 N N . ASN B 1 48 ? -1.979 0.035 24.562 1 74.69 48 ASN B N 1
ATOM 2677 C CA . ASN B 1 48 ? -2.158 0.59 23.219 1 74.69 48 ASN B CA 1
ATOM 2678 C C . ASN B 1 48 ? -3.312 -0.082 22.484 1 74.69 48 ASN B C 1
ATOM 2680 O O . ASN B 1 48 ? -3.213 -1.247 22.094 1 74.69 48 ASN B O 1
ATOM 2684 N N . LEU B 1 49 ? -4.359 0.656 22.391 1 81 49 LEU B N 1
ATOM 2685 C CA . LEU B 1 49 ? -5.57 0.074 21.828 1 81 49 LEU B CA 1
ATOM 2686 C C . LEU B 1 49 ? -5.531 0.127 20.297 1 81 49 LEU B C 1
ATOM 2688 O O . LEU B 1 49 ? -6.277 -0.592 19.625 1 81 49 LEU B O 1
ATOM 2692 N N . LEU B 1 50 ? -4.695 1.031 19.781 1 85.06 50 LEU B N 1
ATOM 2693 C CA . LEU B 1 50 ? -4.59 1.165 18.344 1 85.06 50 LEU B CA 1
ATOM 2694 C C . LEU B 1 50 ? -3.441 0.322 17.797 1 85.06 50 LEU B C 1
ATOM 2696 O O . LEU B 1 50 ? -2.309 0.428 18.266 1 85.06 50 LEU B O 1
ATOM 2700 N N . THR B 1 51 ? -3.74 -0.534 16.859 1 89.62 51 THR B N 1
ATOM 2701 C CA . THR B 1 51 ? -2.686 -1.325 16.234 1 89.62 51 THR B CA 1
ATOM 2702 C C . THR B 1 51 ? -1.765 -0.437 15.398 1 89.62 51 THR B C 1
ATOM 2704 O O . THR B 1 51 ? -2.131 0.685 15.039 1 89.62 51 THR B O 1
ATOM 2707 N N . LYS B 1 52 ? -0.598 -0.957 15.109 1 89.94 52 LYS B N 1
ATOM 2708 C CA . LYS B 1 52 ? 0.32 -0.231 14.234 1 89.94 52 LYS B CA 1
ATOM 2709 C C . LYS B 1 52 ? -0.301 0.005 12.859 1 89.94 52 LYS B C 1
ATOM 2711 O O . LYS B 1 52 ? -0.752 -0.938 12.203 1 89.94 52 LYS B O 1
ATOM 2716 N N . PRO B 1 53 ? -0.345 1.262 12.516 1 92.62 53 PRO B N 1
ATOM 2717 C CA . PRO B 1 53 ? -0.928 1.564 11.203 1 92.62 53 PRO B CA 1
ATOM 2718 C C . PRO B 1 53 ? -0.149 0.935 10.055 1 92.62 53 PRO B C 1
ATOM 2720 O O . PRO B 1 53 ? 1.082 0.87 10.094 1 92.62 53 PRO B O 1
ATOM 2723 N N . ALA B 1 54 ? -0.84 0.349 9.133 1 94.12 54 ALA B N 1
ATOM 2724 C CA . ALA B 1 54 ? -0.256 -0.152 7.895 1 94.12 54 ALA B CA 1
ATOM 2725 C C . ALA B 1 54 ? -0.531 0.8 6.734 1 94.12 54 ALA B C 1
ATOM 2727 O O . ALA B 1 54 ? -1.683 1.162 6.48 1 94.12 54 ALA B O 1
ATOM 2728 N N . CYS B 1 55 ? 0.522 1.283 6.129 1 95.75 55 CYS B N 1
ATOM 2729 C CA . CYS B 1 55 ? 0.356 2.139 4.961 1 95.75 55 CYS B CA 1
ATOM 2730 C C . CYS B 1 55 ? -0.029 1.32 3.732 1 95.75 55 CYS B C 1
ATOM 2732 O O . CYS B 1 55 ? 0.715 0.431 3.316 1 95.75 55 CYS B O 1
ATOM 2734 N N . ILE B 1 56 ? -1.152 1.603 3.154 1 95.5 56 ILE B N 1
ATOM 2735 C CA . ILE B 1 56 ? -1.631 0.746 2.074 1 95.5 56 ILE B CA 1
ATOM 2736 C C . ILE B 1 56 ? -1.631 1.523 0.761 1 95.5 56 ILE B C 1
ATOM 2738 O O . ILE B 1 56 ? -1.959 0.974 -0.293 1 95.5 56 ILE B O 1
ATOM 2742 N N . GLY B 1 57 ? -1.266 2.742 0.848 1 96.56 57 GLY B N 1
ATOM 2743 C CA . GLY B 1 57 ? -1.203 3.568 -0.348 1 96.56 57 GLY B CA 1
ATOM 2744 C C . GLY B 1 57 ? -0.667 4.961 -0.084 1 96.56 57 GLY B C 1
ATOM 2745 O O . GLY B 1 57 ? -0.601 5.398 1.066 1 96.56 57 GLY B O 1
ATOM 2746 N N . GLU B 1 58 ? -0.264 5.59 -1.135 1 97.94 58 GLU B N 1
ATOM 2747 C CA . GLU B 1 58 ? 0.254 6.953 -1.101 1 97.94 58 GLU B CA 1
ATOM 2748 C C . GLU B 1 58 ? -0.156 7.73 -2.348 1 97.94 58 GLU B C 1
ATOM 2750 O O . GLU B 1 58 ? -0.38 7.145 -3.406 1 97.94 58 GLU B O 1
ATOM 2755 N N . PHE B 1 59 ? -0.286 9.016 -2.154 1 98 59 PHE B N 1
ATOM 2756 C CA . PHE B 1 59 ? -0.571 9.859 -3.311 1 98 59 PHE B CA 1
ATOM 2757 C C . PHE B 1 59 ? -0.228 11.312 -3.018 1 98 59 PHE B C 1
ATOM 2759 O O . PHE B 1 59 ? 0.028 11.68 -1.867 1 98 59 PHE B O 1
ATOM 2766 N N . SER B 1 60 ? -0.198 12.07 -4.055 1 96.75 60 SER B N 1
ATOM 2767 C CA . SER B 1 60 ? 0.061 13.5 -3.941 1 96.75 60 SER B CA 1
ATOM 2768 C C . SER B 1 60 ? -1.08 14.312 -4.539 1 96.75 60 SER B C 1
ATOM 2770 O O . SER B 1 60 ? -1.821 13.828 -5.391 1 96.75 60 SER B O 1
ATOM 2772 N N . LEU B 1 61 ? -1.221 15.453 -3.938 1 93.31 61 LEU B N 1
ATOM 2773 C CA . LEU B 1 61 ? -2.219 16.406 -4.418 1 93.31 61 LEU B CA 1
ATOM 2774 C C . LEU B 1 61 ? -1.553 17.656 -4.957 1 93.31 61 LEU B C 1
ATOM 2776 O O . LEU B 1 61 ? -0.507 18.078 -4.457 1 93.31 61 LEU B O 1
ATOM 2780 N N . ASP B 1 62 ? -2.184 18.156 -5.992 1 89.5 62 ASP B N 1
ATOM 2781 C CA . ASP B 1 62 ? -1.809 19.469 -6.504 1 89.5 62 ASP B CA 1
ATOM 2782 C C . ASP B 1 62 ? -3.018 20.391 -6.566 1 89.5 62 ASP B C 1
ATOM 2784 O O . ASP B 1 62 ? -3.994 20.203 -5.84 1 89.5 62 ASP B O 1
ATOM 2788 N N . LYS B 1 63 ? -2.959 21.438 -7.293 1 84.5 63 LYS B N 1
ATOM 2789 C CA . LYS B 1 63 ? -4.02 22.438 -7.363 1 84.5 63 LYS B CA 1
ATOM 2790 C C . LYS B 1 63 ? -5.32 21.828 -7.867 1 84.5 63 LYS B C 1
ATOM 2792 O O . LYS B 1 63 ? -6.406 22.281 -7.5 1 84.5 63 LYS B O 1
ATOM 2797 N N . SER B 1 64 ? -5.223 20.781 -8.656 1 86.25 64 SER B N 1
ATOM 2798 C CA . SER B 1 64 ? -6.406 20.125 -9.195 1 86.25 64 SER B CA 1
ATOM 2799 C C . SER B 1 64 ? -7.137 19.328 -8.117 1 86.25 64 SER B C 1
ATOM 2801 O O . SER B 1 64 ? -8.305 18.984 -8.289 1 86.25 64 SER B O 1
ATOM 2803 N N . ARG B 1 65 ? -6.457 19.016 -7.07 1 89 65 ARG B N 1
ATOM 2804 C CA . ARG B 1 65 ? -6.941 18.25 -5.926 1 89 65 ARG B CA 1
ATOM 2805 C C . ARG B 1 65 ? -7.32 16.828 -6.344 1 89 65 ARG B C 1
ATOM 2807 O O . ARG B 1 65 ? -8.109 16.172 -5.668 1 89 65 ARG B O 1
ATOM 2814 N N . LEU B 1 66 ? -6.844 16.406 -7.512 1 91.56 66 LEU B N 1
ATOM 2815 C CA . LEU B 1 66 ? -6.93 15.008 -7.922 1 91.56 66 LEU B CA 1
ATOM 2816 C C . LEU B 1 66 ? -5.684 14.242 -7.492 1 91.56 66 LEU B C 1
ATOM 2818 O O . LEU B 1 66 ? -4.566 14.75 -7.594 1 91.56 66 LEU B O 1
ATOM 2822 N N . PRO B 1 67 ? -5.938 13.055 -7.066 1 95.31 67 PRO B N 1
ATOM 2823 C CA . PRO B 1 67 ? -4.789 12.312 -6.539 1 95.31 67 PRO B CA 1
ATOM 2824 C C . PRO B 1 67 ? -3.842 11.836 -7.637 1 95.31 67 PRO B C 1
ATOM 2826 O O . PRO B 1 67 ? -4.281 11.242 -8.625 1 95.31 67 PRO B O 1
ATOM 2829 N N . SER B 1 68 ? -2.59 12.234 -7.52 1 96.38 68 SER B N 1
ATOM 2830 C CA . SER B 1 68 ? -1.511 11.57 -8.242 1 96.38 68 SER B CA 1
ATOM 2831 C C . SER B 1 68 ? -0.983 10.367 -7.461 1 96.38 68 SER B C 1
ATOM 2833 O O . SER B 1 68 ? -0.276 10.531 -6.465 1 96.38 68 SER B O 1
ATOM 2835 N N . LEU B 1 69 ? -1.235 9.172 -7.984 1 97.44 69 LEU B N 1
ATOM 2836 C CA . LEU B 1 69 ? -1.022 7.953 -7.211 1 97.44 69 LEU B CA 1
ATOM 2837 C C . LEU B 1 69 ? 0.466 7.652 -7.07 1 97.44 69 LEU B C 1
ATOM 2839 O O . LEU B 1 69 ? 1.247 7.918 -7.984 1 97.44 69 LEU B O 1
ATOM 2843 N N . GLY B 1 70 ? 0.793 7.035 -5.926 1 97 70 GLY B N 1
ATOM 2844 C CA . GLY B 1 70 ? 2.17 6.66 -5.652 1 97 70 GLY B CA 1
ATOM 2845 C C . GLY B 1 70 ? 2.955 7.742 -4.938 1 97 70 GLY B C 1
ATOM 2846 O O . GLY B 1 70 ? 2.393 8.766 -4.539 1 97 70 GLY B O 1
ATOM 2847 N N . ARG B 1 71 ? 4.227 7.52 -4.781 1 97.31 71 ARG B N 1
ATOM 2848 C CA . ARG B 1 71 ? 5.023 8.43 -3.963 1 97.31 71 ARG B CA 1
ATOM 2849 C C . ARG B 1 71 ? 6.023 9.203 -4.816 1 97.31 71 ARG B C 1
ATOM 2851 O O . ARG B 1 71 ? 6.961 9.805 -4.293 1 97.31 71 ARG B O 1
ATOM 2858 N N . SER B 1 72 ? 5.832 9.203 -6.133 1 94.88 72 SER B N 1
ATOM 2859 C CA . SER B 1 72 ? 6.82 9.781 -7.031 1 94.88 72 SER B CA 1
ATOM 2860 C C . SER B 1 72 ? 6.961 11.281 -6.809 1 94.88 72 SER B C 1
ATOM 2862 O O . SER B 1 72 ? 7.992 11.875 -7.141 1 94.88 72 SER B O 1
ATOM 2864 N N . GLN B 1 73 ? 5.941 11.914 -6.227 1 94.12 73 GLN B N 1
ATOM 2865 C CA . GLN B 1 73 ? 5.984 13.359 -6.035 1 94.12 73 GLN B CA 1
ATOM 2866 C C . GLN B 1 73 ? 6.301 13.711 -4.586 1 94.12 73 GLN B C 1
ATOM 2868 O O . GLN B 1 73 ? 6.254 14.883 -4.203 1 94.12 73 GLN B O 1
ATOM 2873 N N . ALA B 1 74 ? 6.559 12.711 -3.775 1 95.94 74 ALA B N 1
ATOM 2874 C CA . ALA B 1 74 ? 6.988 12.977 -2.404 1 95.94 74 ALA B CA 1
ATOM 2875 C C . ALA B 1 74 ? 8.312 13.734 -2.379 1 95.94 74 ALA B C 1
ATOM 2877 O O . ALA B 1 74 ? 9.164 13.531 -3.25 1 95.94 74 ALA B O 1
ATOM 2878 N N . ARG B 1 75 ? 8.461 14.602 -1.433 1 94.44 75 ARG B N 1
ATOM 2879 C CA . ARG B 1 75 ? 9.727 15.312 -1.272 1 94.44 75 ARG B CA 1
ATOM 2880 C C . ARG B 1 75 ? 10.609 14.625 -0.239 1 94.44 75 ARG B C 1
ATOM 2882 O O . ARG B 1 75 ? 10.109 14.031 0.722 1 94.44 75 ARG B O 1
ATOM 2889 N N . TYR B 1 76 ? 11.914 14.703 -0.479 1 95.5 76 TYR B N 1
ATOM 2890 C CA . TYR B 1 76 ? 12.891 14.141 0.453 1 95.5 76 TYR B CA 1
ATOM 2891 C C . TYR B 1 76 ? 13.289 15.172 1.505 1 95.5 76 TYR B C 1
ATOM 2893 O O . TYR B 1 76 ? 13.328 16.375 1.225 1 95.5 76 TYR B O 1
ATOM 2901 N N . PHE B 1 77 ? 13.547 14.695 2.654 1 93.12 77 PHE B N 1
ATOM 2902 C CA . PHE B 1 77 ? 14.203 15.547 3.639 1 93.12 77 PHE B CA 1
ATOM 2903 C C . PHE B 1 77 ? 15.617 15.906 3.188 1 93.12 77 PHE B C 1
ATOM 2905 O O . PHE B 1 77 ? 16.375 15.039 2.756 1 93.12 77 PHE B O 1
ATOM 2912 N N . TYR B 1 78 ? 15.891 17.156 3.221 1 90.69 78 TYR B N 1
ATOM 2913 C CA . TYR B 1 78 ? 17.219 17.641 2.863 1 90.69 78 TYR B CA 1
ATOM 2914 C C . TYR B 1 78 ? 18.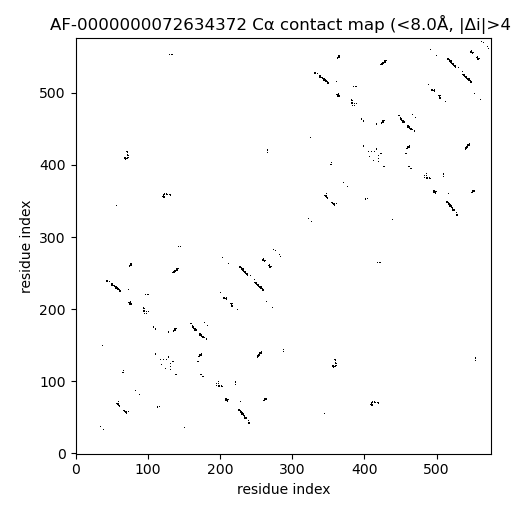188 17.5 4.039 1 90.69 78 TYR B C 1
ATOM 2916 O O . TYR B 1 78 ? 18.328 18.438 4.84 1 90.69 78 TYR B O 1
ATOM 2924 N N . GLU B 1 79 ? 18.969 16.453 4.09 1 83.19 79 GLU B N 1
ATOM 2925 C CA . GLU B 1 79 ? 19.797 16.094 5.242 1 83.19 79 GLU B CA 1
ATOM 2926 C C . GLU B 1 79 ? 20.875 17.141 5.504 1 83.19 79 GLU B C 1
ATOM 2928 O O . GLU B 1 79 ? 21.266 17.359 6.648 1 83.19 79 GLU B O 1
ATOM 2933 N N . SER B 1 80 ? 21.328 17.703 4.41 1 77.44 80 SER B N 1
ATOM 2934 C CA . SER B 1 80 ? 22.391 18.703 4.547 1 77.44 80 SER B CA 1
ATOM 2935 C C . SER B 1 80 ? 21.906 19.938 5.301 1 77.44 80 SER B C 1
ATOM 2937 O O . SER B 1 80 ? 22.703 20.766 5.723 1 77.44 80 SER B O 1
ATOM 2939 N N . SER B 1 81 ? 20.609 20.062 5.375 1 69.06 81 SER B N 1
ATOM 2940 C CA . SER B 1 81 ? 20.031 21.172 6.125 1 69.06 81 SER B CA 1
ATOM 2941 C C . SER B 1 81 ? 20.281 21.031 7.621 1 69.06 81 SER B C 1
ATOM 2943 O O . SER B 1 81 ? 20.203 22 8.375 1 69.06 81 SER B O 1
ATOM 2945 N N . LEU B 1 82 ? 20.438 19.719 7.992 1 62.97 82 LEU B N 1
ATOM 2946 C CA . LEU B 1 82 ? 20.719 19.469 9.398 1 62.97 82 LEU B CA 1
ATOM 2947 C C . LEU B 1 82 ? 22.141 19.891 9.75 1 62.97 82 LEU B C 1
ATOM 2949 O O . LEU B 1 82 ? 23.109 19.422 9.141 1 62.97 82 LEU B O 1
ATOM 2953 N N . GLY B 1 83 ? 22.609 21.031 9.258 1 51.34 83 GLY B N 1
ATOM 2954 C CA . GLY B 1 83 ? 23.906 21.625 9.508 1 51.34 83 GLY B CA 1
ATOM 2955 C C . GLY B 1 83 ? 24.688 20.906 10.602 1 51.34 83 GLY B C 1
ATOM 2956 O O . GLY B 1 83 ? 24.094 20.375 11.539 1 51.34 83 GLY B O 1
ATOM 2957 N N . ASN B 1 84 ? 25.719 20.266 10.336 1 46.75 84 ASN B N 1
ATOM 2958 C CA . ASN B 1 84 ? 26.672 20.266 11.438 1 46.75 84 ASN B CA 1
ATOM 2959 C C . ASN B 1 84 ? 26.625 21.562 12.227 1 46.75 84 ASN B C 1
ATOM 2961 O O . ASN B 1 84 ? 26.344 22.625 11.664 1 46.75 84 ASN B O 1
ATOM 2965 N N . CYS B 1 85 ? 26.391 21.75 13.578 1 41.72 85 CYS B N 1
ATOM 2966 C CA . CYS B 1 85 ? 26.5 23.016 14.312 1 41.72 85 CYS B CA 1
ATOM 2967 C C . CYS B 1 85 ? 27.203 24.062 13.477 1 41.72 85 CYS B C 1
ATOM 2969 O O . CYS B 1 85 ? 26.906 25.25 13.586 1 41.72 85 CYS B O 1
ATOM 2971 N N . ASN B 1 86 ? 28.375 23.828 12.93 1 40.88 86 ASN B N 1
ATOM 2972 C CA . ASN B 1 86 ? 29.359 24.844 12.555 1 40.88 86 ASN B CA 1
ATOM 2973 C C . ASN B 1 86 ? 29.078 25.406 11.172 1 40.88 86 ASN B C 1
ATOM 2975 O O . ASN B 1 86 ? 29.672 26.422 10.781 1 40.88 86 ASN B O 1
ATOM 2979 N N . LYS B 1 87 ? 28.516 24.672 10.133 1 46.72 87 LYS B N 1
ATOM 2980 C CA . LYS B 1 87 ? 28.875 25.297 8.852 1 46.72 87 LYS B CA 1
ATOM 2981 C C . LYS B 1 87 ? 27.656 25.969 8.219 1 46.72 87 LYS B C 1
ATOM 2983 O O . LYS B 1 87 ? 27.766 27.078 7.695 1 46.72 87 LYS B O 1
ATOM 2988 N N . THR B 1 88 ? 26.5 25.281 7.637 1 45.22 88 THR B N 1
ATOM 2989 C CA . THR B 1 88 ? 25.641 26.016 6.707 1 45.22 88 THR B CA 1
ATOM 2990 C C . THR B 1 88 ? 24.5 26.703 7.445 1 45.22 88 THR B C 1
ATOM 2992 O O . THR B 1 88 ? 23.641 26.047 8.016 1 45.22 88 THR B O 1
ATOM 2995 N N . LYS B 1 89 ? 24.766 27.812 8.023 1 46.5 89 LYS B N 1
ATOM 2996 C CA . LYS B 1 89 ? 23.797 28.75 8.562 1 46.5 89 LYS B CA 1
ATOM 2997 C C . LYS B 1 89 ? 22.625 28.953 7.598 1 46.5 89 LYS B C 1
ATOM 2999 O O . LYS B 1 89 ? 22.812 29.484 6.496 1 46.5 89 LYS B O 1
ATOM 3004 N N . ILE B 1 90 ? 21.625 28.047 7.531 1 50.94 90 ILE B N 1
ATOM 3005 C CA . ILE B 1 90 ? 20.422 28.422 6.777 1 50.94 90 ILE B CA 1
ATOM 3006 C C . ILE B 1 90 ? 19.938 29.797 7.234 1 50.94 90 ILE B C 1
ATOM 3008 O O . ILE B 1 90 ? 19.391 29.938 8.328 1 50.94 90 ILE B O 1
ATOM 3012 N N . SER B 1 91 ? 20.688 30.812 6.961 1 55.75 91 SER B N 1
ATOM 3013 C CA . SER B 1 91 ? 20.328 32.188 7.266 1 55.75 91 SER B CA 1
ATOM 3014 C C . SER B 1 91 ? 19.047 32.594 6.523 1 55.75 91 SER B C 1
ATOM 3016 O O . SER B 1 91 ? 18.828 33.781 6.293 1 55.75 91 SER B O 1
ATOM 3018 N N . THR B 1 92 ? 18.141 31.625 6.109 1 59.41 92 THR B N 1
ATOM 3019 C CA . THR B 1 92 ? 17 32.125 5.348 1 59.41 92 THR B CA 1
ATOM 3020 C C . THR B 1 92 ? 15.914 32.625 6.281 1 59.41 92 THR B C 1
ATOM 3022 O O . THR B 1 92 ? 15.633 32 7.316 1 59.41 92 THR B O 1
ATOM 3025 N N . LYS B 1 93 ? 15.461 33.812 6.012 1 70.25 93 LYS B N 1
ATOM 3026 C CA . LYS B 1 93 ? 14.312 34.406 6.703 1 70.25 93 LYS B CA 1
ATOM 3027 C C . LYS B 1 93 ? 13.039 33.625 6.395 1 70.25 93 LYS B C 1
ATOM 3029 O O . LYS B 1 93 ? 12.625 33.531 5.234 1 70.25 93 LYS B O 1
ATOM 3034 N N . LEU B 1 94 ? 12.445 32.969 7.309 1 77.88 94 LEU B N 1
ATOM 3035 C CA . LEU B 1 94 ? 11.242 32.156 7.168 1 77.88 94 LEU B CA 1
ATOM 3036 C C . LEU B 1 94 ? 10.062 33 6.703 1 77.88 94 LEU B C 1
ATOM 3038 O O . LEU B 1 94 ? 9.016 32.469 6.332 1 77.88 94 LEU B O 1
ATOM 3042 N N . THR B 1 95 ? 10.32 34.281 6.664 1 78.06 95 THR B N 1
ATOM 3043 C CA . THR B 1 95 ? 9.219 35.156 6.273 1 78.06 95 THR B CA 1
ATOM 3044 C C . THR B 1 95 ? 9.414 35.688 4.852 1 78.06 95 THR B C 1
ATOM 3046 O O . THR B 1 95 ? 8.594 36.438 4.344 1 78.06 95 THR B O 1
ATOM 3049 N N . GLN B 1 96 ? 10.453 35.188 4.285 1 78.88 96 GLN B N 1
ATOM 3050 C CA . GLN B 1 96 ? 10.695 35.625 2.908 1 78.88 96 GLN B CA 1
ATOM 3051 C C . GLN B 1 96 ? 9.578 35.125 1.985 1 78.88 96 GLN B C 1
ATOM 3053 O O . GLN B 1 96 ? 9.297 33.938 1.913 1 78.88 96 GLN B O 1
ATOM 3058 N N . GLY B 1 97 ? 8.875 36.094 1.312 1 80.25 97 GLY B N 1
ATOM 3059 C CA . GLY B 1 97 ? 7.816 35.781 0.377 1 80.25 97 GLY B CA 1
ATOM 3060 C C . GLY B 1 97 ? 6.43 35.906 0.983 1 80.25 97 GLY B C 1
ATOM 3061 O O . GLY B 1 97 ? 5.43 35.656 0.309 1 80.25 97 GLY B O 1
ATOM 3062 N N . PHE B 1 98 ? 6.359 36.25 2.238 1 84.12 98 PHE B N 1
ATOM 3063 C CA . PHE B 1 98 ? 5.074 36.375 2.92 1 84.12 98 PHE B CA 1
ATOM 3064 C C . PHE B 1 98 ? 4.18 37.406 2.223 1 84.12 98 PHE B C 1
ATOM 3066 O O . PHE B 1 98 ? 2.961 37.219 2.172 1 84.12 98 PHE B O 1
ATOM 3073 N N . ASP B 1 99 ? 4.742 38.312 1.696 1 80.25 99 ASP B N 1
ATOM 3074 C CA . ASP B 1 99 ? 3.996 39.406 1.037 1 80.25 99 ASP B CA 1
ATOM 3075 C C . ASP B 1 99 ? 3.234 38.875 -0.176 1 80.25 99 ASP B C 1
ATOM 3077 O O . ASP B 1 99 ? 2.197 39.406 -0.553 1 80.25 99 ASP B O 1
ATOM 3081 N N . LYS B 1 100 ? 3.697 37.812 -0.798 1 78 100 LYS B N 1
ATOM 3082 C CA . LYS B 1 100 ? 3.072 37.219 -1.984 1 78 100 LYS B CA 1
ATOM 3083 C C . LYS B 1 100 ? 2.166 36.062 -1.613 1 78 100 LYS B C 1
ATOM 3085 O O . LYS B 1 100 ? 1.52 35.469 -2.48 1 78 100 LYS B O 1
ATOM 3090 N N . PHE B 1 101 ? 2.178 35.812 -0.333 1 76.69 101 PHE B N 1
ATOM 3091 C CA . PHE B 1 101 ? 1.474 34.625 0.142 1 76.69 101 PHE B CA 1
ATOM 3092 C C . PHE B 1 101 ? -0.022 34.875 0.254 1 76.69 101 PHE B C 1
ATOM 3094 O O . PHE B 1 101 ? -0.439 35.875 0.883 1 76.69 101 PHE B O 1
ATOM 3101 N N . LYS B 1 102 ? -0.802 34.219 -0.597 1 67.44 102 LYS B N 1
ATOM 3102 C CA . LYS B 1 102 ? -2.256 34.281 -0.47 1 67.44 102 LYS B CA 1
ATOM 3103 C C . LYS B 1 102 ? -2.799 32.938 0.068 1 67.44 102 LYS B C 1
ATOM 3105 O O . LYS B 1 102 ? -2.662 31.906 -0.576 1 67.44 102 LYS B O 1
ATOM 3110 N N . LYS B 1 103 ? -3.242 33.062 1.311 1 65.06 103 LYS B N 1
ATOM 3111 C CA . LYS B 1 103 ? -3.832 31.859 1.878 1 65.06 103 LYS B CA 1
ATOM 3112 C C . LYS B 1 103 ? -5.242 31.641 1.343 1 65.06 103 LYS B C 1
ATOM 3114 O O . LYS B 1 103 ? -6.102 32.531 1.454 1 65.06 103 LYS B O 1
ATOM 3119 N N . GLU B 1 104 ? -5.359 30.734 0.408 1 59.94 104 GLU B N 1
ATOM 3120 C CA . GLU B 1 104 ? -6.715 30.359 0.018 1 59.94 104 GLU B CA 1
ATOM 3121 C C . GLU B 1 104 ? -7.359 29.453 1.062 1 59.94 104 GLU B C 1
ATOM 3123 O O . GLU B 1 104 ? -6.684 28.609 1.666 1 59.94 104 GLU B O 1
ATOM 3128 N N . GLU B 1 105 ? -8.5 29.938 1.587 1 56.69 105 GLU B N 1
ATOM 3129 C CA . GLU B 1 105 ? -9.258 29.125 2.531 1 56.69 105 GLU B CA 1
ATOM 3130 C C . GLU B 1 105 ? -9.477 27.719 1.99 1 56.69 105 GLU B C 1
ATOM 3132 O O . GLU B 1 105 ? -9.961 27.547 0.871 1 56.69 105 GLU B O 1
ATOM 3137 N N . LYS B 1 106 ? -8.703 26.797 2.604 1 58.5 106 LYS B N 1
ATOM 3138 C CA . LYS B 1 106 ? -8.938 25.422 2.18 1 58.5 106 LYS B CA 1
ATOM 3139 C C . LYS B 1 106 ? -10.008 24.75 3.035 1 58.5 106 LYS B C 1
ATOM 3141 O O . LYS B 1 106 ? -9.969 24.828 4.266 1 58.5 106 LYS B O 1
ATOM 3146 N N . GLU B 1 107 ? -11.258 24.578 2.42 1 58.16 107 GLU B N 1
ATOM 3147 C CA . GLU B 1 107 ? -12.188 23.703 3.121 1 58.16 107 GLU B CA 1
ATOM 3148 C C . GLU B 1 107 ? -11.547 22.344 3.428 1 58.16 107 GLU B C 1
ATOM 3150 O O . GLU B 1 107 ? -10.641 21.906 2.715 1 58.16 107 GLU B O 1
ATOM 3155 N N . ASP B 1 108 ? -11.836 21.906 4.637 1 63.03 108 ASP B N 1
ATOM 3156 C CA . ASP B 1 108 ? -11.414 20.562 5.004 1 63.03 108 ASP B CA 1
ATOM 3157 C C . ASP B 1 108 ? -11.828 19.547 3.941 1 63.03 108 ASP B C 1
ATOM 3159 O O . ASP B 1 108 ? -13.008 19.219 3.816 1 63.03 108 ASP B O 1
ATOM 3163 N N . GLU B 1 109 ? -10.836 19.25 3.125 1 78.81 109 GLU B N 1
ATOM 3164 C CA . GLU B 1 109 ? -11.156 18.375 2.012 1 78.81 109 GLU B CA 1
ATOM 3165 C C . GLU B 1 109 ? -10.648 16.953 2.268 1 78.81 109 GLU B C 1
ATOM 3167 O O . GLU B 1 109 ? -10.477 16.172 1.33 1 78.81 109 GLU B O 1
ATOM 3172 N N . GLY B 1 110 ? -10.516 16.703 3.65 1 83.75 110 GLY B N 1
ATOM 3173 C CA . GLY B 1 110 ? -9.875 15.43 3.934 1 83.75 110 GLY B CA 1
ATOM 3174 C C . GLY B 1 110 ? -10.672 14.234 3.43 1 83.75 110 GLY B C 1
ATOM 3175 O O . GLY B 1 110 ? -10.156 13.422 2.658 1 83.75 110 GLY B O 1
ATOM 3176 N N . LEU B 1 111 ? -11.914 14.266 3.725 1 89 111 LEU B N 1
ATOM 3177 C CA . LEU B 1 111 ? -12.742 13.133 3.342 1 89 111 LEU B CA 1
ATOM 3178 C C . LEU B 1 111 ? -12.914 13.07 1.827 1 89 111 LEU B C 1
ATOM 3180 O O . LEU B 1 111 ? -12.906 11.984 1.239 1 89 111 LEU B O 1
ATOM 3184 N N . LEU B 1 112 ? -13.07 14.266 1.264 1 89.31 112 LEU B N 1
ATOM 3185 C CA . LEU B 1 112 ? -13.266 14.312 -0.181 1 89.31 112 LEU B CA 1
ATOM 3186 C C . LEU B 1 112 ? -12.055 13.758 -0.915 1 89.31 112 LEU B C 1
ATOM 3188 O O . LEU B 1 112 ? -12.195 13 -1.881 1 89.31 112 LEU B O 1
ATOM 3192 N N . VAL B 1 113 ? -10.922 14.117 -0.434 1 92.12 113 VAL B N 1
ATOM 3193 C CA . VAL B 1 113 ? -9.688 13.656 -1.069 1 92.12 113 VAL B CA 1
ATOM 3194 C C . VAL B 1 113 ? -9.547 12.148 -0.893 1 92.12 113 VAL B C 1
ATOM 3196 O O . VAL B 1 113 ? -9.094 11.453 -1.804 1 92.12 113 VAL B O 1
ATOM 3199 N N . LEU B 1 114 ? -9.969 11.617 0.226 1 95.62 114 LEU B N 1
ATOM 3200 C CA . LEU B 1 114 ? -9.938 10.18 0.467 1 95.62 114 LEU B CA 1
ATOM 3201 C C . LEU B 1 114 ? -10.875 9.445 -0.49 1 95.62 114 LEU B C 1
ATOM 3203 O O . LEU B 1 114 ? -10.516 8.398 -1.037 1 95.62 114 LEU B O 1
ATOM 3207 N N . MET B 1 115 ? -11.969 10.055 -0.667 1 95.25 115 MET B N 1
ATOM 3208 C CA . MET B 1 115 ? -12.938 9.445 -1.573 1 95.25 115 MET B CA 1
ATOM 3209 C C . MET B 1 115 ? -12.406 9.43 -3.004 1 95.25 115 MET B C 1
ATOM 3211 O O . MET B 1 115 ? -12.609 8.453 -3.734 1 95.25 115 MET B O 1
ATOM 3215 N N . ARG B 1 116 ? -11.773 10.492 -3.328 1 95.56 116 ARG B N 1
ATOM 3216 C CA . ARG B 1 116 ? -11.195 10.539 -4.664 1 95.56 116 ARG B CA 1
ATOM 3217 C C . ARG B 1 116 ? -10.133 9.461 -4.84 1 95.56 116 ARG B C 1
ATOM 3219 O O . ARG B 1 116 ? -10.023 8.859 -5.91 1 95.56 116 ARG B O 1
ATOM 3226 N N . TRP B 1 117 ? -9.32 9.273 -3.848 1 97.06 117 TRP B N 1
ATOM 3227 C CA . TRP B 1 117 ? -8.32 8.219 -3.914 1 97.06 117 TRP B CA 1
ATOM 3228 C C . TRP B 1 117 ? -8.977 6.852 -4.047 1 97.06 117 TRP B C 1
ATOM 3230 O O . TRP B 1 117 ? -8.562 6.031 -4.871 1 97.06 117 TRP B O 1
ATOM 3240 N N . ILE B 1 118 ? -10.031 6.605 -3.25 1 97.38 118 ILE B N 1
ATOM 3241 C CA . ILE B 1 118 ? -10.734 5.328 -3.287 1 97.38 118 ILE B CA 1
ATOM 3242 C C . ILE B 1 118 ? -11.281 5.082 -4.691 1 97.38 118 ILE B C 1
ATOM 3244 O O . ILE B 1 118 ? -11.164 3.977 -5.223 1 97.38 118 ILE B O 1
ATOM 3248 N N . LEU B 1 119 ? -11.805 6.102 -5.262 1 95.81 119 LEU B N 1
ATOM 3249 C CA . LEU B 1 119 ? -12.352 5.98 -6.609 1 95.81 119 LEU B CA 1
ATOM 3250 C C . LEU B 1 119 ? -11.25 5.688 -7.621 1 95.81 119 LEU B C 1
ATOM 3252 O O . LEU B 1 119 ? -11.461 4.926 -8.57 1 95.81 119 LEU B O 1
ATOM 3256 N N . ALA B 1 120 ? -10.117 6.27 -7.398 1 95.38 120 ALA B N 1
ATOM 3257 C CA . ALA B 1 120 ? -9 6.109 -8.328 1 95.38 120 ALA B CA 1
ATOM 3258 C C . ALA B 1 120 ? -8.445 4.691 -8.273 1 95.38 120 ALA B C 1
ATOM 3260 O O . ALA B 1 120 ? -7.875 4.207 -9.25 1 95.38 120 ALA B O 1
ATOM 3261 N N . VAL B 1 121 ? -8.617 3.982 -7.137 1 95.88 121 VAL B N 1
ATOM 3262 C CA . VAL B 1 121 ? -7.992 2.674 -7 1 95.88 121 VAL B CA 1
ATOM 3263 C C . VAL B 1 121 ? -9.062 1.588 -6.95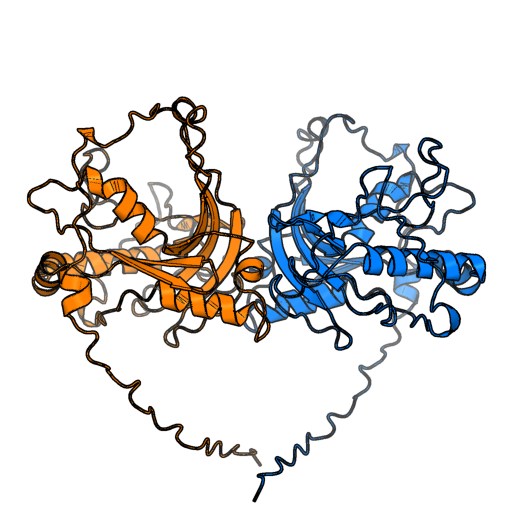3 1 95.88 121 VAL B C 1
ATOM 3265 O O . VAL B 1 121 ? -8.859 0.53 -6.352 1 95.88 121 VAL B O 1
ATOM 3268 N N . SER B 1 122 ? -10.164 1.906 -7.375 1 95.38 122 SER B N 1
ATOM 3269 C CA . SER B 1 122 ? -11.242 0.928 -7.441 1 95.38 122 SER B CA 1
ATOM 3270 C C . SER B 1 122 ? -11.93 0.952 -8.805 1 95.38 122 SER B C 1
ATOM 3272 O O . SER B 1 122 ? -11.891 1.965 -9.508 1 95.38 122 SER B O 1
ATOM 3274 N N . VAL B 1 123 ? -12.469 -0.182 -9.133 1 93.38 123 VAL B N 1
ATOM 3275 C CA . VAL B 1 123 ? -13.25 -0.213 -10.359 1 93.38 123 VAL B CA 1
ATOM 3276 C C . VAL B 1 123 ? -14.68 0.244 -10.07 1 93.38 123 VAL B C 1
ATOM 3278 O O . VAL B 1 123 ? -15.18 0.087 -8.953 1 93.38 123 VAL B O 1
ATOM 3281 N N . PRO B 1 124 ? -15.336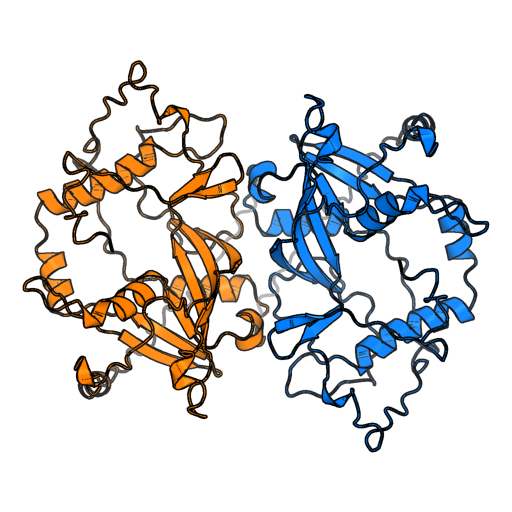 0.766 -11.039 1 91.75 124 PRO B N 1
ATOM 3282 C CA . PRO B 1 124 ? -16.703 1.241 -10.828 1 91.75 124 PRO B CA 1
ATOM 3283 C C . PRO B 1 124 ? -17.641 0.138 -10.352 1 91.75 124 PRO B C 1
ATOM 3285 O O . PRO B 1 124 ? -17.531 -1.011 -10.789 1 91.75 124 PRO B O 1
ATOM 3288 N N . ASN B 1 125 ? -18.531 0.504 -9.414 1 90 125 ASN B N 1
ATOM 3289 C CA . ASN B 1 125 ? -19.594 -0.356 -8.906 1 90 125 ASN B CA 1
ATOM 3290 C C . ASN B 1 125 ? -19.031 -1.535 -8.117 1 90 125 ASN B C 1
ATOM 3292 O O . ASN B 1 125 ? -19.672 -2.586 -8.031 1 90 125 ASN B O 1
ATOM 3296 N N . SER B 1 126 ? -17.875 -1.337 -7.68 1 92 126 SER B N 1
ATOM 3297 C CA . SER B 1 126 ? -17.281 -2.369 -6.84 1 92 126 SER B CA 1
ATOM 3298 C C . SER B 1 126 ? -17.609 -2.137 -5.367 1 92 126 SER B C 1
ATOM 3300 O O . SER B 1 126 ? -18.188 -1.11 -5.008 1 92 126 SER B O 1
ATOM 3302 N N . SER B 1 127 ? -17.297 -3.061 -4.574 1 93.56 127 SER B N 1
ATOM 3303 C CA . SER B 1 127 ? -17.578 -3.002 -3.143 1 93.56 127 SER B CA 1
ATOM 3304 C C . SER B 1 127 ? -16.688 -1.98 -2.441 1 93.56 127 SER B C 1
ATOM 3306 O O . SER B 1 127 ? -15.461 -2.08 -2.49 1 93.56 127 SER B O 1
ATOM 3308 N N . LEU B 1 128 ? -17.359 -1.044 -1.784 1 95.62 128 LEU B N 1
ATOM 3309 C CA . LEU B 1 128 ? -16.625 -0.063 -0.988 1 95.62 128 LEU B CA 1
ATOM 3310 C C . LEU B 1 128 ? -15.867 -0.739 0.149 1 95.62 128 LEU B C 1
ATOM 3312 O O . LEU B 1 128 ? -14.68 -0.469 0.358 1 95.62 128 LEU B O 1
ATOM 3316 N N . LYS B 1 129 ? -16.578 -1.636 0.828 1 95.75 129 LYS B N 1
ATOM 3317 C CA . LYS B 1 129 ? -15.984 -2.338 1.963 1 95.75 129 LYS B CA 1
ATOM 3318 C C . LYS B 1 129 ? -14.711 -3.08 1.549 1 95.75 129 LYS B C 1
ATOM 3320 O O . LYS B 1 129 ? -13.703 -3.045 2.26 1 95.75 129 LYS B O 1
ATOM 3325 N N . LYS B 1 130 ? -14.742 -3.684 0.459 1 96.06 130 LYS B N 1
ATOM 3326 C CA . LYS B 1 130 ? -13.586 -4.402 -0.065 1 96.06 130 LYS B CA 1
ATOM 3327 C C . LYS B 1 130 ? -12.453 -3.443 -0.428 1 96.06 130 LYS B C 1
ATOM 3329 O O . LYS B 1 130 ? -11.297 -3.691 -0.101 1 96.06 130 LYS B O 1
ATOM 3334 N N . SER B 1 131 ? -12.789 -2.311 -1.046 1 96.56 131 SER B N 1
ATOM 3335 C CA . SER B 1 131 ? -11.812 -1.332 -1.515 1 96.56 131 SER B CA 1
ATOM 3336 C C . SER B 1 131 ? -11.062 -0.693 -0.349 1 96.56 131 SER B C 1
ATOM 3338 O O . SER B 1 131 ? -9.914 -0.281 -0.494 1 96.56 131 SER B O 1
ATOM 3340 N N . ILE B 1 132 ? -11.75 -0.634 0.782 1 97.81 132 ILE B N 1
ATOM 3341 C CA . ILE B 1 132 ? -11.125 0.031 1.918 1 97.81 132 ILE B CA 1
ATOM 3342 C C . ILE B 1 132 ? -10.672 -1.009 2.939 1 97.81 132 ILE B C 1
ATOM 3344 O O . ILE B 1 132 ? -10.625 -0.73 4.141 1 97.81 132 ILE B O 1
ATOM 3348 N N . HIS B 1 133 ? -10.445 -2.26 2.51 1 97.19 133 HIS B N 1
ATOM 3349 C CA . HIS B 1 133 ? -9.844 -3.322 3.309 1 97.19 133 HIS B CA 1
ATOM 3350 C C . HIS B 1 133 ? -10.719 -3.68 4.5 1 97.19 133 HIS B C 1
ATOM 3352 O O . HIS B 1 133 ? -10.227 -3.842 5.617 1 97.19 133 HIS B O 1
ATOM 3358 N N . GLU B 1 134 ? -12.008 -3.688 4.297 1 96.38 134 GLU B N 1
ATOM 3359 C CA . GLU B 1 134 ? -13.023 -4.133 5.254 1 96.38 134 GLU B CA 1
ATOM 3360 C C . GLU B 1 134 ? -13.039 -3.234 6.488 1 96.38 134 GLU B C 1
ATOM 3362 O O . GLU B 1 134 ? -13.336 -3.695 7.594 1 96.38 134 GLU B O 1
ATOM 3367 N N . SER B 1 135 ? -12.625 -1.977 6.336 1 97.19 135 SER B N 1
ATOM 3368 C CA . SER B 1 135 ? -12.648 -1.021 7.438 1 97.19 135 SER B CA 1
ATOM 3369 C C . SER B 1 135 ? -14.07 -0.563 7.742 1 97.19 135 SER B C 1
ATOM 3371 O O . SER B 1 135 ? -14.938 -0.6 6.871 1 97.19 135 SER B O 1
ATOM 3373 N N . ASP B 1 136 ? -14.219 -0.121 8.953 1 97.06 136 ASP B N 1
ATOM 3374 C CA . ASP B 1 136 ? -15.523 0.325 9.406 1 97.06 136 ASP B CA 1
ATOM 3375 C C . ASP B 1 136 ? -15.68 1.837 9.258 1 97.06 136 ASP B C 1
ATOM 3377 O O . ASP B 1 136 ? -16.781 2.336 9 1 97.06 136 ASP B O 1
ATOM 3381 N N . PHE B 1 137 ? -14.57 2.525 9.391 1 97.06 137 PHE B N 1
ATOM 3382 C CA . PHE B 1 137 ? -14.602 3.982 9.414 1 97.06 137 PHE B CA 1
ATOM 3383 C C . PHE B 1 137 ? -13.625 4.562 8.398 1 97.06 137 PHE B C 1
ATOM 3385 O O . PHE B 1 137 ? -12.516 4.055 8.234 1 97.06 137 PHE B O 1
ATOM 3392 N N . ILE B 1 138 ? -14.055 5.547 7.684 1 97.5 138 ILE B N 1
ATOM 3393 C CA . ILE B 1 138 ? -13.188 6.406 6.887 1 97.5 138 ILE B CA 1
ATOM 3394 C C . ILE B 1 138 ? -13.086 7.785 7.535 1 97.5 138 ILE B C 1
ATOM 3396 O O . ILE B 1 138 ? -14.102 8.453 7.754 1 97.5 138 ILE B O 1
ATOM 3400 N N . VAL B 1 139 ? -11.922 8.172 7.832 1 95.81 139 VAL B N 1
ATOM 3401 C CA . VAL B 1 139 ? -11.742 9.406 8.594 1 95.81 139 VAL B CA 1
ATOM 3402 C C . VAL B 1 139 ? -10.352 9.984 8.312 1 95.81 139 VAL B C 1
ATOM 3404 O O . VAL B 1 139 ? -9.414 9.242 8.016 1 95.81 139 VAL B O 1
ATOM 3407 N N . TRP B 1 140 ? -10.281 11.273 8.32 1 94.81 140 TRP B N 1
ATOM 3408 C CA . TRP B 1 140 ? -8.984 11.93 8.211 1 94.81 140 TRP B CA 1
ATOM 3409 C C . TRP B 1 140 ? -8.234 11.883 9.539 1 94.81 140 TRP B C 1
ATOM 3411 O O . TRP B 1 140 ? -8.844 11.992 10.602 1 94.81 140 TRP B O 1
ATOM 3421 N N . ARG B 1 141 ? -6.941 11.75 9.461 1 92.31 141 ARG B N 1
ATOM 3422 C CA . ARG B 1 141 ? -6.141 11.57 10.664 1 92.31 141 ARG B CA 1
ATOM 3423 C C . ARG B 1 141 ? -6.359 12.727 11.641 1 92.31 141 ARG B C 1
ATOM 3425 O O . ARG B 1 141 ? -6.461 12.508 12.852 1 92.31 141 ARG B O 1
ATOM 3432 N N . GLY B 1 142 ? -6.387 13.938 11.164 1 87.94 142 GLY B N 1
ATOM 3433 C CA . GLY B 1 142 ? -6.629 15.086 12.023 1 87.94 142 GLY B CA 1
ATOM 3434 C C . GLY B 1 142 ? -7.918 14.969 12.82 1 87.94 142 GLY B C 1
ATOM 3435 O O . GLY B 1 142 ? -7.973 15.375 13.984 1 87.94 142 GLY B O 1
ATOM 3436 N N . THR B 1 143 ? -8.891 14.406 12.266 1 88.5 143 THR B N 1
ATOM 3437 C CA . THR B 1 143 ? -10.172 14.219 12.93 1 88.5 143 THR B CA 1
ATOM 3438 C C . THR B 1 143 ? -10.055 13.195 14.055 1 88.5 143 THR B C 1
ATOM 3440 O O . THR B 1 143 ? -10.633 13.375 15.133 1 88.5 143 THR B O 1
ATOM 3443 N N . ILE B 1 144 ? -9.352 12.141 13.797 1 86.38 144 ILE B N 1
ATOM 3444 C CA . ILE B 1 144 ? -9.117 11.141 14.828 1 86.38 144 ILE B CA 1
ATOM 3445 C C . ILE B 1 144 ? -8.453 11.789 16.031 1 86.38 144 ILE B C 1
ATOM 3447 O O . ILE B 1 144 ? -8.875 11.586 17.172 1 86.38 144 ILE B O 1
ATOM 3451 N N . THR B 1 145 ? -7.434 12.57 15.75 1 83 145 THR B N 1
ATOM 3452 C CA . THR B 1 145 ? -6.691 13.258 16.797 1 83 145 THR B CA 1
ATOM 3453 C C . THR B 1 145 ? -7.609 14.18 17.594 1 83 145 THR B C 1
ATOM 3455 O O . THR B 1 145 ? -7.574 14.18 18.828 1 83 145 THR B O 1
ATOM 3458 N N . ARG B 1 146 ? -8.383 14.914 16.875 1 83.44 146 ARG B N 1
ATOM 3459 C CA . ARG B 1 146 ? -9.305 15.828 17.531 1 83.44 146 ARG B CA 1
ATOM 3460 C C . ARG B 1 146 ? -10.297 15.07 18.422 1 83.44 146 ARG B C 1
ATOM 3462 O O . ARG B 1 146 ? -10.586 15.492 19.531 1 83.44 146 ARG B O 1
ATOM 3469 N N . LEU B 1 147 ? -10.789 13.984 17.953 1 83.12 147 LEU B N 1
ATOM 3470 C CA . LEU B 1 147 ? -11.734 13.172 18.703 1 83.12 147 LEU B CA 1
ATOM 3471 C C . LEU B 1 147 ? -11.07 12.586 19.953 1 83.12 147 LEU B C 1
ATOM 3473 O O . LEU B 1 147 ? -11.672 12.57 21.031 1 83.12 147 LEU B O 1
ATOM 3477 N N . MET B 1 148 ? -9.852 12.211 19.797 1 76.56 148 MET B N 1
ATOM 3478 C CA . MET B 1 148 ? -9.125 11.586 20.891 1 76.56 148 MET B CA 1
ATOM 3479 C C . MET B 1 148 ? -8.781 12.609 21.969 1 76.56 148 MET B C 1
ATOM 3481 O O . MET B 1 148 ? -8.758 12.273 23.156 1 76.56 148 MET B O 1
ATOM 3485 N N . PHE B 1 149 ? -8.633 13.844 21.562 1 74.31 149 PHE B N 1
ATOM 3486 C CA . PHE B 1 149 ? -8.211 14.867 22.516 1 74.31 149 PHE B CA 1
ATOM 3487 C C . PHE B 1 149 ? -9.398 15.703 22.984 1 74.31 149 PHE B C 1
ATOM 3489 O O . PHE B 1 149 ? -9.25 16.562 23.859 1 74.31 149 PHE B O 1
ATOM 3496 N N . SER B 1 150 ? -10.5 15.438 22.453 1 75.06 150 SER B N 1
ATOM 3497 C CA . SER B 1 150 ? -11.68 16.234 22.75 1 75.06 150 SER B CA 1
ATOM 3498 C C . SER B 1 150 ? -11.984 16.25 24.234 1 75.06 150 SER B C 1
ATOM 3500 O O . SER B 1 150 ? -12.453 17.25 24.781 1 75.06 150 SER B O 1
ATOM 3502 N N . CYS B 1 151 ? -11.633 15.164 24.906 1 68.19 151 CYS B N 1
ATOM 3503 C CA . CYS B 1 151 ? -11.938 15.07 26.328 1 68.19 151 CYS B CA 1
ATOM 3504 C C . CYS B 1 151 ? -11.031 15.992 27.141 1 68.19 151 CYS B C 1
ATOM 3506 O O . CYS B 1 151 ? -11.352 16.344 28.281 1 68.19 151 CYS B O 1
ATOM 3508 N N . TYR B 1 152 ? -9.992 16.469 26.5 1 68.19 152 TYR B N 1
ATOM 3509 C CA . TYR B 1 152 ? -9.023 17.312 27.188 1 68.19 152 TYR B CA 1
ATOM 3510 C C . TYR B 1 152 ? -9.156 18.766 26.734 1 68.19 152 TYR B C 1
ATOM 3512 O O . TYR B 1 152 ? -8.492 19.656 27.281 1 68.19 152 TYR B O 1
ATOM 3520 N N . ASP B 1 153 ? -9.984 18.906 25.781 1 67.62 153 ASP B N 1
ATOM 3521 C CA . ASP B 1 153 ? -10.141 20.234 25.203 1 67.62 153 ASP B CA 1
ATOM 3522 C C . ASP B 1 153 ? -11.086 21.094 26.047 1 67.62 153 ASP B C 1
ATOM 3524 O O . ASP B 1 153 ? -12.211 21.375 25.641 1 67.62 153 ASP B O 1
ATOM 3528 N N . ASN B 1 154 ? -10.695 21.453 27.25 1 63.88 154 ASN B N 1
ATOM 3529 C CA . ASN B 1 154 ? -11.555 22.219 28.141 1 63.88 154 ASN B CA 1
ATOM 3530 C C . ASN B 1 154 ? -10.938 23.562 28.5 1 63.88 154 ASN B C 1
ATOM 3532 O O . ASN B 1 154 ? -11.438 24.266 29.391 1 63.88 154 ASN B O 1
ATOM 3536 N N . GLY B 1 155 ? -10.008 23.922 27.781 1 63.16 155 GLY B N 1
ATOM 3537 C CA . GLY B 1 155 ? -9.367 25.172 28.156 1 63.16 155 GLY B CA 1
ATOM 3538 C C . GLY B 1 155 ? -10.016 26.391 27.516 1 63.16 155 GLY B C 1
ATOM 3539 O O . GLY B 1 155 ? -10.953 26.25 26.734 1 63.16 155 GLY B O 1
ATOM 3540 N N . PRO B 1 156 ? -9.719 27.594 28 1 63.09 156 PRO B N 1
ATOM 3541 C CA . PRO B 1 156 ? -10.297 28.859 27.516 1 63.09 156 PRO B CA 1
ATOM 3542 C C . PRO B 1 156 ? -10.148 29.031 26 1 63.09 156 PRO B C 1
ATOM 3544 O O . PRO B 1 156 ? -10.977 29.703 25.375 1 63.09 156 PRO B O 1
ATOM 3547 N N . ASN B 1 157 ? -9.203 28.328 25.484 1 66.75 157 ASN B N 1
ATOM 3548 C CA . ASN B 1 157 ? -8.969 28.469 24.047 1 66.75 157 ASN B CA 1
ATOM 3549 C C . ASN B 1 157 ? -9.531 27.297 23.266 1 66.75 157 ASN B C 1
ATOM 3551 O O . ASN B 1 157 ? -9.195 27.109 22.094 1 66.75 157 ASN B O 1
ATOM 3555 N N . SER B 1 158 ? -10.422 26.656 23.984 1 76.31 158 SER B N 1
ATOM 3556 C CA . SER B 1 158 ? -11.023 25.5 23.312 1 76.31 158 SER B CA 1
ATOM 3557 C C . SER B 1 158 ? -12.008 25.938 22.234 1 76.31 158 SER B C 1
ATOM 3559 O O . SER B 1 158 ? -12.781 26.875 22.438 1 76.31 158 SER B O 1
ATOM 3561 N N . VAL B 1 159 ? -11.914 25.328 21.062 1 77.38 159 VAL B N 1
ATOM 3562 C CA . VAL B 1 159 ? -12.812 25.688 19.969 1 77.38 159 VAL B CA 1
ATOM 3563 C C . VAL B 1 159 ? -13.914 24.625 19.844 1 77.38 159 VAL B C 1
ATOM 3565 O O . VAL B 1 159 ? -14.805 24.75 19.016 1 77.38 159 VAL B O 1
ATOM 3568 N N . GLY B 1 160 ? -13.859 23.703 20.703 1 77.69 160 GLY B N 1
ATOM 3569 C CA . GLY B 1 160 ? -14.844 22.641 20.625 1 77.69 160 GLY B CA 1
ATOM 3570 C C . GLY B 1 160 ? -14.625 21.719 19.438 1 77.69 160 GLY B C 1
ATOM 3571 O O . GLY B 1 160 ? -13.695 21.906 18.656 1 77.69 160 GLY B O 1
ATOM 3572 N N . VAL B 1 161 ? -15.352 20.6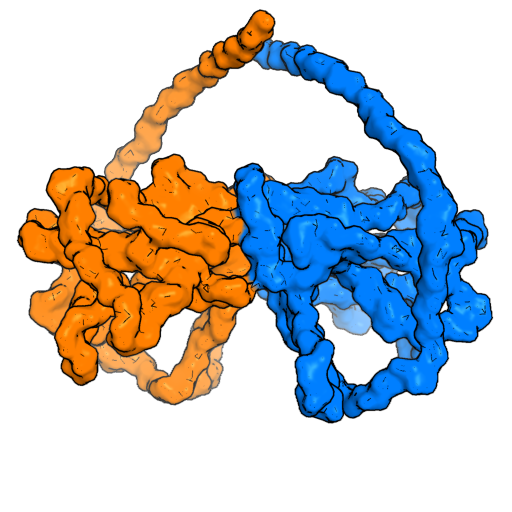56 19.422 1 81.69 161 VAL B N 1
ATOM 3573 C CA . VAL B 1 161 ? -15.258 19.688 18.328 1 81.69 161 VAL B CA 1
ATOM 3574 C C . VAL B 1 161 ? -16.641 19.406 17.75 1 81.69 161 VAL B C 1
ATOM 3576 O O . VAL B 1 161 ? -17.594 19.188 18.5 1 81.69 161 VAL B O 1
ATOM 3579 N N . LYS B 1 162 ? -16.781 19.625 16.5 1 85.56 162 LYS B N 1
ATOM 3580 C CA . LYS B 1 162 ? -17.984 19.281 15.758 1 85.56 162 LYS B CA 1
ATOM 3581 C C . LYS B 1 162 ? -17.688 18.297 14.633 1 85.56 162 LYS B C 1
ATOM 3583 O O . LYS B 1 162 ? -16.828 18.562 13.789 1 85.56 162 LYS B O 1
ATOM 3588 N N . VAL B 1 163 ? -18.391 17.109 14.68 1 87.81 163 VAL B N 1
ATOM 3589 C CA . VAL B 1 163 ? -18.141 16.094 13.672 1 87.81 163 VAL B CA 1
ATOM 3590 C C . VAL B 1 163 ? -19.469 15.625 13.07 1 87.81 163 VAL B C 1
ATOM 3592 O O . VAL B 1 163 ? -20.5 15.625 13.75 1 87.81 163 VAL B O 1
ATOM 3595 N N . ALA B 1 164 ? -19.438 15.414 11.789 1 89.81 164 ALA B N 1
ATOM 3596 C CA . ALA B 1 164 ? -20.547 14.773 11.094 1 89.81 164 ALA B CA 1
ATOM 3597 C C . ALA B 1 164 ? -20.203 13.328 10.734 1 89.81 164 ALA B C 1
ATOM 3599 O O . ALA B 1 164 ? -19.078 13.031 10.336 1 89.81 164 ALA B O 1
ATOM 3600 N N . CYS B 1 165 ? -21.156 12.422 10.977 1 92.5 165 CYS B N 1
ATOM 3601 C CA . CYS B 1 165 ? -20.984 11.008 10.656 1 92.5 165 CYS B CA 1
ATOM 3602 C C . CYS B 1 165 ? -22.125 10.516 9.758 1 92.5 165 CYS B C 1
ATOM 3604 O O . CYS B 1 165 ? -23.281 10.812 10.008 1 92.5 165 CYS B O 1
ATOM 3606 N N . CYS B 1 166 ? -21.781 9.906 8.656 1 93.44 166 CYS B N 1
ATOM 3607 C CA . CYS B 1 166 ? -22.734 9.312 7.738 1 93.44 166 CYS B CA 1
ATOM 3608 C C . CYS B 1 166 ? -22.391 7.852 7.457 1 93.44 166 CYS B C 1
ATOM 3610 O O . CYS B 1 166 ? -21.219 7.504 7.285 1 93.44 166 CYS B O 1
ATOM 3612 N N . LYS B 1 167 ? -23.406 7.055 7.484 1 94.81 167 LYS B N 1
ATOM 3613 C CA . LYS B 1 167 ? -23.219 5.656 7.098 1 94.81 167 LYS B CA 1
ATOM 3614 C C . LYS B 1 167 ? -23.625 5.43 5.645 1 94.81 167 LYS B C 1
ATOM 3616 O O . LYS B 1 167 ? -24.734 5.785 5.242 1 94.81 167 LYS B O 1
ATOM 3621 N N . PHE B 1 168 ? -22.766 4.984 4.895 1 94.25 168 PHE B N 1
ATOM 3622 C CA . PHE B 1 168 ? -23.016 4.676 3.488 1 94.25 168 PHE B CA 1
ATOM 3623 C C . PHE B 1 168 ? -22.422 3.314 3.129 1 94.25 168 PHE B C 1
ATOM 3625 O O . PHE B 1 168 ? -21.219 3.086 3.295 1 94.25 168 PHE B O 1
ATOM 3632 N N . LYS B 1 169 ? -23.25 2.35 2.682 1 93.5 169 LYS B N 1
ATOM 3633 C CA . LYS B 1 169 ? -22.844 1.005 2.27 1 93.5 169 LYS B CA 1
ATOM 3634 C C . LYS B 1 169 ? -22.062 0.302 3.367 1 93.5 169 LYS B C 1
ATOM 3636 O O . LYS B 1 169 ? -21 -0.282 3.104 1 93.5 169 LYS B O 1
ATOM 3641 N N . GLY B 1 170 ? -22.484 0.512 4.578 1 93.94 170 GLY B N 1
ATOM 3642 C CA . GLY B 1 170 ? -21.938 -0.216 5.711 1 93.94 170 GLY B CA 1
ATOM 3643 C C . GLY B 1 170 ? -20.688 0.415 6.27 1 93.94 170 GLY B C 1
ATOM 3644 O O . GLY B 1 170 ? -20.047 -0.144 7.168 1 93.94 170 GLY B O 1
ATOM 3645 N N . VAL B 1 171 ? -20.297 1.565 5.742 1 96.75 171 VAL B N 1
ATOM 3646 C CA . VAL B 1 171 ? -19.078 2.244 6.172 1 96.75 171 VAL B CA 1
ATOM 3647 C C . VAL B 1 171 ? -19.422 3.604 6.773 1 96.75 171 VAL B C 1
ATOM 3649 O O . VAL B 1 171 ? -20.266 4.32 6.242 1 96.75 171 VAL B O 1
ATOM 3652 N N . TYR B 1 172 ? -18.797 3.941 7.852 1 97.19 172 TYR B N 1
ATOM 3653 C CA . TYR B 1 172 ? -19.031 5.23 8.5 1 97.19 172 TYR B CA 1
ATOM 3654 C C . TYR B 1 172 ? -18.016 6.262 8.023 1 97.19 172 TYR B C 1
ATOM 3656 O O . TYR B 1 172 ? -16.797 6.047 8.141 1 97.19 172 TYR B O 1
ATOM 3664 N N . PHE B 1 173 ? -18.562 7.344 7.508 1 96.19 173 PHE B N 1
ATOM 3665 C CA . PHE B 1 173 ? -17.734 8.484 7.121 1 96.19 173 PHE B CA 1
ATOM 3666 C C . PHE B 1 173 ? -17.781 9.57 8.188 1 96.19 173 PHE B C 1
ATOM 3668 O O . PHE B 1 173 ? -18.859 10.016 8.586 1 96.19 173 PHE B O 1
ATOM 3675 N N . ILE B 1 174 ? -16.609 9.945 8.633 1 93.81 174 ILE B N 1
ATOM 3676 C CA . ILE B 1 174 ? -16.562 10.969 9.672 1 93.81 174 ILE B CA 1
ATOM 3677 C C . ILE B 1 174 ? -15.828 12.203 9.141 1 93.81 174 ILE B C 1
ATOM 3679 O O . ILE B 1 174 ? -14.734 12.102 8.594 1 93.81 174 ILE B O 1
ATOM 3683 N N . ARG B 1 175 ? -16.469 13.273 9.297 1 90.69 175 ARG B N 1
ATOM 3684 C CA . ARG B 1 175 ? -15.883 14.539 8.875 1 90.69 175 ARG B CA 1
ATOM 3685 C C . ARG B 1 175 ? -15.938 15.57 10 1 90.69 175 ARG B C 1
ATOM 3687 O O . ARG B 1 175 ? -16.938 15.672 10.703 1 90.69 175 ARG B O 1
ATOM 3694 N N . GLU B 1 176 ? -14.867 16.219 10.109 1 87.31 176 GLU B N 1
ATOM 3695 C CA . GLU B 1 176 ? -14.859 17.344 11.047 1 87.31 176 GLU B CA 1
ATOM 3696 C C . GLU B 1 176 ? -15.469 18.594 10.422 1 87.31 176 GLU B C 1
ATOM 3698 O O . GLU B 1 176 ? -15.219 18.891 9.258 1 87.31 176 GLU B O 1
ATOM 3703 N N . LEU B 1 177 ? -16.312 19.234 11.203 1 85 177 LEU B N 1
ATOM 3704 C CA . LEU B 1 177 ? -16.906 20.5 10.797 1 85 177 LEU B CA 1
ATOM 3705 C C . LEU B 1 177 ? -16.344 21.641 11.625 1 85 177 LEU B C 1
ATOM 3707 O O . LEU B 1 177 ? -15.969 21.453 12.789 1 85 177 LEU B O 1
ATOM 3711 N N . ASN B 1 178 ? -16.281 22.766 10.984 1 84.31 178 ASN B N 1
ATOM 3712 C CA . ASN B 1 178 ? -15.836 23.938 11.727 1 84.31 178 ASN B CA 1
ATOM 3713 C C . ASN B 1 178 ? -16.891 24.422 12.711 1 84.31 178 ASN B C 1
ATOM 3715 O O . ASN B 1 178 ? -18.047 24.656 12.328 1 84.31 178 ASN B O 1
ATOM 3719 N N . THR B 1 179 ? -16.406 24.531 13.938 1 84.75 179 THR B N 1
ATOM 3720 C CA . THR B 1 179 ? -17.297 25.141 14.922 1 84.75 179 THR B CA 1
ATOM 3721 C C . THR B 1 179 ? -17.375 26.656 14.719 1 84.75 179 THR B C 1
ATOM 3723 O O . THR B 1 179 ? -16.547 27.234 14.031 1 84.75 179 THR B O 1
ATOM 3726 N N . LYS B 1 180 ? -18.422 27.266 15.312 1 85.25 180 LYS B N 1
ATOM 3727 C CA . LYS B 1 180 ? -18.562 28.719 15.242 1 85.25 180 LYS B CA 1
ATOM 3728 C C . LYS B 1 180 ? -17.328 29.406 15.836 1 85.25 180 LYS B C 1
ATOM 3730 O O . LYS B 1 180 ? -16.844 30.391 15.297 1 85.25 180 LYS B O 1
ATOM 3735 N N . THR B 1 181 ? -16.891 28.828 16.891 1 84.5 181 THR B N 1
ATOM 3736 C CA . THR B 1 181 ? -15.719 29.391 17.562 1 84.5 181 THR B CA 1
ATOM 3737 C C . THR B 1 181 ? -14.477 29.266 16.688 1 84.5 181 THR B C 1
ATOM 3739 O O . THR B 1 181 ? -13.68 30.203 16.594 1 84.5 181 THR B O 1
ATOM 3742 N N . LYS B 1 182 ? -14.336 28.141 16.078 1 82.06 182 LYS B N 1
ATOM 3743 C CA . LYS B 1 182 ? -13.195 27.953 15.188 1 82.06 182 LYS B CA 1
ATOM 3744 C C . LYS B 1 182 ? -13.234 28.938 14.023 1 82.06 182 LYS B C 1
ATOM 3746 O O . LYS B 1 182 ? -12.211 29.516 13.656 1 82.06 182 LYS B O 1
ATOM 3751 N N . ILE B 1 183 ? -14.383 29.094 13.477 1 83.81 183 ILE B N 1
ATOM 3752 C CA . ILE B 1 183 ? -14.555 30.031 12.359 1 83.81 183 ILE B CA 1
ATOM 3753 C C . ILE B 1 183 ? -14.211 31.438 12.812 1 83.81 183 ILE B C 1
ATOM 3755 O O . ILE B 1 183 ? -13.516 32.188 12.102 1 83.81 183 ILE B O 1
ATOM 3759 N N . LYS B 1 184 ? -14.648 31.766 13.984 1 84.31 184 LYS B N 1
ATOM 3760 C CA . LYS B 1 184 ? -14.367 33.094 14.531 1 84.31 184 LYS B CA 1
ATOM 3761 C C . LYS B 1 184 ? -12.875 33.281 14.75 1 84.31 184 LYS B C 1
ATOM 3763 O O . LYS B 1 184 ? -12.328 34.344 14.406 1 84.31 184 LYS B O 1
ATOM 3768 N N . ASN B 1 185 ? -12.297 32.312 15.289 1 79.94 185 ASN B N 1
ATOM 3769 C CA . ASN B 1 185 ? -10.859 32.375 15.547 1 79.94 185 ASN B CA 1
ATOM 3770 C C . ASN B 1 185 ? -10.062 32.5 14.25 1 79.94 185 ASN B C 1
ATOM 3772 O O . ASN B 1 185 ? -9.094 33.25 14.18 1 79.94 185 ASN B O 1
ATOM 3776 N N . GLU B 1 186 ? -10.484 31.75 13.273 1 77.75 186 GLU B N 1
ATOM 3777 C CA . GLU B 1 186 ? -9.797 31.781 11.984 1 77.75 186 GLU B CA 1
ATOM 3778 C C . GLU B 1 186 ? -9.945 33.156 11.328 1 77.75 186 GLU B C 1
ATOM 3780 O O . GLU B 1 186 ? -9 33.656 10.703 1 77.75 186 GLU B O 1
ATOM 3785 N N . ASN B 1 187 ? -11.062 33.688 11.492 1 80.44 187 ASN B N 1
ATOM 3786 C CA . ASN B 1 187 ? -11.344 34.969 10.883 1 80.44 187 ASN B CA 1
ATOM 3787 C C . ASN B 1 187 ? -10.672 36.125 11.648 1 80.44 187 ASN B C 1
ATOM 3789 O O . ASN B 1 187 ? -10.516 37.219 11.117 1 80.44 187 ASN B O 1
ATOM 3793 N N . SER B 1 188 ? -10.242 35.781 12.844 1 80.56 188 SER B N 1
ATOM 3794 C CA . SER B 1 188 ? -9.648 36.812 13.672 1 80.56 188 SER B CA 1
ATOM 3795 C C . SER B 1 188 ? -8.133 36.656 13.773 1 80.56 188 SER B C 1
ATOM 3797 O O . SER B 1 188 ? -7.496 37.219 14.664 1 80.56 188 SER B O 1
ATOM 3799 N N . LYS B 1 189 ? -7.68 35.844 12.938 1 77.88 189 LYS B N 1
ATOM 3800 C CA . LYS B 1 189 ? -6.238 35.594 13 1 77.88 189 LYS B CA 1
ATOM 3801 C C . LYS B 1 189 ? -5.457 36.875 12.766 1 77.88 189 LYS B C 1
ATOM 3803 O O . LYS B 1 189 ? -5.793 37.656 11.867 1 77.88 189 LYS B O 1
ATOM 3808 N N . THR B 1 190 ? -4.457 37.094 13.523 1 80 190 THR B N 1
ATOM 3809 C CA . THR B 1 190 ? -3.576 38.25 13.414 1 80 190 THR B CA 1
ATOM 3810 C C . THR B 1 190 ? -2.545 38.031 12.305 1 80 190 THR B C 1
ATOM 3812 O O . THR B 1 190 ? -2.344 36.906 11.844 1 80 190 THR B O 1
ATOM 3815 N N . ASP B 1 191 ? -1.984 39.031 11.891 1 79.12 191 ASP B N 1
ATOM 3816 C CA . ASP B 1 191 ? -0.904 39 10.906 1 79.12 191 ASP B CA 1
ATOM 3817 C C . ASP B 1 191 ? 0.236 38.094 11.398 1 79.12 191 ASP B C 1
ATOM 3819 O O . ASP B 1 191 ? 0.86 37.375 10.609 1 79.12 191 ASP B O 1
ATOM 3823 N N . TYR B 1 192 ? 0.329 38.188 12.68 1 79.75 192 TYR B N 1
ATOM 3824 C CA . TYR B 1 192 ? 1.393 37.375 13.273 1 79.75 192 TYR B CA 1
ATOM 3825 C C . TYR B 1 192 ? 1.102 35.875 13.117 1 79.75 192 TYR B C 1
ATOM 3827 O O . TYR B 1 192 ? 1.984 35.125 12.734 1 79.75 192 TYR B O 1
ATOM 3835 N N . GLU B 1 193 ? -0.116 35.531 13.32 1 77.19 193 GLU B N 1
ATOM 3836 C CA . GLU B 1 193 ? -0.508 34.125 13.203 1 77.19 193 GLU B CA 1
ATOM 3837 C C . GLU B 1 193 ? -0.392 33.625 11.766 1 77.19 193 GLU B C 1
ATOM 3839 O O . GLU B 1 193 ? 0.032 32.5 11.516 1 77.19 193 GLU B O 1
ATOM 3844 N N . GLU B 1 194 ? -0.685 34.469 10.906 1 79.38 194 GLU B N 1
ATOM 3845 C CA . GLU B 1 194 ? -0.575 34.125 9.492 1 79.38 194 GLU B CA 1
ATOM 3846 C C . GLU B 1 194 ? 0.885 33.969 9.07 1 79.38 194 GLU B C 1
ATOM 3848 O O . GLU B 1 194 ? 1.225 33.094 8.281 1 79.38 194 GLU B O 1
ATOM 3853 N N . LYS B 1 195 ? 1.672 34.875 9.578 1 79.75 195 LYS B N 1
ATOM 3854 C CA . LYS B 1 195 ? 3.102 34.812 9.289 1 79.75 195 LYS B CA 1
ATOM 3855 C C . LYS B 1 195 ? 3.723 33.531 9.836 1 79.75 195 LYS B C 1
ATOM 3857 O O . LYS B 1 195 ? 4.586 32.938 9.195 1 79.75 195 LYS B O 1
ATOM 3862 N N . MET B 1 196 ? 3.221 33.125 10.984 1 76.75 196 MET B N 1
ATOM 3863 C CA . MET B 1 196 ? 3.727 31.906 11.586 1 76.75 196 MET B CA 1
ATOM 3864 C C . MET B 1 196 ? 3.336 30.688 10.75 1 76.75 196 MET B C 1
ATOM 3866 O O . MET B 1 196 ? 4.137 29.766 10.578 1 76.75 196 MET B O 1
ATOM 3870 N N . CYS B 1 197 ? 2.125 30.766 10.281 1 76.56 197 CYS B N 1
ATOM 3871 C CA . CYS B 1 197 ? 1.674 29.703 9.398 1 76.56 197 CYS B CA 1
ATOM 3872 C C . CYS B 1 197 ? 2.52 29.641 8.133 1 76.56 197 CYS B C 1
ATOM 3874 O O . CYS B 1 197 ? 2.969 28.578 7.727 1 76.56 197 CYS B O 1
ATOM 3876 N N . PHE B 1 198 ? 2.764 30.781 7.598 1 81.56 198 PHE B N 1
ATOM 3877 C CA . PHE B 1 198 ? 3.598 30.875 6.406 1 81.56 198 PHE B CA 1
ATOM 3878 C C . PHE B 1 198 ? 5.004 30.375 6.691 1 81.56 198 PHE B C 1
ATOM 3880 O O . PHE B 1 198 ? 5.582 29.641 5.879 1 81.56 198 PHE B O 1
ATOM 3887 N N . ALA B 1 199 ? 5.492 30.75 7.773 1 78.75 199 ALA B N 1
ATOM 3888 C CA . ALA B 1 199 ? 6.848 30.359 8.156 1 78.75 199 ALA B CA 1
ATOM 3889 C C . ALA B 1 199 ? 6.977 28.844 8.242 1 78.75 199 ALA B C 1
ATOM 3891 O O . ALA B 1 199 ? 8.016 28.266 7.906 1 78.75 199 ALA B O 1
ATOM 3892 N N . GLY B 1 200 ? 5.926 28.172 8.703 1 79.94 200 GLY B N 1
ATOM 3893 C CA . GLY B 1 200 ? 5.926 26.719 8.742 1 79.94 200 GLY B CA 1
ATOM 3894 C C . GLY B 1 200 ? 6.051 26.078 7.367 1 79.94 200 GLY B C 1
ATOM 3895 O O . GLY B 1 200 ? 6.844 25.156 7.172 1 79.94 200 GLY B O 1
ATOM 3896 N N . HIS B 1 201 ? 5.363 26.641 6.512 1 82.56 201 HIS B N 1
ATOM 3897 C CA . HIS B 1 201 ? 5.406 26.125 5.148 1 82.56 201 HIS B CA 1
ATOM 3898 C C . HIS B 1 201 ? 6.746 26.438 4.488 1 82.56 201 HIS B C 1
ATOM 3900 O O . HIS B 1 201 ? 7.266 25.625 3.717 1 82.56 201 HIS B O 1
ATOM 3906 N N . LYS B 1 202 ? 7.18 27.609 4.75 1 83.38 202 LYS B N 1
ATOM 3907 C CA . LYS B 1 202 ? 8.477 28 4.199 1 83.38 202 LYS B CA 1
ATOM 3908 C C . LYS B 1 202 ? 9.594 27.125 4.734 1 83.38 202 LYS B C 1
ATOM 3910 O O . LYS B 1 202 ? 10.508 26.75 3.994 1 83.38 202 LYS B O 1
ATOM 3915 N N . PHE B 1 203 ? 9.508 26.844 6.039 1 84 203 PHE B N 1
ATOM 3916 C CA . PHE B 1 203 ? 10.484 25.953 6.645 1 84 203 PHE B CA 1
ATOM 3917 C C . PHE B 1 203 ? 10.508 24.609 5.926 1 84 203 PHE B C 1
ATOM 3919 O O . PHE B 1 203 ? 11.578 24.094 5.609 1 84 203 PHE B O 1
ATOM 3926 N N . GLU B 1 204 ? 9.344 24.078 5.66 1 85.12 204 GLU B N 1
ATOM 3927 C CA . GLU B 1 204 ? 9.242 22.812 4.93 1 85.12 204 GLU B CA 1
ATOM 3928 C C . GLU B 1 204 ? 9.883 22.922 3.549 1 85.12 204 GLU B C 1
ATOM 3930 O O . GLU B 1 204 ? 10.562 22 3.094 1 85.12 204 GLU B O 1
ATOM 3935 N N . GLN B 1 205 ? 9.664 23.984 2.965 1 85.06 205 GLN B N 1
ATOM 3936 C CA . GLN B 1 205 ? 10.227 24.203 1.641 1 85.06 205 GLN B CA 1
ATOM 3937 C C . GLN B 1 205 ? 11.758 24.219 1.69 1 85.06 205 GLN B C 1
ATOM 3939 O O . GLN B 1 205 ? 12.414 23.719 0.772 1 85.06 205 GLN B O 1
ATOM 3944 N N . ILE B 1 206 ? 12.273 24.75 2.736 1 84 206 ILE B N 1
ATOM 3945 C CA . ILE B 1 206 ? 13.711 24.938 2.867 1 84 206 ILE B CA 1
ATOM 3946 C C . ILE B 1 206 ? 14.375 23.609 3.178 1 84 206 ILE B C 1
ATOM 3948 O O . ILE B 1 206 ? 15.508 23.344 2.744 1 84 206 ILE B O 1
ATOM 3952 N N . VAL B 1 207 ? 13.609 22.75 3.828 1 87.56 207 VAL B N 1
ATOM 3953 C CA . VAL B 1 207 ? 14.297 21.562 4.348 1 87.56 207 VAL B CA 1
ATOM 3954 C C . VAL B 1 207 ? 13.891 20.344 3.535 1 87.56 207 VAL B C 1
ATOM 3956 O O . VAL B 1 207 ? 14.172 19.203 3.932 1 87.56 207 VAL B O 1
ATOM 3959 N N . THR B 1 208 ? 13.25 20.484 2.492 1 91.62 208 THR B N 1
ATOM 3960 C CA . THR B 1 208 ? 12.875 19.344 1.657 1 91.62 208 THR B CA 1
ATOM 3961 C C . THR B 1 208 ? 13.258 19.594 0.202 1 91.62 208 THR B C 1
ATOM 3963 O O . THR B 1 208 ? 13.406 20.734 -0.22 1 91.62 208 THR B O 1
ATOM 3966 N N . VAL B 1 209 ? 13.453 18.5 -0.515 1 93.62 209 VAL B N 1
ATOM 3967 C CA . VAL B 1 209 ? 13.836 18.562 -1.923 1 93.62 209 VAL B CA 1
ATOM 3968 C C . VAL B 1 209 ? 13.023 17.547 -2.719 1 93.62 209 VAL B C 1
ATOM 3970 O O . VAL B 1 209 ? 12.602 16.516 -2.176 1 93.62 209 VAL B O 1
ATOM 3973 N N . GLU B 1 210 ? 12.844 17.844 -3.926 1 91.94 210 GLU B N 1
ATOM 3974 C CA . GLU B 1 210 ? 12.086 16.938 -4.793 1 91.94 210 GLU B CA 1
ATOM 3975 C C . GLU B 1 210 ? 12.844 15.648 -5.047 1 91.94 210 GLU B C 1
ATOM 3977 O O . GLU B 1 210 ? 12.25 14.57 -5.086 1 91.94 210 GLU B O 1
ATOM 3982 N N . ASP B 1 211 ? 14.172 15.773 -5.27 1 92.62 211 ASP B N 1
ATOM 3983 C CA . ASP B 1 211 ? 15.039 14.617 -5.492 1 92.62 211 ASP B CA 1
ATOM 3984 C C . ASP B 1 211 ? 16.312 14.719 -4.656 1 92.62 211 ASP B C 1
ATOM 3986 O O . ASP B 1 211 ? 16.766 15.82 -4.332 1 92.62 211 ASP B O 1
ATOM 3990 N N . LEU B 1 212 ? 16.906 13.578 -4.414 1 90.19 212 LEU B N 1
ATOM 3991 C CA . LEU B 1 212 ? 18.031 13.508 -3.482 1 90.19 212 LEU B CA 1
ATOM 3992 C C . LEU B 1 212 ? 19.219 14.289 -4.012 1 90.19 212 LEU B C 1
ATOM 3994 O O . LEU B 1 212 ? 20.031 14.789 -3.232 1 90.19 212 LEU B O 1
ATOM 3998 N N . ASN B 1 213 ? 19.328 14.438 -5.289 1 88 213 ASN B N 1
ATOM 3999 C CA . ASN B 1 213 ? 20.469 15.109 -5.887 1 88 213 ASN B CA 1
ATOM 4000 C C . ASN B 1 213 ? 20.219 16.594 -6.082 1 88 213 ASN B C 1
ATOM 4002 O O . ASN B 1 213 ? 21.031 17.312 -6.668 1 88 213 ASN B O 1
ATOM 4006 N N . MET B 1 214 ? 19.156 17.094 -5.559 1 90.38 214 MET B N 1
ATOM 4007 C CA . MET B 1 214 ? 18.781 18.5 -5.742 1 90.38 214 MET B CA 1
ATOM 4008 C C . MET B 1 214 ? 18.984 19.281 -4.457 1 90.38 214 MET B C 1
ATOM 4010 O O . MET B 1 214 ? 19.219 18.703 -3.395 1 90.38 214 MET B O 1
ATOM 4014 N N . LYS B 1 215 ? 18.953 20.609 -4.609 1 88.62 215 LYS B N 1
ATOM 4015 C CA . LYS B 1 215 ? 18.969 21.547 -3.492 1 88.62 215 LYS B CA 1
ATOM 4016 C C . LYS B 1 215 ? 17.609 22.25 -3.359 1 88.62 215 LYS B C 1
ATOM 4018 O O . LYS B 1 215 ? 16.891 22.391 -4.344 1 88.62 215 LYS B O 1
ATOM 4023 N N . PRO B 1 216 ? 17.344 22.578 -2.123 1 87.44 216 PRO B N 1
ATOM 4024 C CA . PRO B 1 216 ? 16.062 23.281 -1.961 1 87.44 216 PRO B CA 1
ATOM 4025 C C . PRO B 1 216 ? 16.016 24.594 -2.756 1 87.44 216 PRO B C 1
ATOM 4027 O O . PRO B 1 216 ? 17.016 25.297 -2.85 1 87.44 216 PRO B O 1
ATOM 4030 N N . ASN B 1 217 ? 14.906 24.734 -3.398 1 83.44 217 ASN B N 1
ATOM 4031 C CA . ASN B 1 217 ? 14.656 26 -4.082 1 83.44 217 ASN B CA 1
ATOM 4032 C C . ASN B 1 217 ? 13.812 26.953 -3.229 1 83.44 217 ASN B C 1
ATOM 4034 O O . ASN B 1 217 ? 12.586 26.828 -3.188 1 83.44 217 ASN B O 1
ATOM 4038 N N . THR B 1 218 ? 14.398 27.906 -2.633 1 78.88 218 THR B N 1
ATOM 4039 C CA . THR B 1 218 ? 13.711 28.781 -1.682 1 78.88 218 THR B CA 1
ATOM 4040 C C . THR B 1 218 ? 13.203 30.047 -2.369 1 78.88 218 THR B C 1
ATOM 4042 O O . THR B 1 218 ? 12.555 30.875 -1.742 1 78.88 218 THR B O 1
ATOM 4045 N N . SER B 1 219 ? 13.477 30.094 -3.623 1 79.44 219 SER B N 1
ATOM 4046 C CA . SER B 1 219 ? 13.062 31.281 -4.352 1 79.44 219 SER B CA 1
ATOM 4047 C C . SER B 1 219 ? 11.633 31.156 -4.859 1 79.44 219 SER B C 1
ATOM 4049 O O . SER B 1 219 ? 10.984 32.156 -5.168 1 79.44 219 SER B O 1
ATOM 4051 N N . GLN B 1 220 ? 11.203 29.938 -4.918 1 80.19 220 GLN B N 1
ATOM 4052 C CA . GLN B 1 220 ? 9.836 29.719 -5.375 1 80.19 220 GLN B CA 1
ATOM 4053 C C . GLN B 1 220 ? 8.828 30.047 -4.273 1 80.19 220 GLN B C 1
ATOM 4055 O O . GLN B 1 220 ? 9.133 29.922 -3.088 1 80.19 220 GLN B O 1
ATOM 4060 N N . ASN B 1 221 ? 7.664 30.484 -4.727 1 82.88 221 ASN B N 1
ATOM 4061 C CA . ASN B 1 221 ? 6.598 30.734 -3.764 1 82.88 221 ASN B CA 1
ATOM 4062 C C . ASN B 1 221 ? 6.184 29.438 -3.055 1 82.88 221 ASN B C 1
ATOM 4064 O O . ASN B 1 221 ? 6.238 28.359 -3.643 1 82.88 221 ASN B O 1
ATOM 4068 N N . VAL B 1 222 ? 5.852 29.656 -1.849 1 80.88 222 VAL B N 1
ATOM 4069 C CA . VAL B 1 222 ? 5.367 28.516 -1.068 1 80.88 222 VAL B CA 1
ATOM 4070 C C . VAL B 1 222 ? 4.059 28 -1.662 1 80.88 222 VAL B C 1
ATOM 4072 O O . VAL B 1 222 ? 3.141 28.781 -1.927 1 80.88 222 VAL B O 1
ATOM 4075 N N . ASP B 1 223 ? 4.098 26.734 -2 1 78 223 ASP B N 1
ATOM 4076 C CA . ASP B 1 223 ? 2.9 26.094 -2.541 1 78 223 ASP B CA 1
ATOM 4077 C C . ASP B 1 223 ? 2.096 25.422 -1.438 1 78 223 ASP B C 1
ATOM 4079 O O . ASP B 1 223 ? 2.555 24.438 -0.845 1 78 223 ASP B O 1
ATOM 4083 N N . LEU B 1 224 ? 0.853 25.938 -1.242 1 77.94 224 LEU B N 1
ATOM 4084 C CA . LEU B 1 224 ? 0.022 25.375 -0.183 1 77.94 224 LEU B CA 1
ATOM 4085 C C . LEU B 1 224 ? -0.852 24.234 -0.718 1 77.94 224 LEU B C 1
ATOM 4087 O O . LEU B 1 224 ? -1.521 23.547 0.053 1 77.94 224 LEU B O 1
ATOM 4091 N N . ASN B 1 225 ? -0.777 24.031 -1.97 1 80 225 ASN B N 1
ATOM 4092 C CA . ASN B 1 225 ? -1.688 23.062 -2.574 1 80 225 ASN B CA 1
ATOM 4093 C C . ASN B 1 225 ? -1.04 21.688 -2.707 1 80 225 ASN B C 1
ATOM 4095 O O . ASN B 1 225 ? -1.735 20.688 -2.861 1 80 225 ASN B O 1
ATOM 4099 N N . SER B 1 226 ? 0.215 21.75 -2.701 1 87 226 SER B N 1
ATOM 4100 C CA . SER B 1 226 ? 0.916 20.469 -2.83 1 87 226 SER B CA 1
ATOM 4101 C C . SER B 1 226 ? 0.937 19.719 -1.506 1 87 226 SER B C 1
ATOM 4103 O O . SER B 1 226 ? 1.371 20.25 -0.485 1 87 226 SER B O 1
ATOM 4105 N N . GLU B 1 227 ? 0.395 18.594 -1.506 1 91.75 227 GLU B N 1
ATOM 4106 C CA . GLU B 1 227 ? 0.365 17.75 -0.32 1 91.75 227 GLU B CA 1
ATOM 4107 C C . GLU B 1 227 ? 0.731 16.312 -0.665 1 91.75 227 GLU B C 1
ATOM 4109 O O . GLU B 1 227 ? 0.445 15.836 -1.767 1 91.75 227 GLU B O 1
ATOM 4114 N N . PHE B 1 228 ? 1.433 15.727 0.146 1 95.75 228 PHE B N 1
ATOM 4115 C CA . PHE B 1 228 ? 1.703 14.297 0.099 1 95.75 228 PHE B CA 1
ATOM 4116 C C . PHE B 1 228 ? 0.95 13.562 1.206 1 95.75 228 PHE B C 1
ATOM 4118 O O . PHE B 1 228 ? 1.004 13.969 2.369 1 95.75 228 PHE B O 1
ATOM 4125 N N . VAL B 1 229 ? 0.214 12.508 0.782 1 96.81 229 VAL B N 1
ATOM 4126 C CA . VAL B 1 229 ? -0.72 11.867 1.704 1 96.81 229 VAL B CA 1
ATOM 4127 C C . VAL B 1 229 ? -0.446 10.367 1.762 1 96.81 229 VAL B C 1
ATOM 4129 O O . VAL B 1 229 ? -0.218 9.734 0.729 1 96.81 229 VAL B O 1
ATOM 4132 N N . GLY B 1 230 ? -0.375 9.82 2.951 1 97.19 230 GLY B N 1
ATOM 4133 C CA . GLY B 1 230 ? -0.394 8.375 3.152 1 97.19 230 GLY B CA 1
ATOM 4134 C C . GLY B 1 230 ? -1.765 7.848 3.531 1 97.19 230 GLY B C 1
ATOM 4135 O O . GLY B 1 230 ? -2.494 8.484 4.293 1 97.19 230 GLY B O 1
ATOM 4136 N N . ILE B 1 231 ? -2.148 6.707 2.947 1 97.81 231 ILE B N 1
ATOM 4137 C CA . ILE B 1 231 ? -3.367 5.988 3.303 1 97.81 231 ILE B CA 1
ATOM 4138 C C . ILE B 1 231 ? -3.031 4.84 4.25 1 97.81 231 ILE B C 1
ATOM 4140 O O . ILE B 1 231 ? -2.156 4.02 3.959 1 97.81 231 ILE B O 1
ATOM 4144 N N . PHE B 1 232 ? -3.801 4.801 5.375 1 97.31 232 PHE B N 1
ATOM 4145 C CA . PHE B 1 232 ? -3.459 3.838 6.414 1 97.31 232 PHE B CA 1
ATOM 4146 C C . PHE B 1 232 ? -4.691 3.059 6.859 1 97.31 232 PHE B C 1
ATOM 4148 O O . PHE B 1 232 ? -5.82 3.531 6.707 1 97.31 232 PHE B O 1
ATOM 4155 N N . LYS B 1 233 ? -4.426 1.868 7.328 1 96.88 233 LYS B N 1
ATOM 4156 C CA . LYS B 1 233 ? -5.422 1.096 8.062 1 96.88 233 LYS B CA 1
ATOM 4157 C C . LYS B 1 233 ? -4.902 0.692 9.438 1 96.88 233 LYS B C 1
ATOM 4159 O O . LYS B 1 233 ? -3.707 0.443 9.609 1 96.88 233 LYS B O 1
ATOM 4164 N N . ALA B 1 234 ? -5.777 0.737 10.375 1 95.06 234 ALA B N 1
ATOM 4165 C CA . ALA B 1 234 ? -5.469 0.317 11.742 1 95.06 234 ALA B CA 1
ATOM 4166 C C . ALA B 1 234 ? -6.715 -0.212 12.445 1 95.06 234 ALA B C 1
ATOM 4168 O O . ALA B 1 234 ? -7.836 -0.01 11.977 1 95.06 234 ALA B O 1
ATOM 4169 N N . THR B 1 235 ? -6.523 -0.96 13.477 1 93.62 235 THR B N 1
ATOM 4170 C CA . THR B 1 235 ? -7.621 -1.506 14.266 1 93.62 235 THR B CA 1
ATOM 4171 C C . THR B 1 235 ? -7.621 -0.913 15.672 1 93.62 235 THR B C 1
ATOM 4173 O O . THR B 1 235 ? -6.574 -0.809 16.312 1 93.62 235 THR B O 1
ATOM 4176 N N . LEU B 1 236 ? -8.695 -0.382 16.062 1 89.75 236 LEU B N 1
ATOM 4177 C CA . LEU B 1 236 ? -8.906 0.034 17.453 1 89.75 236 LEU B CA 1
ATOM 4178 C C . LEU B 1 236 ? -9.531 -1.092 18.266 1 89.75 236 LEU B C 1
ATOM 4180 O O . LEU B 1 236 ? -10.703 -1.434 18.062 1 89.75 236 LEU B O 1
ATOM 4184 N N . ASN B 1 237 ? -8.766 -1.591 19.125 1 86.25 237 ASN B N 1
ATOM 4185 C CA . ASN B 1 237 ? -9.234 -2.688 19.969 1 86.25 237 ASN B CA 1
ATOM 4186 C C . ASN B 1 237 ? -9.906 -2.174 21.234 1 86.25 237 ASN B C 1
ATOM 4188 O O . ASN B 1 237 ? -9.555 -1.109 21.75 1 86.25 237 ASN B O 1
ATOM 4192 N N . PRO B 1 238 ? -10.781 -2.996 21.672 1 82 238 PRO B N 1
ATOM 4193 C CA . PRO B 1 238 ? -11.352 -2.621 22.969 1 82 238 PRO B CA 1
ATOM 4194 C C . PRO B 1 238 ? -10.383 -2.832 24.125 1 82 238 PRO B C 1
ATOM 4196 O O . PRO B 1 238 ? -9.453 -3.637 24.016 1 82 238 PRO B O 1
ATOM 4199 N N . PRO B 1 239 ? -10.617 -2.043 25.141 1 77.25 239 PRO B N 1
ATOM 4200 C CA . PRO B 1 239 ? -9.773 -2.27 26.312 1 77.25 239 PRO B CA 1
ATOM 4201 C C . PRO B 1 239 ? -9.93 -3.674 26.906 1 77.25 239 PRO B C 1
ATOM 4203 O O . PRO B 1 239 ? -11.031 -4.223 26.906 1 77.25 239 PRO B O 1
ATOM 4206 N N . SER B 1 240 ? -8.75 -4.176 27.219 1 73.56 240 SER B N 1
ATOM 4207 C CA . SER B 1 240 ? -8.719 -5.551 27.703 1 73.56 240 SER B CA 1
ATOM 4208 C C . SER B 1 240 ? -9.672 -5.742 28.875 1 73.56 240 SER B C 1
ATOM 4210 O O . SER B 1 240 ? -10.25 -6.812 29.047 1 73.56 240 SER B O 1
ATOM 4212 N N . ASN B 1 241 ? -9.656 -4.723 29.734 1 70.44 241 ASN B N 1
ATOM 4213 C CA . ASN B 1 241 ? -10.484 -4.855 30.938 1 70.44 241 ASN B CA 1
ATOM 4214 C C . ASN B 1 241 ? -11.969 -4.844 30.594 1 70.44 241 ASN B C 1
ATOM 4216 O O . ASN B 1 241 ? -12.805 -5.18 31.438 1 70.44 241 ASN B O 1
ATOM 4220 N N . LEU B 1 242 ? -12.234 -4.391 29.422 1 67 242 LEU B N 1
ATOM 4221 C CA . LEU B 1 242 ? -13.633 -4.375 29.016 1 67 242 LEU B CA 1
ATOM 4222 C C . LEU B 1 242 ? -13.93 -5.512 28.047 1 67 242 LEU B C 1
ATOM 4224 O O . LEU B 1 242 ? -15.023 -5.586 27.484 1 67 242 LEU B O 1
ATOM 4228 N N . LEU B 1 243 ? -12.906 -6.234 27.703 1 60.53 243 LEU B N 1
ATOM 4229 C CA . LEU B 1 243 ? -13.047 -7.324 26.734 1 60.53 243 LEU B CA 1
ATOM 4230 C C . LEU B 1 243 ? -14.156 -8.281 27.156 1 60.53 243 LEU B C 1
ATOM 4232 O O . LEU B 1 243 ? -14.836 -8.867 26.312 1 60.53 243 LEU B O 1
ATOM 4236 N N . ASN B 1 244 ? -14.18 -8.516 28.5 1 55.66 244 ASN B N 1
ATOM 4237 C CA . ASN B 1 244 ? -15.211 -9.43 28.969 1 55.66 244 ASN B CA 1
ATOM 4238 C C . ASN B 1 244 ? -16.609 -8.859 28.75 1 55.66 244 ASN B C 1
ATOM 4240 O O . ASN B 1 244 ? -17.609 -9.555 28.953 1 55.66 244 ASN B O 1
ATOM 4244 N N . SER B 1 245 ? -16.547 -7.574 28.516 1 53.06 245 SER B N 1
ATOM 4245 C CA . SER B 1 245 ? -17.891 -7.055 28.25 1 53.06 245 SER B CA 1
ATOM 4246 C C . SER B 1 245 ? -18.266 -7.254 26.781 1 53.06 245 SER B C 1
ATOM 4248 O O . SER B 1 245 ? -17.484 -6.941 25.891 1 53.06 245 SER B O 1
ATOM 4250 N N . SER B 1 246 ? -19.016 -8.328 26.469 1 54.22 246 SER B N 1
ATOM 4251 C CA . SER B 1 246 ? -19.469 -9 25.25 1 54.22 246 SER B CA 1
ATOM 4252 C C . SER B 1 246 ? -19.688 -7.996 24.125 1 54.22 246 SER B C 1
ATOM 4254 O O . SER B 1 246 ? -19.812 -8.383 22.953 1 54.22 246 SER B O 1
ATOM 4256 N N . ASN B 1 247 ? -19.656 -6.555 24.562 1 56.75 247 ASN B N 1
ATOM 4257 C CA . ASN B 1 247 ? -20.344 -5.707 23.594 1 56.75 247 ASN B CA 1
ATOM 4258 C C . ASN B 1 247 ? -19.375 -4.758 22.891 1 56.75 247 ASN B C 1
ATOM 4260 O O . ASN B 1 247 ? -19.812 -3.869 22.156 1 56.75 247 ASN B O 1
ATOM 4264 N N . LEU B 1 248 ? -18.062 -4.887 23.25 1 63.72 248 LEU B N 1
ATOM 4265 C CA . LEU B 1 248 ? -17.281 -3.881 22.547 1 63.72 248 LEU B CA 1
ATOM 4266 C C . LEU B 1 248 ? -16.5 -4.508 21.391 1 63.72 248 LEU B C 1
ATOM 4268 O O . LEU B 1 248 ? -15.664 -5.387 21.609 1 63.72 248 LEU B O 1
ATOM 4272 N N . ASP B 1 249 ? -16.828 -4.125 20.219 1 78.75 249 ASP B N 1
ATOM 4273 C CA . ASP B 1 249 ? -16.203 -4.633 19 1 78.75 249 ASP B CA 1
ATOM 4274 C C . ASP B 1 249 ? -14.969 -3.818 18.641 1 78.75 249 ASP B C 1
ATOM 4276 O O . ASP B 1 249 ? -14.797 -2.691 19.109 1 78.75 249 ASP B O 1
ATOM 4280 N N . LYS B 1 250 ? -14.062 -4.551 18.078 1 88 250 LYS B N 1
ATOM 4281 C CA . LYS B 1 250 ? -12.969 -3.82 17.453 1 88 250 LYS B CA 1
ATOM 4282 C C . LYS B 1 250 ? -13.469 -2.992 16.281 1 88 250 LYS B C 1
ATOM 4284 O O . LYS B 1 250 ? -14.484 -3.322 15.664 1 88 250 LYS B O 1
ATOM 4289 N N . PHE B 1 251 ? -12.812 -1.824 16.062 1 91.81 251 PHE B N 1
ATOM 4290 C CA . PHE B 1 251 ? -13.117 -0.972 14.922 1 91.81 251 PHE B CA 1
ATOM 4291 C C . PHE B 1 251 ? -11.938 -0.903 13.969 1 91.81 251 PHE B C 1
ATOM 4293 O O . PHE B 1 251 ? -10.805 -0.648 14.391 1 91.81 251 PHE B O 1
ATOM 4300 N N . ASN B 1 252 ? -12.211 -1.214 12.758 1 95.88 252 ASN B N 1
ATOM 4301 C CA . ASN B 1 252 ? -11.195 -1.055 11.719 1 95.88 252 ASN B CA 1
ATOM 4302 C C . ASN B 1 252 ? -11.266 0.323 11.07 1 95.88 252 ASN B C 1
ATOM 4304 O O . ASN B 1 252 ? -12.328 0.727 10.586 1 95.88 252 ASN B O 1
ATOM 4308 N N . LEU B 1 253 ? -10.156 0.988 11.109 1 96.62 253 LEU B N 1
ATOM 4309 C CA . LEU B 1 253 ? -10.086 2.369 10.641 1 96.62 253 LEU B CA 1
ATOM 4310 C C . LEU B 1 253 ? -9.352 2.453 9.305 1 96.62 253 LEU B C 1
ATOM 4312 O O . LEU B 1 253 ? -8.344 1.773 9.102 1 96.62 253 LEU B O 1
ATOM 4316 N N . PHE B 1 254 ? -9.898 3.178 8.383 1 98.06 254 PHE B N 1
ATOM 4317 C CA . PHE B 1 254 ? -9.281 3.631 7.141 1 98.06 254 PHE B CA 1
ATOM 4318 C C . PHE B 1 254 ? -9.086 5.141 7.152 1 98.06 254 PHE B C 1
ATOM 4320 O O . PHE B 1 254 ? -10.055 5.898 7.219 1 98.06 254 PHE B O 1
ATOM 4327 N N . TYR B 1 255 ? -7.809 5.609 7.059 1 97.19 255 TYR B N 1
ATOM 4328 C CA . TYR B 1 255 ? -7.652 7.055 7.207 1 97.19 255 TYR B CA 1
ATOM 4329 C C . TYR B 1 255 ? -6.469 7.562 6.395 1 97.19 255 TYR B C 1
ATOM 4331 O O . TYR B 1 255 ? -5.598 6.785 6 1 97.19 255 TYR B O 1
ATOM 4339 N N . GLY B 1 256 ? -6.52 8.758 6.059 1 96.62 256 GLY B N 1
ATOM 4340 C CA . GLY B 1 256 ? -5.441 9.469 5.387 1 96.62 256 GLY B CA 1
ATOM 4341 C C . GLY B 1 256 ? -4.715 10.445 6.293 1 96.62 256 GLY B C 1
ATOM 4342 O O . GLY B 1 256 ? -5.305 10.984 7.234 1 96.62 256 GLY B O 1
ATOM 4343 N N . ALA B 1 257 ? -3.457 10.617 6.031 1 95 257 ALA B N 1
ATOM 4344 C CA . ALA B 1 257 ? -2.631 11.555 6.789 1 95 257 ALA B CA 1
ATOM 4345 C C . ALA B 1 257 ? -1.66 12.289 5.875 1 95 257 ALA B C 1
ATOM 4347 O O . ALA B 1 257 ? -1.048 11.688 4.992 1 95 257 ALA B O 1
ATOM 4348 N N . GLU B 1 258 ? -1.615 13.523 6.074 1 92 258 GLU B N 1
ATOM 4349 C CA . GLU B 1 258 ? -0.59 14.297 5.379 1 92 258 GLU B CA 1
ATOM 4350 C C . GLU B 1 258 ? 0.804 13.961 5.898 1 92 258 GLU B C 1
ATOM 4352 O O . GLU B 1 258 ? 1.019 13.883 7.109 1 92 258 GLU B O 1
ATOM 4357 N N . ILE B 1 259 ? 1.702 13.703 4.98 1 93.75 259 ILE B N 1
ATOM 4358 C CA . ILE B 1 259 ? 3.094 13.398 5.293 1 93.75 259 ILE B CA 1
ATOM 4359 C C . ILE B 1 259 ? 3.994 14.523 4.793 1 93.75 259 ILE B C 1
ATOM 4361 O O . ILE B 1 259 ? 3.881 14.953 3.643 1 93.75 259 ILE B O 1
ATOM 4365 N N . ASP B 1 260 ? 4.828 15.031 5.605 1 90.81 260 ASP B N 1
ATOM 4366 C CA . ASP B 1 260 ? 5.648 16.188 5.242 1 90.81 260 ASP B CA 1
ATOM 4367 C C . ASP B 1 260 ? 6.668 15.82 4.168 1 90.81 260 ASP B C 1
ATOM 4369 O O . ASP B 1 260 ? 6.82 16.531 3.178 1 90.81 260 ASP B O 1
ATOM 4373 N N . CYS B 1 261 ? 7.359 14.797 4.406 1 94.19 261 CYS B N 1
ATOM 4374 C CA . CYS B 1 261 ? 8.375 14.359 3.459 1 94.19 261 CYS B CA 1
ATOM 4375 C C . CYS B 1 261 ? 8.82 12.938 3.756 1 94.19 261 CYS B C 1
ATOM 4377 O O . CYS B 1 261 ? 8.258 12.273 4.625 1 94.19 261 CYS B O 1
ATOM 4379 N N . ILE B 1 262 ? 9.75 12.414 2.971 1 95.81 262 ILE B N 1
ATOM 4380 C CA . ILE B 1 262 ? 10.328 11.094 3.195 1 95.81 262 ILE B CA 1
ATOM 4381 C C . ILE B 1 262 ? 11.844 11.219 3.377 1 95.81 262 ILE B C 1
ATOM 4383 O O . ILE B 1 262 ? 12.445 12.188 2.916 1 95.81 262 ILE B O 1
ATOM 4387 N N . SER B 1 263 ? 12.445 10.289 4.078 1 93.62 263 SER B N 1
ATOM 4388 C CA . SER B 1 263 ? 13.891 10.219 4.23 1 93.62 263 SER B CA 1
ATOM 4389 C C . SER B 1 263 ? 14.555 9.672 2.971 1 93.62 263 SER B C 1
ATOM 4391 O O . SER B 1 263 ? 13.875 9.234 2.043 1 93.62 263 SER B O 1
ATOM 4393 N N . SER B 1 264 ? 15.883 9.695 2.98 1 92.31 264 SER B N 1
ATOM 4394 C CA . SER B 1 264 ? 16.641 9.195 1.842 1 92.31 264 SER B CA 1
ATOM 4395 C C . SER B 1 264 ? 16.406 7.703 1.628 1 92.31 264 SER B C 1
ATOM 4397 O O . SER B 1 264 ? 16.5 7.203 0.504 1 92.31 264 SER B O 1
ATOM 4399 N N . ASN B 1 265 ? 15.953 7.016 2.674 1 90.88 265 ASN B N 1
ATOM 4400 C CA . ASN B 1 265 ? 15.672 5.59 2.566 1 90.88 265 ASN B CA 1
ATOM 4401 C C . ASN B 1 265 ? 14.18 5.332 2.342 1 90.88 265 ASN B C 1
ATOM 4403 O O . ASN B 1 265 ? 13.734 4.184 2.369 1 90.88 265 ASN B O 1
ATOM 4407 N N . GLY B 1 266 ? 13.43 6.355 2.232 1 92.56 266 GLY B N 1
ATOM 4408 C CA . GLY B 1 266 ? 12.047 6.219 1.826 1 92.56 266 GLY B CA 1
ATOM 4409 C C . GLY B 1 266 ? 11.078 6.168 2.998 1 92.56 266 GLY B C 1
ATOM 4410 O O . GLY B 1 266 ? 9.891 5.902 2.818 1 92.56 266 GLY B O 1
ATOM 4411 N N . GLN B 1 267 ? 11.516 6.438 4.129 1 92.75 267 GLN B N 1
ATOM 4412 C CA . GLN B 1 267 ? 10.648 6.41 5.301 1 92.75 267 GLN B CA 1
ATOM 4413 C C . GLN B 1 267 ? 9.906 7.734 5.469 1 92.75 267 GLN B C 1
ATOM 4415 O O . GLN B 1 267 ? 10.469 8.797 5.211 1 92.75 267 GLN B O 1
ATOM 4420 N N . HIS B 1 268 ? 8.711 7.625 5.918 1 94.38 268 HIS B N 1
ATOM 4421 C CA . HIS B 1 268 ? 7.938 8.828 6.199 1 94.38 268 HIS B CA 1
ATOM 4422 C C . HIS B 1 268 ? 8.57 9.641 7.324 1 94.38 268 HIS B C 1
ATOM 4424 O O . HIS B 1 268 ? 9.047 9.078 8.312 1 94.38 268 HIS B O 1
ATOM 4430 N N . LEU B 1 269 ? 8.609 10.961 7.148 1 90.62 269 LEU B N 1
ATOM 4431 C CA . LEU B 1 269 ? 9.156 11.852 8.172 1 90.62 269 LEU B CA 1
ATOM 4432 C C . LEU B 1 269 ? 8.195 13 8.461 1 90.62 269 LEU B C 1
ATOM 4434 O O . LEU B 1 269 ? 7.582 13.555 7.547 1 90.62 269 LEU B O 1
ATOM 4438 N N . GLU B 1 270 ? 7.977 13.273 9.695 1 84.75 270 GLU B N 1
ATOM 4439 C CA . GLU B 1 270 ? 7.301 14.484 10.148 1 84.75 270 GLU B CA 1
ATOM 4440 C C . GLU B 1 270 ? 8.305 15.539 10.609 1 84.75 270 GLU B C 1
ATOM 4442 O O . GLU B 1 270 ? 9.258 15.219 11.328 1 84.75 270 GLU B O 1
ATOM 4447 N N . ILE B 1 271 ? 8.109 16.75 10.062 1 76.25 271 ILE B N 1
ATOM 4448 C CA . ILE B 1 271 ? 9.031 17.828 10.398 1 76.25 271 ILE B CA 1
ATOM 4449 C C . ILE B 1 271 ? 8.32 18.859 11.289 1 76.25 271 ILE B C 1
ATOM 4451 O O . ILE B 1 271 ? 7.191 19.25 11.008 1 76.25 271 ILE B O 1
ATOM 4455 N N . LYS B 1 272 ? 8.906 19.078 12.469 1 67.06 272 LYS B N 1
ATOM 4456 C CA . LYS B 1 272 ? 8.383 20.109 13.375 1 67.06 272 LYS B CA 1
ATOM 4457 C C . LYS B 1 272 ? 9.422 21.203 13.617 1 67.06 272 LYS B C 1
ATOM 4459 O O . LYS B 1 272 ? 10.617 20.922 13.742 1 67.06 272 LYS B O 1
ATOM 4464 N N . THR B 1 273 ? 9.109 22.453 13.375 1 60 273 THR B N 1
ATOM 4465 C CA . THR B 1 273 ? 9.977 23.594 13.641 1 60 273 THR B CA 1
ATOM 4466 C C . THR B 1 273 ? 9.625 24.234 14.992 1 60 273 THR B C 1
ATOM 4468 O O . THR B 1 273 ? 8.453 24.312 15.359 1 60 273 THR B O 1
ATOM 4471 N N . GLN B 1 274 ? 10.586 24.266 15.938 1 53.84 274 GLN B N 1
ATOM 4472 C CA . GLN B 1 274 ? 10.344 24.906 17.219 1 53.84 274 GLN B CA 1
ATOM 4473 C C . GLN B 1 274 ? 11.25 26.109 17.406 1 53.84 274 GLN B C 1
ATOM 4475 O O . GLN B 1 274 ? 12.391 26.125 16.953 1 53.84 274 GLN B O 1
ATOM 4480 N N . TYR B 1 275 ? 10.594 27.266 17.656 1 50.41 275 TYR B N 1
ATOM 4481 C CA . TYR B 1 275 ? 11.367 28.438 18.047 1 50.41 275 TYR B CA 1
ATOM 4482 C C . TYR B 1 275 ? 11.703 28.391 19.531 1 50.41 275 TYR B C 1
ATOM 4484 O O . TYR B 1 275 ? 10.812 28.281 20.375 1 50.41 275 TYR B O 1
ATOM 4492 N N . LYS B 1 276 ? 12.938 28.859 19.969 1 51.03 276 LYS B N 1
ATOM 4493 C CA . LYS B 1 276 ? 13.547 29.016 21.281 1 51.03 276 LYS B CA 1
ATOM 4494 C C . LYS B 1 276 ? 13.031 27.953 22.266 1 51.03 276 LYS B C 1
ATOM 4496 O O . LYS B 1 276 ? 13.711 27.625 23.25 1 51.03 276 LYS B O 1
ATOM 4501 N N . ASN B 1 277 ? 11.703 27.656 22.391 1 40.22 277 ASN B N 1
ATOM 4502 C CA . ASN B 1 277 ? 11.133 26.922 23.516 1 40.22 277 ASN B CA 1
ATOM 4503 C C . ASN B 1 277 ? 11.352 25.422 23.375 1 40.22 277 ASN B C 1
ATOM 4505 O O . ASN B 1 277 ? 10.398 24.656 23.234 1 40.22 277 ASN B O 1
ATOM 4509 N N . ILE B 1 278 ? 12.328 25.031 22.953 1 37.94 278 ILE B N 1
ATOM 4510 C CA . ILE B 1 278 ? 12.719 23.641 23.094 1 37.94 278 ILE B CA 1
ATOM 4511 C C . ILE B 1 278 ? 12.727 23.25 24.578 1 37.94 278 ILE B C 1
ATOM 4513 O O . ILE B 1 278 ? 13.328 23.953 25.391 1 37.94 278 ILE B O 1
ATOM 4517 N N . GLY B 1 279 ? 11.844 22.453 25.031 1 37.25 279 GLY B N 1
ATOM 4518 C CA . GLY B 1 279 ? 11.695 21.969 26.406 1 37.25 279 GLY B CA 1
ATOM 4519 C C . GLY B 1 279 ? 10.477 22.531 27.109 1 37.25 279 GLY B C 1
ATOM 4520 O O . GLY B 1 279 ? 10.125 22.094 28.203 1 37.25 279 GLY B O 1
ATOM 4521 N N . PHE B 1 280 ? 10.172 23.891 26.844 1 34.28 280 PHE B N 1
ATOM 4522 C CA . PHE B 1 280 ? 8.969 24.312 27.547 1 34.28 280 PHE B CA 1
ATOM 4523 C C . PHE B 1 280 ? 7.723 23.781 26.844 1 34.28 280 PHE B C 1
ATOM 4525 O O . PHE B 1 280 ? 7.68 23.719 25.609 1 34.28 280 PHE B O 1
ATOM 4532 N N . GLY B 1 281 ? 7.008 22.797 27.203 1 35.88 281 GLY B N 1
ATOM 4533 C CA . GLY B 1 281 ? 5.801 22.047 26.859 1 35.88 281 GLY B CA 1
ATOM 4534 C C . GLY B 1 281 ? 4.848 22.828 25.984 1 35.88 281 GLY B C 1
ATOM 4535 O O . GLY B 1 281 ? 3.693 22.438 25.797 1 35.88 281 GLY B O 1
ATOM 4536 N N . LYS B 1 282 ? 5.062 24.141 25.766 1 34.34 282 LYS B N 1
ATOM 4537 C CA . LYS B 1 282 ? 3.986 24.75 24.984 1 34.34 282 LYS B CA 1
ATOM 4538 C C . LYS B 1 282 ? 4.207 24.516 23.484 1 34.34 282 LYS B C 1
ATOM 4540 O O . LYS B 1 282 ? 5.117 25.094 22.891 1 34.34 282 LYS B O 1
ATOM 4545 N N . GLY B 1 283 ? 4.352 23.391 22.938 1 37.81 283 GLY B N 1
ATOM 4546 C CA . GLY B 1 283 ? 4.301 23.234 21.5 1 37.81 283 GLY B CA 1
ATOM 4547 C C . GLY B 1 283 ? 3.359 24.203 20.828 1 37.81 283 GLY B C 1
ATOM 4548 O O . GLY B 1 283 ? 2.582 24.891 21.484 1 37.81 283 GLY B O 1
ATOM 4549 N N . PHE B 1 284 ? 3.725 24.688 19.609 1 38.97 284 PHE B N 1
ATOM 4550 C CA . PHE B 1 284 ? 2.746 25.562 18.953 1 38.97 284 PHE B CA 1
ATOM 4551 C C . PHE B 1 284 ? 1.329 25.047 19.203 1 38.97 284 PHE B C 1
ATOM 4553 O O . PHE B 1 284 ? 1.043 23.875 19 1 38.97 284 PHE B O 1
ATOM 4560 N N . SER B 1 285 ? 0.619 25.578 20.172 1 36.84 285 SER B N 1
ATOM 4561 C CA . SER B 1 285 ? -0.721 25.188 20.594 1 36.84 285 SER B CA 1
ATOM 4562 C C . SER B 1 285 ? -1.541 24.641 19.438 1 36.84 285 SER B C 1
ATOM 4564 O O . SER B 1 285 ? -2.355 23.734 19.609 1 36.84 285 SER B O 1
ATOM 4566 N N . ASN B 1 286 ? -1.58 25.328 18.25 1 35.97 286 ASN B N 1
ATOM 4567 C CA . ASN B 1 286 ? -2.629 25.094 17.266 1 35.97 286 ASN B CA 1
ATOM 4568 C C . ASN B 1 286 ? -2.17 24.109 16.188 1 35.97 286 ASN B C 1
ATOM 4570 O O . ASN B 1 286 ? -2.795 24.016 15.125 1 35.97 286 ASN B O 1
ATOM 4574 N N . LYS B 1 287 ? -0.934 23.656 16.219 1 34.91 287 LYS B N 1
ATOM 4575 C CA . LYS B 1 287 ? -0.613 22.797 15.086 1 34.91 287 LYS B CA 1
ATOM 4576 C C . LYS B 1 287 ? -1.13 21.375 15.305 1 34.91 287 LYS B C 1
ATOM 4578 O O . LYS B 1 287 ? -0.774 20.453 14.57 1 34.91 287 LYS B O 1
ATOM 4583 N N . GLY B 1 288 ? -2.197 21.062 15.969 1 28.2 288 GLY B N 1
ATOM 4584 C CA . GLY B 1 288 ? -2.717 19.703 16.047 1 28.2 288 GLY B CA 1
ATOM 4585 C C . GLY B 1 288 ? -3.23 19.188 14.711 1 28.2 288 GLY B C 1
ATOM 4586 O O . GLY B 1 288 ? -3.646 19.969 13.852 1 28.2 288 GLY B O 1
#

Secondary structure (DSSP, 8-state):
-----------------------HHHHHT-------GGGS----TT---BPPPEEEEEEEE-TT---EESSTTPPEE-GGGS--TTS------TTTTGGG---------HHHHHHHHHHHTS-TT--HHHHTTT-SEEEEHHHHHHHHHGGG--STT----EEEEEEETTEEEEEEE--HHHHHHHHT--HHHHHHHHHHHHHHHHHEESSTT----TTSPPPSS-EEEEEEEEEEPPPGGGTTSTTPPPEEEEEEEE--EE-TTS-EE------S-TTSS---TT--/-----------------------HHHHHT-------GGGS----TT---BPPPEEEEEEEE-TT---EESSTTPPEE-GGGS--TTS------TTTTGGG---------HHHHHHHHH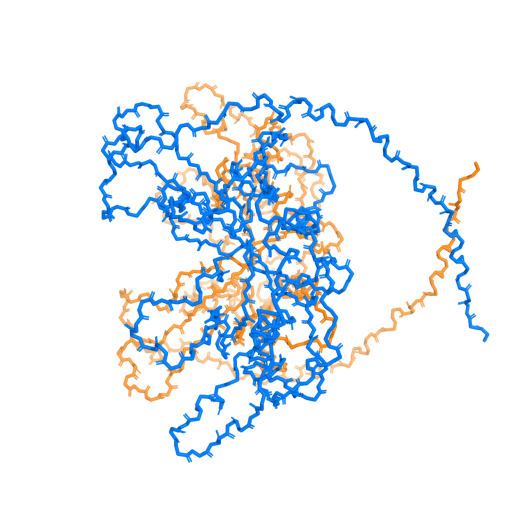HHTS-TT--HHHHTTT-SEEEEHHHHHHHHHGGG--STT----EEEEEEETTEEEEEEE--HHHHHHHHT--HHHHHHHHHHHHHHHHHEESSTT----TTSPPPSS-EEEEEEEEEEPPPGGGTTSTT---EEEEEEEE--EE-TTS-EE------S-SSSS---TT--

Radius of gyration: 28.42 Å; Cα contacts (8 Å, |Δi|>4): 808; chains: 2; bounding box: 65×77×73 Å

Organism: Meloidogyne incognita (NCBI:txid6306)